Protein AF-A0A916VWB9-F1 (afdb_monomer_lite)

Structure (mmCIF, N/CA/C/O backbone):
data_AF-A0A916VWB9-F1
#
_entry.id   AF-A0A916VWB9-F1
#
loop_
_atom_site.group_PDB
_atom_site.id
_atom_site.type_symbol
_atom_site.label_atom_id
_atom_site.label_alt_id
_atom_site.label_comp_id
_atom_site.label_asym_id
_atom_site.label_entity_id
_atom_site.label_seq_id
_atom_site.pdbx_PDB_ins_code
_atom_site.Cartn_x
_atom_site.Cartn_y
_atom_site.Cartn_z
_atom_site.occupancy
_atom_site.B_iso_or_equiv
_atom_site.auth_seq_id
_atom_site.auth_comp_id
_atom_site.auth_asym_id
_atom_site.auth_atom_id
_atom_site.pdbx_PDB_model_num
ATOM 1 N N . MET A 1 1 ? 52.321 14.940 -77.206 1.00 81.75 1 MET A N 1
ATOM 2 C CA . MET A 1 1 ? 51.982 14.733 -78.627 1.00 81.75 1 MET A CA 1
ATOM 3 C C . MET A 1 1 ? 52.712 15.715 -79.536 1.00 81.75 1 MET A C 1
ATOM 5 O O . MET A 1 1 ? 53.619 15.282 -80.226 1.00 81.75 1 MET A O 1
ATOM 9 N N . ASN A 1 2 ? 52.426 17.022 -79.466 1.00 83.75 2 ASN A N 1
ATOM 10 C CA . ASN A 1 2 ? 53.039 18.033 -80.351 1.00 83.75 2 ASN A CA 1
ATOM 11 C C . ASN A 1 2 ? 54.575 17.978 -80.385 1.00 83.75 2 ASN A C 1
ATOM 13 O O . ASN A 1 2 ? 55.156 17.960 -81.459 1.00 83.75 2 ASN A O 1
ATOM 17 N N . SER A 1 3 ? 55.224 17.839 -79.225 1.00 87.69 3 SER A N 1
ATOM 18 C CA . SER A 1 3 ? 56.687 17.705 -79.154 1.00 87.69 3 SER A CA 1
ATOM 19 C C . SER A 1 3 ? 57.244 16.507 -79.932 1.00 87.69 3 SER A C 1
ATOM 21 O O . SER A 1 3 ? 58.325 16.630 -80.488 1.00 87.69 3 SER A O 1
ATOM 23 N N . LEU A 1 4 ? 56.549 15.363 -79.967 1.00 87.12 4 LEU A N 1
ATOM 24 C CA . LEU A 1 4 ? 57.027 14.177 -80.688 1.00 87.12 4 LEU A CA 1
ATOM 25 C C . LEU A 1 4 ? 56.786 14.296 -82.194 1.00 87.12 4 LEU A C 1
ATOM 27 O O . LEU A 1 4 ? 57.617 13.840 -82.966 1.00 87.12 4 LEU A O 1
ATOM 31 N N . ASN A 1 5 ? 55.698 14.952 -82.612 1.00 87.69 5 ASN A N 1
ATOM 32 C CA . ASN A 1 5 ? 55.446 15.234 -84.028 1.00 87.69 5 ASN A CA 1
ATOM 33 C C . ASN A 1 5 ? 56.512 16.174 -84.613 1.00 87.69 5 ASN A C 1
ATOM 35 O O . ASN A 1 5 ? 56.977 15.951 -85.725 1.00 87.69 5 ASN A O 1
ATOM 39 N N . GLU A 1 6 ? 56.941 17.184 -83.852 1.00 89.19 6 GLU A N 1
ATOM 40 C CA . GLU A 1 6 ? 58.057 18.056 -84.246 1.00 89.19 6 GLU A CA 1
ATOM 41 C C . GLU A 1 6 ? 59.385 17.285 -84.311 1.00 89.19 6 GLU A C 1
ATOM 43 O O . GLU A 1 6 ? 60.165 17.453 -85.249 1.00 89.19 6 GLU A O 1
ATOM 48 N N . SER A 1 7 ? 59.641 16.382 -83.355 1.00 89.12 7 SER A N 1
ATOM 49 C CA . SER A 1 7 ? 60.811 15.496 -83.411 1.00 89.12 7 SER A CA 1
ATOM 50 C C . SER A 1 7 ? 60.778 14.555 -84.621 1.00 89.12 7 SER A C 1
ATOM 52 O O . SER A 1 7 ? 61.817 14.365 -85.250 1.00 89.12 7 SER A O 1
ATOM 54 N N . LEU A 1 8 ? 59.606 14.018 -84.982 1.00 91.88 8 LEU A N 1
ATOM 55 C CA . LEU A 1 8 ? 59.416 13.180 -86.170 1.00 91.88 8 LEU A CA 1
ATOM 56 C C . LEU A 1 8 ? 59.701 13.970 -87.446 1.00 91.88 8 LEU A C 1
ATOM 58 O O . LEU A 1 8 ? 60.475 13.516 -88.279 1.00 91.88 8 LEU A O 1
ATOM 62 N N . ALA A 1 9 ? 59.131 15.171 -87.575 1.00 90.50 9 ALA A N 1
ATOM 63 C CA . ALA A 1 9 ? 59.365 16.042 -88.724 1.00 90.50 9 ALA A CA 1
ATOM 64 C C . ALA A 1 9 ? 60.855 16.386 -88.879 1.00 90.50 9 ALA A C 1
ATOM 66 O O . ALA A 1 9 ? 61.386 16.383 -89.988 1.00 90.50 9 ALA A O 1
ATOM 67 N N . SER A 1 10 ? 61.554 16.624 -87.764 1.00 91.81 10 SER A N 1
ATOM 68 C CA . SER A 1 10 ? 63.001 16.844 -87.769 1.00 91.81 10 SER A CA 1
ATOM 69 C C . SER A 1 10 ? 63.784 15.606 -88.222 1.00 91.81 10 SER A C 1
ATOM 71 O O . SER A 1 10 ? 64.694 15.741 -89.040 1.00 91.81 10 SER A O 1
ATOM 73 N N . ALA A 1 11 ? 63.446 14.412 -87.725 1.00 89.56 11 ALA A N 1
ATOM 74 C CA . ALA A 1 11 ? 64.098 13.163 -88.124 1.00 89.56 11 ALA A CA 1
ATOM 75 C C . ALA A 1 11 ? 63.826 12.818 -89.599 1.00 89.56 11 ALA A C 1
ATOM 77 O O . ALA A 1 11 ? 64.762 12.496 -90.328 1.00 89.56 11 ALA A O 1
ATOM 78 N N . GLN A 1 12 ? 62.587 13.003 -90.064 1.00 90.31 12 GLN A N 1
ATOM 79 C CA . GLN A 1 12 ? 62.200 12.819 -91.463 1.00 90.31 12 GLN A CA 1
ATOM 80 C C . GLN A 1 12 ? 62.968 13.772 -92.377 1.00 90.31 12 GLN A C 1
ATOM 82 O O . GLN A 1 12 ? 63.524 13.351 -93.384 1.00 90.31 12 GLN A O 1
ATOM 87 N N . HIS A 1 13 ? 63.098 15.041 -91.987 1.00 92.25 13 HIS A N 1
ATOM 88 C CA . HIS A 1 13 ? 63.900 15.996 -92.744 1.00 92.25 13 HIS A CA 1
ATOM 89 C C . HIS A 1 13 ? 65.376 15.569 -92.831 1.00 92.25 13 HIS A C 1
ATOM 91 O O . HIS A 1 13 ? 66.012 15.774 -93.864 1.00 92.25 13 HIS A O 1
ATOM 97 N N . ARG A 1 14 ? 65.950 14.977 -91.770 1.00 90.44 14 ARG A N 1
ATOM 98 C CA . ARG A 1 14 ? 67.313 14.412 -91.833 1.00 90.44 14 ARG A CA 1
ATOM 99 C C . ARG A 1 14 ? 67.384 13.238 -92.810 1.00 90.44 14 ARG A C 1
ATOM 101 O O . ARG A 1 14 ? 68.306 13.202 -93.620 1.00 90.44 14 ARG A O 1
ATOM 108 N N . TYR A 1 15 ? 66.419 12.323 -92.755 1.00 92.19 15 TYR A N 1
ATOM 109 C CA . TYR A 1 15 ? 66.336 11.179 -93.664 1.00 92.19 15 TYR A CA 1
ATOM 110 C C . TYR A 1 15 ? 66.219 11.620 -95.130 1.00 92.19 15 TYR A C 1
ATOM 112 O O . TYR A 1 15 ? 67.005 11.184 -95.973 1.00 92.19 15 TYR A O 1
ATOM 120 N N . ASP A 1 16 ? 65.305 12.546 -95.424 1.00 91.12 16 ASP A N 1
ATOM 121 C CA . ASP A 1 16 ? 65.086 13.082 -96.769 1.00 91.12 16 ASP A CA 1
ATOM 122 C C . ASP A 1 16 ? 66.335 13.814 -97.281 1.00 91.12 16 ASP A C 1
ATOM 124 O O . ASP A 1 16 ? 66.693 13.706 -98.455 1.00 91.12 16 ASP A O 1
ATOM 128 N N . TYR A 1 17 ? 67.031 14.549 -96.407 1.00 92.69 17 TYR A N 1
ATOM 129 C CA . TYR A 1 17 ? 68.266 15.248 -96.756 1.00 92.69 17 TYR A CA 1
ATOM 130 C C . TYR A 1 17 ? 69.374 14.278 -97.192 1.00 92.69 17 TYR A C 1
ATOM 132 O O . TYR A 1 17 ? 69.939 14.451 -98.273 1.00 92.69 17 TYR A O 1
ATOM 140 N N . TYR A 1 18 ? 69.662 13.240 -96.398 1.00 91.00 18 TYR A N 1
ATOM 141 C CA . TYR A 1 18 ? 70.699 12.261 -96.745 1.00 91.00 18 TYR A CA 1
ATOM 142 C C . TYR A 1 18 ? 70.302 11.385 -97.937 1.00 91.00 18 TYR A C 1
ATOM 144 O O . TYR A 1 18 ? 71.132 11.156 -98.815 1.00 91.00 18 TYR A O 1
ATOM 152 N N . SER A 1 19 ? 69.030 10.997 -98.049 1.00 88.00 19 SER A N 1
ATOM 153 C CA . SER A 1 19 ? 68.517 10.258 -99.212 1.00 88.00 19 SER A CA 1
ATOM 154 C C . SER A 1 19 ? 68.696 11.047 -100.513 1.00 88.00 19 SER A C 1
ATOM 156 O O . SER A 1 19 ? 69.133 10.496 -101.522 1.00 88.00 19 SER A O 1
ATOM 158 N N . ASN A 1 20 ? 68.438 12.361 -100.485 1.00 90.00 20 ASN A N 1
ATOM 159 C CA . ASN A 1 20 ? 68.678 13.235 -101.634 1.00 90.00 20 ASN A CA 1
ATOM 160 C C . ASN A 1 20 ? 70.171 13.367 -101.974 1.00 90.00 20 ASN A C 1
ATOM 162 O O . ASN A 1 20 ? 70.515 13.441 -103.153 1.00 90.00 20 ASN A O 1
ATOM 166 N N . LEU A 1 21 ? 71.068 13.414 -100.983 1.00 88.75 21 LEU A N 1
ATOM 167 C CA . LEU A 1 21 ? 72.513 13.465 -101.238 1.00 88.75 21 LEU A CA 1
ATOM 168 C C . LEU A 1 21 ? 73.022 12.178 -101.901 1.00 88.75 21 LEU A C 1
ATOM 170 O O . LEU A 1 21 ? 73.771 12.258 -102.872 1.00 88.75 21 LEU A O 1
ATOM 174 N N . ILE A 1 22 ? 72.563 11.014 -101.431 1.00 87.31 22 ILE A N 1
ATOM 175 C CA . ILE A 1 22 ? 72.911 9.705 -102.004 1.00 87.31 22 ILE A CA 1
ATOM 176 C C . ILE A 1 22 ? 72.365 9.584 -103.434 1.00 87.31 22 ILE A C 1
ATOM 178 O O . ILE A 1 22 ? 73.096 9.214 -104.348 1.00 87.31 22 ILE A O 1
ATOM 182 N N . GLN A 1 23 ? 71.101 9.961 -103.665 1.00 86.19 23 GLN A N 1
ATOM 183 C CA . GLN A 1 23 ? 70.473 9.850 -104.985 1.00 86.19 23 GLN A CA 1
ATOM 184 C C . GLN A 1 23 ? 71.115 10.765 -106.040 1.00 86.19 23 GLN A C 1
ATOM 186 O O . GLN A 1 23 ? 71.227 10.381 -107.205 1.00 86.19 23 GLN A O 1
ATOM 191 N N . ASN A 1 24 ? 71.513 11.980 -105.653 1.00 85.31 24 ASN A N 1
ATOM 192 C CA . ASN A 1 24 ? 72.126 12.939 -106.575 1.00 85.31 24 ASN A CA 1
ATOM 193 C C . ASN A 1 24 ? 73.600 12.621 -106.877 1.00 85.31 24 ASN A C 1
ATOM 195 O O . ASN A 1 24 ? 74.115 13.081 -107.898 1.00 85.31 24 ASN A O 1
ATOM 199 N N . GLY A 1 25 ? 74.267 11.830 -106.029 1.00 83.88 25 GLY A N 1
ATOM 200 C CA . GLY A 1 25 ? 75.656 11.418 -106.211 1.00 83.88 25 GLY A CA 1
ATOM 201 C C . GLY A 1 25 ? 76.632 12.599 -106.283 1.00 83.88 25 GLY A C 1
ATOM 202 O O . GLY A 1 25 ? 76.452 13.635 -105.639 1.00 83.88 25 GLY A O 1
ATOM 203 N N . LEU A 1 26 ? 77.699 12.446 -107.071 1.00 82.44 26 LEU A N 1
ATOM 204 C CA . LEU A 1 26 ? 78.692 13.505 -107.277 1.00 82.44 26 LEU A CA 1
ATOM 205 C C . LEU A 1 26 ? 78.068 14.723 -107.961 1.00 82.44 26 LEU A C 1
ATOM 207 O O . LEU A 1 26 ? 77.442 14.604 -109.017 1.00 82.44 26 LEU A O 1
ATOM 211 N N . SER A 1 27 ? 78.323 15.911 -107.416 1.00 85.56 27 SER A N 1
ATOM 212 C CA . SER A 1 27 ? 77.877 17.157 -108.038 1.00 85.56 27 SER A CA 1
ATOM 213 C C . SER A 1 27 ? 78.535 17.372 -109.406 1.00 85.56 27 SER A C 1
ATOM 215 O O . SER A 1 27 ? 79.645 16.906 -109.671 1.00 85.56 27 SER A O 1
ATOM 217 N N . ILE A 1 28 ? 77.885 18.157 -110.271 1.00 80.88 28 ILE A N 1
ATOM 218 C CA . ILE A 1 28 ? 78.399 18.480 -111.616 1.00 80.88 28 ILE A CA 1
ATOM 219 C C . ILE A 1 28 ? 79.825 19.055 -111.549 1.00 80.88 28 ILE A C 1
ATOM 221 O O . ILE A 1 28 ? 80.666 18.737 -112.387 1.00 80.88 28 ILE A O 1
ATOM 225 N N . TYR A 1 29 ? 80.128 19.868 -110.533 1.00 82.19 29 TYR A N 1
ATOM 226 C CA . TYR A 1 29 ? 81.464 20.436 -110.339 1.00 82.19 29 TYR A CA 1
ATOM 227 C C . TYR A 1 29 ? 82.501 19.404 -109.882 1.00 82.19 29 TYR A C 1
ATOM 229 O O . TYR A 1 29 ? 83.672 19.515 -110.244 1.00 82.19 29 TYR A O 1
ATOM 237 N N . GLU A 1 30 ? 82.102 18.398 -109.102 1.00 83.62 30 GLU A N 1
ATOM 238 C CA . GLU A 1 30 ? 82.992 17.309 -108.687 1.00 83.62 30 GLU A CA 1
ATOM 239 C C . GLU A 1 30 ? 83.311 16.381 -109.864 1.00 83.62 30 GLU A C 1
ATOM 241 O O . GLU A 1 30 ? 84.482 16.056 -110.062 1.00 83.62 30 GLU A O 1
ATOM 246 N N . GLN A 1 31 ? 82.313 16.065 -110.700 1.00 77.75 31 GLN A N 1
ATOM 247 C CA . GLN A 1 31 ? 82.490 15.320 -111.953 1.00 77.75 31 GLN A CA 1
ATOM 248 C C . GLN A 1 31 ? 83.409 16.073 -112.928 1.00 77.75 31 GLN A C 1
ATOM 250 O O . GLN A 1 31 ? 84.413 15.533 -113.384 1.00 77.75 31 GLN A O 1
ATOM 255 N N . GLN A 1 32 ? 83.155 17.365 -113.168 1.00 76.56 32 GLN A N 1
ATOM 256 C CA . GLN A 1 32 ? 84.037 18.196 -114.000 1.00 76.56 32 GLN A CA 1
ATOM 257 C C . GLN A 1 32 ? 85.451 18.312 -113.418 1.00 76.56 32 GLN A C 1
ATOM 259 O O . GLN A 1 32 ? 86.437 18.315 -114.154 1.00 76.56 32 GLN A O 1
ATOM 264 N N . GLY A 1 33 ? 85.571 18.405 -112.091 1.00 79.75 33 GLY A N 1
ATOM 265 C CA . GLY A 1 33 ? 86.860 18.423 -111.409 1.00 79.75 33 GLY A CA 1
ATOM 266 C C . GLY A 1 33 ? 87.644 17.122 -111.598 1.00 79.75 33 GLY A C 1
ATOM 267 O O . GLY A 1 33 ? 88.866 17.169 -111.738 1.00 79.75 33 GLY A O 1
ATOM 268 N N . GLN A 1 34 ? 86.957 15.980 -111.627 1.00 80.94 34 GLN A N 1
ATOM 269 C CA . GLN A 1 34 ? 87.536 14.677 -111.950 1.00 80.94 34 GLN A CA 1
ATOM 270 C C . GLN A 1 34 ? 87.987 14.621 -113.418 1.00 80.94 34 GLN A C 1
ATOM 272 O O . GLN A 1 34 ? 89.136 14.269 -113.690 1.00 80.94 34 GLN A O 1
ATOM 277 N N . ASP A 1 35 ? 87.135 15.044 -114.354 1.00 76.62 35 ASP A N 1
ATOM 278 C CA . ASP A 1 35 ? 87.431 15.045 -115.794 1.00 76.62 35 ASP A CA 1
ATOM 279 C C . ASP A 1 35 ? 88.621 15.945 -116.150 1.00 76.62 35 ASP A C 1
ATOM 281 O O . ASP A 1 35 ? 89.472 15.580 -116.969 1.00 76.62 35 ASP A O 1
ATOM 285 N N . LEU A 1 36 ? 88.724 17.114 -115.510 1.00 77.38 36 LEU A N 1
ATOM 286 C CA . LEU A 1 36 ? 89.863 18.018 -115.662 1.00 77.38 36 LEU A CA 1
ATOM 287 C C . LEU A 1 36 ? 91.153 17.408 -115.100 1.00 77.38 36 LEU A C 1
ATOM 289 O O . LEU A 1 36 ? 92.198 17.536 -115.737 1.00 77.38 36 LEU A O 1
ATOM 293 N N . MET A 1 37 ? 91.094 16.717 -113.953 1.00 78.00 37 MET A N 1
ATOM 294 C CA . MET A 1 37 ? 92.248 16.000 -113.392 1.00 78.00 37 MET A CA 1
ATOM 295 C C . MET A 1 37 ? 92.719 14.866 -114.318 1.00 78.00 37 MET A C 1
ATOM 297 O O . MET A 1 37 ? 93.920 14.739 -114.556 1.00 78.00 37 MET A O 1
ATOM 301 N N . ILE A 1 38 ? 91.798 14.095 -114.905 1.00 75.00 38 ILE A N 1
ATOM 302 C CA . ILE A 1 38 ? 92.114 13.040 -115.887 1.00 75.00 38 ILE A CA 1
ATOM 303 C C . ILE A 1 38 ? 92.702 13.645 -117.170 1.00 75.00 38 ILE A C 1
ATOM 305 O O . ILE A 1 38 ? 93.706 13.162 -117.698 1.00 75.00 38 ILE A O 1
ATOM 309 N N . SER A 1 39 ? 92.108 14.731 -117.667 1.00 71.75 39 SER A N 1
ATOM 310 C CA . SER A 1 39 ? 92.588 15.429 -118.863 1.00 71.75 39 SER A CA 1
ATOM 311 C C . SER A 1 39 ? 93.993 15.998 -118.658 1.00 71.75 39 SER A C 1
ATOM 313 O O . SER A 1 39 ? 94.849 15.839 -119.529 1.00 71.75 39 SER A O 1
ATOM 315 N N . ALA A 1 40 ? 94.264 16.605 -117.497 1.00 72.38 40 ALA A N 1
ATOM 316 C CA . ALA A 1 40 ? 95.592 17.093 -117.131 1.00 72.38 40 ALA A CA 1
ATOM 317 C C . ALA A 1 40 ? 96.633 15.960 -117.125 1.00 72.38 40 ALA A C 1
ATOM 319 O O . ALA A 1 40 ? 97.716 16.127 -117.692 1.00 72.38 40 ALA A O 1
ATOM 320 N N . LEU A 1 41 ? 96.275 14.788 -116.587 1.00 73.94 41 LEU A N 1
ATOM 321 C CA . LEU A 1 41 ? 97.132 13.600 -116.583 1.00 73.94 41 LEU A CA 1
ATOM 322 C C . LEU A 1 41 ? 97.524 13.173 -118.011 1.00 73.94 41 LEU A C 1
ATOM 324 O O . LEU A 1 41 ? 98.699 12.925 -118.292 1.00 73.94 41 LEU A O 1
ATOM 328 N N . ASN A 1 42 ? 96.554 13.155 -118.933 1.00 66.50 42 ASN A N 1
ATOM 329 C CA . ASN A 1 42 ? 96.772 12.801 -120.340 1.00 66.50 42 ASN A CA 1
ATOM 330 C C . ASN A 1 42 ? 97.694 13.797 -121.061 1.00 66.50 42 ASN A C 1
ATOM 332 O O . ASN A 1 42 ? 98.612 13.386 -121.777 1.00 66.50 42 ASN A O 1
ATOM 336 N N . PHE A 1 43 ? 97.493 15.104 -120.856 1.00 69.06 43 PHE A N 1
ATOM 337 C CA . PHE A 1 43 ? 98.367 16.130 -121.434 1.00 69.06 43 PHE A CA 1
ATOM 338 C C . PHE A 1 43 ? 99.797 16.048 -120.885 1.00 69.06 43 PHE A C 1
ATOM 340 O O . PHE A 1 43 ? 100.756 16.231 -121.639 1.00 69.06 43 PHE A O 1
ATOM 347 N N . GLN A 1 44 ? 99.965 15.727 -119.600 1.00 69.06 44 GLN A N 1
ATOM 348 C CA . GLN A 1 44 ? 101.285 15.635 -118.975 1.00 69.06 44 GLN A CA 1
ATOM 349 C C . GLN A 1 44 ? 102.058 14.373 -119.407 1.00 69.06 44 GLN A C 1
ATOM 351 O O . GLN A 1 44 ? 103.272 14.431 -119.636 1.00 69.06 44 GLN A O 1
ATOM 356 N N . LEU A 1 45 ? 101.358 13.255 -119.633 1.00 61.81 45 LEU A N 1
ATOM 357 C CA . LEU A 1 45 ? 101.913 12.061 -120.283 1.00 61.81 45 LEU A CA 1
ATOM 358 C C . LEU A 1 45 ? 102.373 12.351 -121.719 1.00 61.81 45 LEU A C 1
ATOM 360 O O . LEU A 1 45 ? 103.495 11.999 -122.092 1.00 61.81 45 LEU A O 1
ATOM 364 N N . ALA A 1 46 ? 101.550 13.046 -122.511 1.00 59.03 46 ALA A N 1
ATOM 365 C CA . ALA A 1 46 ? 101.898 13.425 -123.880 1.00 59.03 46 ALA A CA 1
ATOM 366 C C . ALA A 1 46 ? 103.137 14.342 -123.934 1.00 59.03 46 ALA A C 1
ATOM 368 O O . ALA A 1 46 ? 104.039 14.121 -124.747 1.00 59.03 46 ALA A O 1
ATOM 369 N N . ALA A 1 47 ? 103.229 15.322 -123.028 1.00 61.25 47 ALA A N 1
ATOM 370 C CA . ALA A 1 47 ? 104.396 16.199 -122.904 1.00 61.25 47 ALA A CA 1
ATOM 371 C C . ALA A 1 47 ? 105.684 15.421 -122.570 1.00 61.25 47 ALA A C 1
ATOM 373 O O . ALA A 1 47 ? 106.747 15.710 -123.121 1.00 61.25 47 ALA A O 1
ATOM 374 N N . THR A 1 48 ? 105.588 14.388 -121.728 1.00 60.84 48 THR A N 1
ATOM 375 C CA . THR A 1 48 ? 106.722 13.513 -121.387 1.00 60.84 48 THR A CA 1
ATOM 376 C C . THR A 1 48 ? 107.236 12.751 -122.615 1.00 60.84 48 THR A C 1
ATOM 378 O O . THR A 1 48 ? 108.446 12.684 -122.837 1.00 60.84 48 THR A O 1
ATOM 381 N N . GLY A 1 49 ? 106.336 12.229 -123.458 1.00 57.41 49 GLY A N 1
ATOM 382 C CA . GLY A 1 49 ? 106.707 11.545 -124.704 1.00 57.41 49 GLY A CA 1
ATOM 383 C C . GLY A 1 49 ? 107.435 12.454 -125.703 1.00 57.41 49 GLY A C 1
ATOM 384 O O . GLY A 1 49 ? 108.415 12.037 -126.326 1.00 57.41 49 GLY A O 1
ATOM 385 N N . LEU A 1 50 ? 107.011 13.717 -125.812 1.00 58.38 50 LEU A N 1
ATOM 386 C CA . LEU A 1 50 ? 107.660 14.712 -126.673 1.00 58.38 50 LEU A CA 1
ATOM 387 C C . LEU A 1 50 ? 109.085 15.055 -126.209 1.00 58.38 50 LEU A C 1
ATOM 389 O O . LEU A 1 50 ? 109.976 15.213 -127.047 1.00 58.38 50 LEU A O 1
ATOM 393 N N . LEU A 1 51 ? 109.330 15.117 -124.894 1.00 60.16 51 LEU A N 1
ATOM 394 C CA . LEU A 1 51 ? 110.669 15.375 -124.350 1.00 60.16 51 LEU A CA 1
ATOM 395 C C . LEU A 1 51 ? 111.663 14.269 -124.733 1.00 60.16 51 LEU A C 1
ATOM 397 O O . LEU A 1 51 ? 112.758 14.581 -125.209 1.00 60.16 51 LEU A O 1
ATOM 401 N N . PHE A 1 52 ? 111.268 12.994 -124.635 1.00 55.38 52 PHE A N 1
ATOM 402 C CA . PHE A 1 52 ? 112.104 11.868 -125.073 1.00 55.38 52 PHE A CA 1
ATOM 403 C C . PHE A 1 52 ? 112.414 11.913 -126.575 1.00 55.38 52 PHE A C 1
ATOM 405 O O . PHE A 1 52 ? 113.555 11.681 -126.978 1.00 55.38 52 PHE A O 1
ATOM 412 N N . ALA A 1 53 ? 111.424 12.257 -127.404 1.00 53.34 53 ALA A N 1
ATOM 413 C CA . ALA A 1 53 ? 111.590 12.324 -128.855 1.00 53.34 53 ALA A CA 1
ATOM 414 C C . ALA A 1 53 ? 112.537 13.453 -129.313 1.00 53.34 53 ALA A C 1
ATOM 416 O O . ALA A 1 53 ? 113.171 13.334 -130.359 1.00 53.34 53 ALA A O 1
ATOM 417 N N . SER A 1 54 ? 112.671 14.535 -128.536 1.00 51.91 54 SER A N 1
ATOM 418 C CA . SER A 1 54 ? 113.520 15.688 -128.887 1.00 51.91 54 SER A CA 1
ATOM 419 C C . SER A 1 54 ? 115.030 15.449 -128.705 1.00 51.91 54 SER A C 1
ATOM 421 O O . SER A 1 54 ? 115.852 16.155 -129.292 1.00 51.91 54 SER A O 1
ATOM 423 N N . SER A 1 55 ? 115.409 14.430 -127.930 1.00 55.84 55 SER A N 1
ATOM 424 C CA . SER A 1 55 ? 116.788 14.195 -127.485 1.00 55.84 55 SER A CA 1
ATOM 425 C C . SER A 1 55 ? 117.785 13.800 -128.602 1.00 55.84 55 SER A C 1
ATOM 427 O O . SER A 1 55 ? 118.889 14.347 -128.626 1.00 55.84 55 SER A O 1
ATOM 429 N N . PRO A 1 56 ? 117.441 12.946 -129.598 1.00 52.03 56 PRO A N 1
ATOM 430 C CA . PRO A 1 56 ? 118.359 12.601 -130.693 1.00 52.03 56 PRO A CA 1
ATOM 431 C C . PRO A 1 56 ? 118.592 13.755 -131.678 1.00 52.03 56 PRO A C 1
ATOM 433 O O . PRO A 1 56 ? 119.665 13.854 -132.273 1.00 52.03 56 PRO A O 1
ATOM 436 N N . ALA A 1 57 ? 117.608 14.649 -131.836 1.00 54.19 57 ALA A N 1
ATOM 437 C CA . ALA A 1 57 ? 117.653 15.735 -132.817 1.00 54.19 57 ALA A CA 1
ATOM 438 C C . ALA A 1 57 ? 118.741 16.780 -132.508 1.00 54.19 57 ALA A C 1
ATOM 440 O O . ALA A 1 57 ? 119.247 17.423 -133.423 1.00 54.19 57 ALA A O 1
ATOM 441 N N . GLN A 1 58 ? 119.147 16.924 -131.241 1.00 54.81 58 GLN A N 1
ATOM 442 C CA . GLN A 1 58 ? 120.215 17.850 -130.832 1.00 54.81 58 GLN A CA 1
ATOM 443 C C . GLN A 1 58 ? 121.623 17.222 -130.836 1.00 54.81 58 GLN A C 1
ATOM 445 O O . GLN A 1 58 ? 122.621 17.919 -130.630 1.00 54.81 58 GLN A O 1
ATOM 450 N N . GLY A 1 59 ? 121.714 15.910 -131.085 1.00 57.78 59 GLY A N 1
ATOM 451 C CA . GLY A 1 59 ? 122.972 15.165 -131.197 1.00 57.78 59 GLY A CA 1
ATOM 452 C C . GLY A 1 59 ? 123.587 15.157 -132.602 1.00 57.78 59 GLY A C 1
ATOM 453 O O . GLY A 1 59 ? 124.691 14.649 -132.770 1.00 57.78 59 GLY A O 1
ATOM 454 N N . ILE A 1 60 ? 122.902 15.713 -133.607 1.00 56.44 60 ILE A N 1
ATOM 455 C CA . ILE A 1 60 ? 123.325 15.729 -135.018 1.00 56.44 60 ILE A CA 1
ATOM 456 C C . ILE A 1 60 ? 123.974 17.093 -135.344 1.00 56.44 60 ILE A C 1
ATOM 458 O O . ILE A 1 60 ? 123.433 18.124 -134.939 1.00 56.44 60 ILE A O 1
ATOM 462 N N . PRO A 1 61 ? 125.126 17.152 -136.047 1.00 49.94 61 PRO A N 1
ATOM 463 C CA . PRO A 1 61 ? 125.781 18.419 -136.384 1.00 49.94 61 PRO A CA 1
ATOM 464 C C . PRO A 1 61 ? 124.932 19.271 -137.341 1.00 49.94 61 PRO A C 1
ATOM 466 O O . PRO A 1 61 ? 124.343 18.757 -138.289 1.00 49.94 61 PRO A O 1
ATOM 469 N N . THR A 1 62 ? 124.888 20.584 -137.098 1.00 61.59 62 THR A N 1
ATOM 470 C CA . THR A 1 62 ? 124.022 21.538 -137.819 1.00 61.59 62 THR A CA 1
ATOM 471 C C . THR A 1 62 ? 124.768 22.449 -138.805 1.00 61.59 62 THR A C 1
ATOM 473 O O . THR A 1 62 ? 124.125 23.207 -139.526 1.00 61.59 62 THR A O 1
ATOM 476 N N . ILE A 1 63 ? 126.103 22.377 -138.886 1.00 57.62 63 ILE A N 1
ATOM 477 C CA . ILE A 1 63 ? 126.946 23.179 -139.795 1.00 57.62 63 ILE A CA 1
ATOM 478 C C . ILE A 1 63 ? 127.760 22.239 -140.694 1.00 57.62 63 ILE A C 1
ATOM 480 O O . ILE A 1 63 ? 128.471 21.405 -140.141 1.00 57.62 63 ILE A O 1
ATOM 484 N N . PHE A 1 64 ? 127.707 22.415 -142.030 1.00 57.56 64 PHE A N 1
ATOM 485 C CA . PHE A 1 64 ? 128.452 21.623 -143.033 1.00 57.56 64 PHE A CA 1
ATOM 486 C C . PHE A 1 64 ? 129.280 22.499 -144.002 1.00 57.56 64 PHE A C 1
ATOM 488 O O . PHE A 1 64 ? 128.802 23.535 -144.464 1.00 57.56 64 PHE A O 1
ATOM 495 N N . GLY A 1 65 ? 130.499 22.062 -144.364 1.00 57.81 65 GLY A N 1
ATOM 496 C CA . GLY A 1 65 ? 131.407 22.732 -145.315 1.00 57.81 65 GLY A CA 1
ATOM 497 C C . GLY A 1 65 ? 132.868 22.706 -144.849 1.00 57.81 65 GLY A C 1
ATOM 498 O O . GLY A 1 65 ? 133.252 21.821 -144.090 1.00 57.81 65 GLY A O 1
ATOM 499 N N . PHE A 1 66 ? 133.686 23.697 -145.235 1.00 54.66 66 PHE A N 1
ATOM 500 C CA . PHE A 1 66 ? 135.093 23.821 -144.785 1.00 54.66 66 PHE A CA 1
ATOM 501 C C . PHE A 1 66 ? 135.266 24.011 -143.255 1.00 54.66 66 PHE A C 1
ATOM 503 O O . PHE A 1 66 ? 136.386 24.091 -142.758 1.00 54.66 66 PHE A O 1
ATOM 510 N N . SER A 1 67 ? 134.161 24.025 -142.506 1.00 53.00 67 SER A N 1
ATOM 511 C CA . SER A 1 67 ? 134.057 23.772 -141.069 1.00 53.00 67 SER A CA 1
ATOM 512 C C . SER A 1 67 ? 132.811 22.897 -140.827 1.00 53.00 67 SER A C 1
ATOM 514 O O . SER A 1 67 ? 131.751 23.200 -141.376 1.00 53.00 67 SER A O 1
ATOM 516 N N . ASN A 1 68 ? 132.930 21.823 -140.033 1.00 53.06 68 ASN A N 1
ATOM 517 C CA . ASN A 1 68 ? 131.841 20.895 -139.679 1.00 53.06 68 ASN A CA 1
ATOM 518 C C . ASN A 1 68 ? 131.738 20.791 -138.135 1.00 53.06 68 ASN A C 1
ATOM 520 O O . ASN A 1 68 ? 132.733 20.439 -137.499 1.00 53.06 68 ASN A O 1
ATOM 524 N N . GLY A 1 69 ? 130.582 21.105 -137.516 1.00 60.53 69 GLY A N 1
ATOM 525 C CA . GLY A 1 69 ? 130.405 21.133 -136.043 1.00 60.53 69 GLY A CA 1
ATOM 526 C C . GLY A 1 69 ? 129.002 21.546 -135.539 1.00 60.53 69 GLY A C 1
ATOM 527 O O . GLY A 1 69 ? 128.106 21.788 -136.343 1.00 60.53 69 GLY A O 1
ATOM 528 N N . GLY A 1 70 ? 128.802 21.617 -134.207 1.00 60.41 70 GLY A N 1
ATOM 529 C CA . GLY A 1 70 ? 127.576 22.169 -133.575 1.00 60.41 70 GLY A CA 1
ATOM 530 C C . GLY A 1 70 ? 126.802 21.292 -132.564 1.00 60.41 70 GLY A C 1
ATOM 531 O O . GLY A 1 70 ? 125.724 21.693 -132.137 1.00 60.41 70 GLY A O 1
ATOM 532 N N . MET A 1 71 ? 127.307 20.119 -132.164 1.00 61.59 71 MET A N 1
ATOM 533 C CA . MET A 1 71 ? 126.581 19.165 -131.293 1.00 61.59 71 MET A CA 1
ATOM 534 C C . MET A 1 71 ? 126.557 19.578 -129.798 1.00 61.59 71 MET A C 1
ATOM 536 O O . MET A 1 71 ? 127.567 20.057 -129.281 1.00 61.59 71 MET A O 1
ATOM 540 N N . ARG A 1 72 ? 125.433 19.352 -129.082 1.00 61.72 72 ARG A N 1
ATOM 541 C CA . ARG A 1 72 ? 125.220 19.720 -127.654 1.00 61.72 72 ARG A CA 1
ATOM 542 C C . ARG A 1 72 ? 124.876 18.512 -126.741 1.00 61.72 72 ARG A C 1
ATOM 544 O O . ARG A 1 72 ? 123.714 18.314 -126.401 1.00 61.72 72 ARG A O 1
ATOM 551 N N . PRO A 1 73 ? 125.853 17.715 -126.266 1.00 56.88 73 PRO A N 1
ATOM 552 C CA . PRO A 1 73 ? 125.580 16.479 -125.511 1.00 56.88 73 PRO A CA 1
ATOM 553 C C . PRO A 1 73 ? 124.978 16.667 -124.100 1.00 56.88 73 PRO A C 1
ATOM 555 O O . PRO A 1 73 ? 124.276 15.779 -123.623 1.00 56.88 73 PRO A O 1
ATOM 558 N N . GLY A 1 74 ? 125.196 17.808 -123.428 1.00 57.94 74 GLY A N 1
ATOM 559 C CA . GLY A 1 74 ? 124.652 18.064 -122.078 1.00 57.94 74 GLY A CA 1
ATOM 560 C C . GLY A 1 74 ? 123.120 18.181 -122.016 1.00 57.94 74 GLY A C 1
ATOM 561 O O . GLY A 1 74 ? 122.521 17.951 -120.968 1.00 57.94 74 GLY A O 1
ATOM 562 N N . GLU A 1 75 ? 122.478 18.476 -123.146 1.00 60.69 75 GLU A N 1
ATOM 563 C CA . GLU A 1 75 ? 121.021 18.626 -123.249 1.00 60.69 75 GLU A CA 1
ATOM 564 C C . GLU A 1 75 ? 120.279 17.278 -123.187 1.00 60.69 75 GLU A C 1
ATOM 566 O O . GLU A 1 75 ? 119.139 17.213 -122.731 1.00 60.69 75 GLU A O 1
ATOM 571 N N . ILE A 1 76 ? 120.942 16.175 -123.554 1.00 56.28 76 ILE A N 1
ATOM 572 C CA . ILE A 1 76 ? 120.358 14.823 -123.529 1.00 56.28 76 ILE A CA 1
ATOM 573 C C . ILE A 1 76 ? 120.107 14.355 -122.085 1.00 56.28 76 ILE A C 1
ATOM 575 O O . ILE A 1 76 ? 119.042 13.820 -121.777 1.00 56.28 76 ILE A O 1
ATOM 579 N N . VAL A 1 77 ? 121.056 14.600 -121.174 1.00 59.38 77 VAL A N 1
ATOM 580 C CA . VAL A 1 77 ? 120.942 14.219 -119.751 1.00 59.38 77 VAL A CA 1
ATOM 581 C C . VAL A 1 77 ? 119.892 15.070 -119.031 1.00 59.38 77 VAL A C 1
ATOM 583 O O . VAL A 1 77 ? 119.132 14.555 -118.210 1.00 59.38 77 VAL A O 1
ATOM 586 N N . ARG A 1 78 ? 119.791 16.359 -119.382 1.00 62.53 78 ARG A N 1
ATOM 587 C CA . ARG A 1 78 ? 118.750 17.258 -118.867 1.00 62.53 78 ARG A CA 1
ATOM 588 C C . ARG A 1 78 ? 117.350 16.794 -119.276 1.00 62.53 78 ARG A C 1
ATOM 590 O O . ARG A 1 78 ? 116.481 16.696 -118.414 1.00 62.53 78 ARG A O 1
ATOM 597 N N . ALA A 1 79 ? 117.165 16.409 -120.541 1.00 58.88 79 ALA A N 1
ATOM 598 C CA . ALA A 1 79 ? 115.896 15.874 -121.036 1.00 58.88 79 ALA A CA 1
ATOM 599 C C . ALA A 1 79 ? 115.450 14.601 -120.285 1.00 58.88 79 ALA A C 1
ATOM 601 O O . ALA A 1 79 ? 114.264 14.441 -120.002 1.00 58.88 79 ALA A O 1
ATOM 602 N N . MET A 1 80 ? 116.381 13.717 -119.897 1.00 57.00 80 MET A N 1
ATOM 603 C CA . MET A 1 80 ? 116.063 12.523 -119.092 1.00 57.00 80 MET A CA 1
ATOM 604 C C . MET A 1 80 ? 115.671 12.852 -117.640 1.00 57.00 80 MET A C 1
ATOM 606 O O . MET A 1 80 ? 114.766 12.219 -117.086 1.00 57.00 80 MET A O 1
ATOM 610 N N . GLY A 1 81 ? 116.322 13.841 -117.018 1.00 60.47 81 GLY A N 1
ATOM 611 C CA . GLY A 1 81 ? 115.966 14.325 -115.678 1.00 60.47 81 GLY A CA 1
ATOM 612 C C . GLY A 1 81 ? 114.594 15.008 -115.648 1.00 60.47 81 GLY A C 1
ATOM 613 O O . GLY A 1 81 ? 113.769 14.702 -114.788 1.00 60.47 81 GLY A O 1
ATOM 614 N N . GLU A 1 82 ? 114.314 15.859 -116.639 1.00 65.56 82 GLU A N 1
ATOM 615 C CA . GLU A 1 82 ? 113.008 16.508 -116.826 1.00 65.56 82 GLU A CA 1
ATOM 616 C C . GLU A 1 82 ? 111.897 15.474 -117.098 1.00 65.56 82 GLU A C 1
ATOM 618 O O . GLU A 1 82 ? 110.804 15.577 -116.540 1.00 65.56 82 GLU A O 1
ATOM 623 N N . ALA A 1 83 ? 112.178 14.424 -117.878 1.00 60.91 83 ALA A N 1
ATOM 624 C CA . ALA A 1 83 ? 111.228 13.339 -118.116 1.00 60.91 83 ALA A CA 1
ATOM 625 C C . ALA A 1 83 ? 110.920 12.522 -116.847 1.00 60.91 83 ALA A C 1
ATOM 627 O O . ALA A 1 83 ? 109.757 12.225 -116.574 1.00 60.91 83 ALA A O 1
ATOM 628 N N . SER A 1 84 ? 111.933 12.203 -116.034 1.00 60.72 84 SER A N 1
ATOM 629 C CA . SER A 1 84 ? 111.747 11.466 -114.773 1.00 60.72 84 SER A CA 1
ATOM 630 C C . SER A 1 84 ? 110.964 12.283 -113.738 1.00 60.72 84 SER A C 1
ATOM 632 O O . SER A 1 84 ? 110.074 11.751 -113.074 1.00 60.72 84 SER A O 1
ATOM 634 N N . GLN A 1 85 ? 111.229 13.592 -113.646 1.00 73.56 85 GLN A N 1
ATOM 635 C CA . GLN A 1 85 ? 110.457 14.502 -112.798 1.00 73.56 85 GLN A CA 1
ATOM 636 C C . GLN A 1 85 ? 108.996 14.605 -113.261 1.00 73.56 85 GLN A C 1
ATOM 638 O O . GLN A 1 85 ? 108.087 14.623 -112.431 1.00 73.56 85 GLN A O 1
ATOM 643 N N . ASN A 1 86 ? 108.748 14.628 -114.575 1.00 67.44 86 ASN A N 1
ATOM 644 C CA . ASN A 1 86 ? 107.389 14.632 -115.116 1.00 67.44 86 ASN A CA 1
ATOM 645 C C . ASN A 1 86 ? 106.631 13.333 -114.814 1.00 67.44 86 ASN A C 1
ATOM 647 O O . ASN A 1 86 ? 105.463 13.404 -114.439 1.00 67.44 86 ASN A O 1
ATOM 651 N N . ILE A 1 87 ? 107.282 12.166 -114.879 1.00 66.75 87 ILE A N 1
ATOM 652 C CA . ILE A 1 87 ? 106.673 10.885 -114.474 1.00 66.75 87 ILE A CA 1
ATOM 653 C C . ILE A 1 87 ? 106.321 10.891 -112.980 1.00 66.75 87 ILE A C 1
ATOM 655 O O . ILE A 1 87 ? 105.219 10.489 -112.609 1.00 66.75 87 ILE A O 1
ATOM 659 N N . ALA A 1 88 ? 107.213 11.390 -112.119 1.00 72.75 88 ALA A N 1
ATOM 660 C CA . ALA A 1 88 ? 106.928 11.525 -110.690 1.00 72.75 88 ALA A CA 1
ATOM 661 C C . ALA A 1 88 ? 105.739 12.470 -110.425 1.00 72.75 88 ALA A C 1
ATOM 663 O O . ALA A 1 88 ? 104.894 12.183 -109.579 1.00 72.75 88 ALA A O 1
ATOM 664 N N . ASN A 1 89 ? 105.625 13.563 -111.188 1.00 76.81 89 ASN A N 1
ATOM 665 C CA . ASN A 1 89 ? 104.482 14.473 -111.111 1.00 76.81 89 ASN A CA 1
ATOM 666 C C . ASN A 1 89 ? 103.173 13.795 -111.554 1.00 76.81 89 ASN A C 1
ATOM 668 O O . ASN A 1 89 ? 102.155 13.984 -110.895 1.00 76.81 89 ASN A O 1
ATOM 672 N N . VAL A 1 90 ? 103.200 12.969 -112.609 1.00 73.19 90 VAL A N 1
ATOM 673 C CA . VAL A 1 90 ? 102.043 12.167 -113.052 1.00 73.19 90 VAL A CA 1
ATOM 674 C C . VAL A 1 90 ? 101.612 11.176 -111.968 1.00 73.19 90 VAL A C 1
ATOM 676 O O . VAL A 1 90 ? 100.426 11.101 -111.654 1.00 73.19 90 VAL A O 1
ATOM 679 N N . LEU A 1 91 ? 102.553 10.456 -111.346 1.00 72.44 91 LEU A N 1
ATOM 680 C CA . LEU A 1 91 ? 102.242 9.517 -110.261 1.00 72.44 91 LEU A CA 1
ATOM 681 C C . LEU A 1 91 ? 101.638 10.232 -109.041 1.00 72.44 91 LEU A C 1
ATOM 683 O O . LEU A 1 91 ? 100.611 9.791 -108.531 1.00 72.44 91 LEU A O 1
ATOM 687 N N . ASN A 1 92 ? 102.191 11.377 -108.629 1.00 78.00 92 ASN A N 1
ATOM 688 C CA . ASN A 1 92 ? 101.628 12.180 -107.536 1.00 78.00 92 ASN A CA 1
ATOM 689 C C . ASN A 1 92 ? 100.233 12.738 -107.867 1.00 78.00 92 ASN A C 1
ATOM 691 O O . ASN A 1 92 ? 99.355 12.742 -107.007 1.00 78.00 92 ASN A O 1
ATOM 695 N N . GLN A 1 93 ? 99.991 13.165 -109.110 1.00 76.12 93 GLN A N 1
ATOM 696 C CA . GLN A 1 93 ? 98.656 13.584 -109.556 1.00 76.12 93 GLN A CA 1
ATOM 697 C C . GLN A 1 93 ? 97.665 12.413 -109.582 1.00 76.12 93 GLN A C 1
ATOM 699 O O . GLN A 1 93 ? 96.517 12.586 -109.179 1.00 76.12 93 GLN A O 1
ATOM 704 N N . SER A 1 94 ? 98.102 11.219 -109.998 1.00 71.56 94 SER A N 1
ATOM 705 C CA . SER A 1 94 ? 97.266 10.012 -109.972 1.00 71.56 94 SER A CA 1
ATOM 706 C C . SER A 1 94 ? 96.917 9.572 -108.546 1.00 71.56 94 SER A C 1
ATOM 708 O O . SER A 1 94 ? 95.771 9.211 -108.294 1.00 71.56 94 SER A O 1
ATOM 710 N N . SER A 1 95 ? 97.858 9.695 -107.599 1.00 78.38 95 SER A N 1
ATOM 711 C CA . SER A 1 95 ? 97.598 9.497 -106.168 1.00 78.38 95 SER A CA 1
ATOM 712 C C . SER A 1 95 ? 96.568 10.503 -105.662 1.00 78.38 95 SER A C 1
ATOM 714 O O . SER A 1 95 ? 95.594 10.107 -105.039 1.00 78.38 95 SER A O 1
ATOM 716 N N . GLY A 1 96 ? 96.716 11.788 -106.008 1.00 80.81 96 GLY A N 1
ATOM 717 C CA . GLY A 1 96 ? 95.753 12.822 -105.625 1.00 80.81 96 GLY A CA 1
ATOM 718 C C . GLY A 1 96 ? 94.348 12.600 -106.200 1.00 80.81 96 GLY A C 1
ATOM 719 O O . GLY A 1 96 ? 93.362 12.924 -105.541 1.00 80.81 96 GLY A O 1
ATOM 720 N N . LEU A 1 97 ? 94.235 12.018 -107.400 1.00 77.94 97 LEU A N 1
ATOM 721 C CA . LEU A 1 97 ? 92.953 11.587 -107.962 1.00 77.94 97 LEU A CA 1
ATOM 722 C C . LEU A 1 97 ? 92.374 10.397 -107.182 1.00 77.94 97 LEU A C 1
ATOM 724 O O . LEU A 1 97 ? 91.195 10.422 -106.841 1.00 77.94 97 LEU A O 1
ATOM 728 N N . ALA A 1 98 ? 93.186 9.382 -106.873 1.00 75.25 98 ALA A N 1
ATOM 729 C CA . ALA A 1 98 ? 92.757 8.209 -106.111 1.00 75.25 98 ALA A CA 1
ATOM 730 C C . ALA A 1 98 ? 92.305 8.571 -104.685 1.00 75.25 98 ALA A C 1
ATOM 732 O O . ALA A 1 98 ? 91.234 8.140 -104.267 1.00 75.25 98 ALA A O 1
ATOM 733 N N . ASP A 1 99 ? 93.052 9.425 -103.978 1.00 83.38 99 ASP A N 1
ATOM 734 C CA . ASP A 1 99 ? 92.685 9.933 -102.648 1.00 83.38 99 ASP A CA 1
ATOM 735 C C . ASP A 1 99 ? 91.361 10.706 -102.692 1.00 83.38 99 ASP A C 1
ATOM 737 O O . ASP A 1 99 ? 90.509 10.564 -101.814 1.00 83.38 99 ASP A O 1
ATOM 741 N N . LYS A 1 100 ? 91.151 11.498 -103.751 1.00 83.06 100 LYS A N 1
ATOM 742 C CA . LYS A 1 100 ? 89.911 12.250 -103.954 1.00 83.06 100 LYS A CA 1
ATOM 743 C C . LYS A 1 100 ? 88.721 11.321 -104.206 1.00 83.06 100 LYS A C 1
ATOM 745 O O . LYS A 1 100 ? 87.683 11.507 -103.578 1.00 83.06 100 LYS A O 1
ATOM 750 N N . MET A 1 101 ? 88.880 10.296 -105.044 1.00 80.25 101 MET A N 1
ATOM 751 C CA . MET A 1 101 ? 87.829 9.299 -105.288 1.00 80.25 101 MET A CA 1
ATOM 752 C C . MET A 1 101 ? 87.527 8.470 -104.032 1.00 80.25 101 MET A C 1
ATOM 754 O O . MET A 1 101 ? 86.362 8.319 -103.680 1.00 80.25 101 MET A O 1
ATOM 758 N N . GLY A 1 102 ? 88.553 8.040 -103.290 1.00 81.12 102 GLY A N 1
ATOM 759 C CA . GLY A 1 102 ? 88.372 7.351 -102.008 1.00 81.12 102 GLY A CA 1
ATOM 760 C C . GLY A 1 102 ? 87.687 8.225 -100.951 1.00 81.12 102 GLY A C 1
ATOM 761 O O . GLY A 1 102 ? 86.883 7.734 -100.164 1.00 81.12 102 GLY A O 1
ATOM 762 N N . SER A 1 103 ? 87.934 9.541 -100.953 1.00 86.19 103 SER A N 1
ATOM 763 C CA . SER A 1 103 ? 87.225 10.473 -100.065 1.00 86.19 103 SER A CA 1
ATOM 764 C C . SER A 1 103 ? 85.739 10.622 -100.412 1.00 86.19 103 SER A C 1
ATOM 766 O O . SER A 1 103 ? 84.922 10.815 -99.513 1.00 86.19 103 SER A O 1
ATOM 768 N N . TYR A 1 104 ? 85.379 10.509 -101.695 1.00 86.00 104 TYR A N 1
ATOM 769 C CA . TYR A 1 104 ? 83.985 10.533 -102.134 1.00 86.00 104 TYR A CA 1
ATOM 770 C C . TYR A 1 104 ? 83.246 9.259 -101.745 1.00 86.00 104 TYR A C 1
ATOM 772 O O . TYR A 1 104 ? 82.150 9.364 -101.207 1.00 86.00 104 TYR A O 1
ATOM 780 N N . GLU A 1 105 ? 83.877 8.099 -101.919 1.00 84.00 105 GLU A N 1
ATOM 781 C CA . GLU A 1 105 ? 83.331 6.808 -101.489 1.00 84.00 105 GLU A CA 1
ATOM 782 C C . GLU A 1 105 ? 83.084 6.784 -99.971 1.00 84.00 105 GLU A C 1
ATOM 784 O O . GLU A 1 105 ? 81.976 6.504 -99.528 1.00 84.00 105 GLU A O 1
ATOM 789 N N . ARG A 1 106 ? 84.056 7.212 -99.149 1.00 88.44 106 ARG A N 1
ATOM 790 C CA . ARG A 1 106 ? 83.864 7.314 -97.686 1.00 88.44 106 ARG A CA 1
ATOM 791 C C . ARG A 1 106 ? 82.767 8.296 -97.279 1.00 88.44 106 ARG A C 1
ATOM 793 O O . ARG A 1 106 ? 82.107 8.097 -96.264 1.00 88.44 106 ARG A O 1
ATOM 800 N N . ARG A 1 107 ? 82.589 9.379 -98.037 1.00 90.19 107 ARG A N 1
ATOM 801 C CA . ARG A 1 107 ? 81.521 10.355 -97.792 1.00 90.19 107 ARG A CA 1
ATOM 802 C C . ARG A 1 107 ? 80.151 9.776 -98.140 1.00 90.19 107 ARG A C 1
ATOM 804 O O . ARG A 1 107 ? 79.197 10.058 -97.425 1.00 90.19 107 ARG A O 1
ATOM 811 N N . GLU A 1 108 ? 80.067 8.991 -99.208 1.00 87.00 108 GLU A N 1
ATOM 812 C CA . GLU A 1 108 ? 78.856 8.267 -99.592 1.00 87.00 108 GLU A CA 1
ATOM 813 C C . GLU A 1 108 ? 78.481 7.214 -98.540 1.00 87.00 108 GLU A C 1
ATOM 815 O O . GLU A 1 108 ? 77.341 7.219 -98.084 1.00 87.00 108 GLU A O 1
ATOM 820 N N . GLU A 1 109 ? 79.443 6.416 -98.056 1.00 88.44 109 GLU A N 1
ATOM 821 C CA . GLU A 1 109 ? 79.239 5.469 -96.944 1.00 88.44 109 GLU A CA 1
ATOM 822 C C . GLU A 1 109 ? 78.727 6.171 -95.670 1.00 88.44 109 GLU A C 1
ATOM 824 O O . GLU A 1 109 ? 77.811 5.685 -95.006 1.00 88.44 109 GLU A O 1
ATOM 829 N N . GLU A 1 110 ? 79.288 7.336 -95.324 1.00 91.94 110 GLU A N 1
ATOM 830 C CA . GLU A 1 110 ? 78.829 8.120 -94.171 1.00 91.94 110 GLU A CA 1
ATOM 831 C C . GLU A 1 110 ? 77.408 8.660 -94.388 1.00 91.94 110 GLU A C 1
ATOM 833 O O . GLU A 1 110 ? 76.588 8.614 -93.474 1.00 91.94 110 GLU A O 1
ATOM 838 N N . TRP A 1 111 ? 77.077 9.152 -95.587 1.00 90.50 111 TRP A N 1
ATOM 839 C CA . TRP A 1 111 ? 75.710 9.579 -95.901 1.00 90.50 111 TRP A CA 1
ATOM 840 C C . TRP A 1 111 ? 74.718 8.423 -95.823 1.00 90.50 111 TRP A C 1
ATOM 842 O O . TRP A 1 111 ? 73.631 8.611 -95.279 1.00 90.50 111 TRP A O 1
ATOM 852 N N . GLU A 1 112 ? 75.088 7.240 -96.315 1.00 88.88 112 GLU A N 1
ATOM 853 C CA . GLU A 1 112 ? 74.270 6.031 -96.216 1.00 88.88 112 GLU A CA 1
ATOM 854 C C . GLU A 1 112 ? 74.021 5.657 -94.752 1.00 88.88 112 GLU A C 1
ATOM 856 O O . GLU A 1 112 ? 72.871 5.472 -94.348 1.00 88.88 112 GLU A O 1
ATOM 861 N N . PHE A 1 113 ? 75.068 5.639 -93.925 1.00 88.94 113 PHE A N 1
ATOM 862 C CA . PHE A 1 113 ? 74.941 5.352 -92.498 1.00 88.94 113 PHE A CA 1
ATOM 863 C C . PHE A 1 113 ? 74.064 6.382 -91.766 1.00 88.94 113 PHE A C 1
ATOM 865 O O . PHE A 1 113 ? 73.175 6.007 -90.999 1.00 88.94 113 PHE A O 1
ATOM 872 N N . GLN A 1 114 ? 74.254 7.680 -92.027 1.00 90.62 114 GLN A N 1
ATOM 873 C CA . GLN A 1 114 ? 73.428 8.740 -91.437 1.00 90.62 114 GLN A CA 1
ATOM 874 C C . GLN A 1 114 ? 71.972 8.682 -91.923 1.00 90.62 114 GLN A C 1
ATOM 876 O O . GLN A 1 114 ? 71.054 8.953 -91.145 1.00 90.62 114 GLN A O 1
ATOM 881 N N . GLY A 1 115 ? 71.746 8.291 -93.181 1.00 88.75 115 GLY A N 1
ATOM 882 C CA . GLY A 1 115 ? 70.419 8.013 -93.727 1.00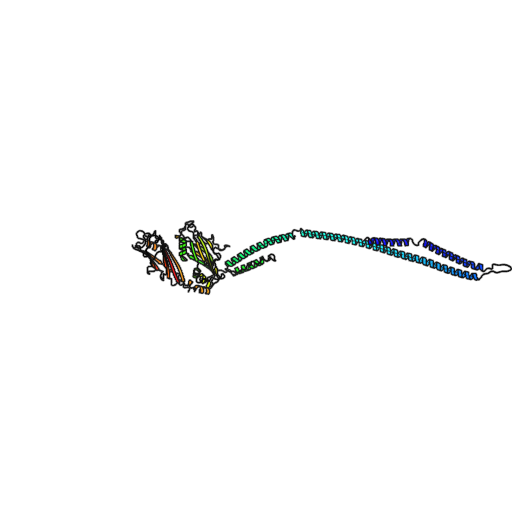 88.75 115 GLY A CA 1
ATOM 883 C C . GLY A 1 115 ? 69.728 6.866 -92.987 1.00 88.75 115 GLY A C 1
ATOM 884 O O . GLY A 1 115 ? 68.608 7.038 -92.513 1.00 88.75 115 GLY A O 1
ATOM 885 N N . GLN A 1 116 ? 70.418 5.738 -92.795 1.00 89.69 116 GLN A N 1
ATOM 886 C CA . GLN A 1 116 ? 69.897 4.581 -92.054 1.00 89.69 116 GLN A CA 1
ATOM 887 C C . GLN A 1 116 ? 69.599 4.912 -90.582 1.00 89.69 116 GLN A C 1
ATOM 889 O O . GLN A 1 116 ? 68.557 4.520 -90.058 1.00 89.69 116 GLN A O 1
ATOM 894 N N . LEU A 1 117 ? 70.470 5.668 -89.903 1.00 88.31 117 LEU A N 1
ATOM 895 C CA . LEU A 1 117 ? 70.208 6.124 -88.532 1.00 88.31 117 LEU A CA 1
ATOM 896 C C . LEU A 1 117 ? 68.977 7.034 -88.457 1.00 88.31 117 LEU A C 1
ATOM 898 O O . LEU A 1 117 ? 68.153 6.871 -87.559 1.00 88.31 117 LEU A O 1
ATOM 902 N N . ALA A 1 118 ? 68.826 7.962 -89.406 1.00 89.44 118 ALA A N 1
ATOM 903 C CA . ALA A 1 118 ? 67.655 8.828 -89.465 1.00 89.44 118 ALA A CA 1
ATOM 904 C C . ALA A 1 118 ? 66.362 8.036 -89.738 1.00 89.44 118 ALA A C 1
ATOM 906 O O . ALA A 1 118 ? 65.326 8.368 -89.168 1.00 89.44 118 ALA A O 1
ATOM 907 N N . GLU A 1 119 ? 66.415 6.972 -90.544 1.00 88.94 119 GLU A N 1
ATOM 908 C CA . GLU A 1 119 ? 65.281 6.063 -90.764 1.00 88.94 119 GLU A CA 1
ATOM 909 C C . GLU A 1 119 ? 64.868 5.341 -89.472 1.00 88.94 119 GLU A C 1
ATOM 911 O O . GLU A 1 119 ? 63.684 5.287 -89.130 1.00 88.94 119 GLU A O 1
ATOM 916 N N . ILE A 1 120 ? 65.843 4.828 -88.716 1.00 89.25 120 ILE A N 1
ATOM 917 C CA . ILE A 1 120 ? 65.598 4.180 -87.420 1.00 89.25 120 ILE A CA 1
ATOM 918 C C . ILE A 1 120 ? 65.018 5.186 -86.415 1.00 89.25 120 ILE A C 1
ATOM 920 O O . ILE A 1 120 ? 64.065 4.855 -85.706 1.00 89.25 120 ILE A O 1
ATOM 924 N N . ASP A 1 121 ? 65.540 6.416 -86.376 1.00 89.75 121 ASP A N 1
ATOM 925 C CA . ASP A 1 121 ? 65.003 7.499 -85.545 1.00 89.75 121 ASP A CA 1
ATOM 926 C C . ASP A 1 121 ? 63.535 7.796 -85.891 1.00 89.75 121 ASP A C 1
ATOM 928 O O . ASP A 1 121 ? 62.709 7.929 -84.985 1.00 89.75 121 ASP A O 1
ATOM 932 N N . VAL A 1 122 ? 63.193 7.878 -87.186 1.00 90.94 122 VAL A N 1
ATOM 933 C CA . VAL A 1 122 ? 61.811 8.069 -87.663 1.00 90.94 122 VAL A CA 1
ATOM 934 C C . VAL A 1 122 ? 60.915 6.951 -87.129 1.00 90.94 122 VAL A C 1
ATOM 936 O O . VAL A 1 122 ? 59.946 7.241 -86.425 1.00 90.94 122 VAL A O 1
ATOM 939 N N . GLN A 1 123 ? 61.277 5.684 -87.353 1.00 88.81 123 GLN A N 1
ATOM 940 C CA . GLN A 1 123 ? 60.497 4.531 -86.881 1.00 88.81 123 GLN A CA 1
ATOM 941 C C . GLN A 1 123 ? 60.351 4.516 -85.351 1.00 88.81 123 GLN A C 1
ATOM 943 O O . GLN A 1 123 ? 59.269 4.270 -84.813 1.00 88.81 123 GLN A O 1
ATOM 948 N N . GLN A 1 124 ? 61.425 4.807 -84.612 1.00 87.56 124 GLN A N 1
ATOM 949 C CA . GLN A 1 124 ? 61.387 4.879 -83.153 1.00 87.56 124 GLN A CA 1
ATOM 950 C C . GLN A 1 124 ? 60.425 5.970 -82.668 1.00 87.56 124 GLN A C 1
ATOM 952 O O . GLN A 1 124 ? 59.651 5.736 -81.734 1.00 87.56 124 GLN A O 1
ATOM 957 N N . ILE A 1 125 ? 60.471 7.161 -83.272 1.00 90.38 125 ILE A N 1
ATOM 958 C CA . ILE A 1 125 ? 59.596 8.273 -82.897 1.00 90.38 125 ILE A CA 1
ATOM 959 C C . ILE A 1 125 ? 58.140 7.949 -83.256 1.00 90.38 125 ILE A C 1
ATOM 961 O O . ILE A 1 125 ? 57.255 8.240 -82.452 1.00 90.38 125 ILE A O 1
ATOM 965 N N . GLU A 1 126 ? 57.872 7.280 -84.380 1.00 89.81 126 GLU A N 1
ATOM 966 C CA . GLU A 1 126 ? 56.533 6.776 -84.717 1.00 89.81 126 GLU A CA 1
ATOM 967 C C . GLU A 1 126 ? 55.991 5.827 -83.637 1.00 89.81 126 GLU A C 1
ATOM 969 O O . GLU A 1 126 ? 54.876 6.025 -83.143 1.00 89.81 126 GLU A O 1
ATOM 974 N N . TYR A 1 127 ? 56.792 4.864 -83.166 1.00 87.69 127 TYR A N 1
ATOM 975 C CA . TYR A 1 127 ? 56.391 3.997 -82.051 1.00 87.69 127 TYR A CA 1
ATOM 976 C C . TYR A 1 127 ? 56.161 4.772 -80.746 1.00 87.69 127 TYR A C 1
ATOM 978 O O . TYR A 1 127 ? 55.239 4.456 -79.990 1.00 87.69 127 TYR A O 1
ATOM 986 N N . GLN A 1 128 ? 56.961 5.805 -80.464 1.00 87.19 128 GLN A N 1
ATOM 987 C CA . GLN A 1 128 ? 56.745 6.674 -79.302 1.00 87.19 128 GLN A CA 1
ATOM 988 C C . GLN A 1 128 ? 55.449 7.485 -79.423 1.00 87.19 128 GLN A C 1
ATOM 990 O O . GLN A 1 128 ? 54.748 7.663 -78.423 1.00 87.19 128 GLN A O 1
ATOM 995 N N . ILE A 1 129 ? 55.109 7.955 -80.625 1.00 90.31 129 ILE A N 1
ATOM 996 C CA . ILE A 1 129 ? 53.850 8.645 -80.923 1.00 90.31 129 ILE A CA 1
ATOM 997 C C . ILE A 1 129 ? 52.670 7.701 -80.676 1.00 90.31 129 ILE A C 1
ATOM 999 O O . ILE A 1 129 ? 51.747 8.074 -79.949 1.00 90.31 129 ILE A O 1
ATOM 1003 N N . GLU A 1 130 ? 52.710 6.472 -81.192 1.00 88.56 130 GLU A N 1
ATOM 1004 C CA . GLU A 1 130 ? 51.665 5.468 -80.947 1.00 88.56 130 GLU A CA 1
ATOM 1005 C C . GLU A 1 130 ? 51.537 5.115 -79.456 1.00 88.56 130 GLU A C 1
ATOM 1007 O O . GLU A 1 130 ? 50.436 5.120 -78.901 1.00 88.56 130 GLU A O 1
ATOM 1012 N N . ALA A 1 131 ? 52.655 4.922 -78.750 1.00 86.00 131 ALA A N 1
ATOM 1013 C CA . ALA A 1 131 ? 52.641 4.695 -77.306 1.00 86.00 131 ALA A CA 1
ATOM 1014 C C . ALA A 1 131 ? 52.011 5.870 -76.533 1.00 86.00 131 ALA A C 1
ATOM 1016 O O . ALA A 1 131 ? 51.286 5.656 -75.557 1.00 86.00 131 ALA A O 1
ATOM 1017 N N . GLN A 1 132 ? 52.246 7.117 -76.959 1.00 91.12 132 GLN A N 1
ATOM 1018 C CA . GLN A 1 132 ? 51.614 8.288 -76.347 1.00 91.12 132 GLN A CA 1
ATOM 1019 C C . GLN A 1 132 ? 50.123 8.402 -76.672 1.00 91.12 132 GLN A C 1
ATOM 1021 O O . GLN A 1 132 ? 49.363 8.802 -75.791 1.00 91.12 132 GLN A O 1
ATOM 1026 N N . LYS A 1 133 ? 49.675 8.003 -77.871 1.00 92.12 133 LYS A N 1
ATOM 1027 C CA . LYS A 1 133 ? 48.237 7.890 -78.178 1.00 92.12 133 LYS A CA 1
ATOM 1028 C C . LYS A 1 133 ? 47.555 6.895 -77.241 1.00 92.12 133 LYS A C 1
ATOM 1030 O O . LYS A 1 133 ? 46.494 7.196 -76.702 1.00 92.12 133 LYS A O 1
ATOM 1035 N N . ILE A 1 134 ? 48.189 5.749 -76.978 1.00 90.56 134 ILE A N 1
ATOM 1036 C CA . ILE A 1 134 ? 47.680 4.761 -76.014 1.00 90.56 134 ILE A CA 1
ATOM 1037 C C . ILE A 1 134 ? 47.623 5.360 -74.603 1.00 90.56 134 ILE A C 1
ATOM 1039 O O . ILE A 1 134 ? 46.606 5.226 -73.931 1.00 90.56 134 ILE A O 1
ATOM 1043 N N . ARG A 1 135 ? 48.668 6.068 -74.151 1.00 89.69 135 ARG A N 1
ATOM 1044 C CA . ARG A 1 135 ? 48.656 6.745 -72.839 1.00 89.69 135 ARG A CA 1
ATOM 1045 C C . ARG A 1 135 ? 47.558 7.798 -72.731 1.00 89.69 135 ARG A C 1
ATOM 1047 O O . ARG A 1 135 ? 46.921 7.888 -71.687 1.00 89.69 135 ARG A O 1
ATOM 1054 N N . GLN A 1 136 ? 47.318 8.564 -73.794 1.00 93.62 136 GLN A N 1
ATOM 1055 C CA . GLN A 1 136 ? 46.203 9.505 -73.843 1.00 93.62 136 GLN A CA 1
ATOM 1056 C C . GLN A 1 136 ? 44.864 8.767 -73.711 1.00 93.62 136 GLN A C 1
ATOM 1058 O O . GLN A 1 136 ? 44.052 9.150 -72.875 1.00 93.62 136 GLN A O 1
ATOM 1063 N N . ALA A 1 137 ? 44.658 7.681 -74.461 1.00 94.00 137 ALA A N 1
ATOM 1064 C CA . ALA A 1 137 ? 43.444 6.872 -74.364 1.00 94.00 137 ALA A CA 1
ATOM 1065 C C . ALA A 1 137 ? 43.254 6.256 -72.961 1.00 94.00 137 ALA A C 1
ATOM 1067 O O . ALA A 1 137 ? 42.131 6.216 -72.459 1.00 94.00 137 ALA A O 1
ATOM 1068 N N . ILE A 1 138 ? 44.339 5.825 -72.302 1.00 93.69 138 ILE A N 1
ATOM 1069 C CA . ILE A 1 138 ? 44.321 5.365 -70.903 1.00 93.69 138 ILE A CA 1
ATOM 1070 C C . ILE A 1 138 ? 43.879 6.501 -69.979 1.00 93.69 138 ILE A C 1
ATOM 1072 O O . ILE A 1 138 ? 42.936 6.310 -69.222 1.00 93.69 138 ILE A O 1
ATOM 1076 N N . ALA A 1 139 ? 44.487 7.687 -70.073 1.00 93.44 139 ALA A N 1
ATOM 1077 C CA . ALA A 1 139 ? 44.131 8.833 -69.234 1.00 93.44 139 ALA A CA 1
ATOM 1078 C C . ALA A 1 139 ? 42.675 9.293 -69.454 1.00 93.44 139 ALA A C 1
ATOM 1080 O O . ALA A 1 139 ? 41.967 9.624 -68.503 1.00 93.44 139 ALA A O 1
ATOM 1081 N N . GLU A 1 140 ? 42.188 9.274 -70.698 1.00 95.69 140 GLU A N 1
ATOM 1082 C CA . GLU A 1 140 ? 40.782 9.545 -71.021 1.00 95.69 140 GLU A CA 1
ATOM 1083 C C . GLU A 1 140 ? 39.842 8.497 -70.405 1.00 95.69 140 GLU A C 1
ATOM 1085 O O . GLU A 1 140 ? 38.763 8.838 -69.911 1.00 95.69 140 GLU A O 1
ATOM 1090 N N . GLN A 1 141 ? 40.240 7.222 -70.403 1.00 94.94 141 GLN A N 1
ATOM 1091 C CA . GLN A 1 141 ? 39.475 6.151 -69.769 1.00 94.94 141 GLN A CA 1
ATOM 1092 C C . GLN A 1 141 ? 39.516 6.240 -68.236 1.00 94.94 141 GLN A C 1
ATOM 1094 O O . GLN A 1 141 ? 38.481 6.056 -67.598 1.00 94.94 141 GLN A O 1
ATOM 1099 N N . GLU A 1 142 ? 40.662 6.574 -67.641 1.00 94.62 142 GLU A N 1
ATOM 1100 C CA . GLU A 1 142 ? 40.805 6.845 -66.206 1.00 94.62 142 GLU A CA 1
ATOM 1101 C C . GLU A 1 142 ? 39.902 8.004 -65.777 1.00 94.62 142 GLU A C 1
ATOM 1103 O O . GLU A 1 142 ? 39.192 7.891 -64.779 1.00 94.62 142 GLU A O 1
ATOM 1108 N N . LEU A 1 143 ? 39.829 9.077 -66.570 1.00 96.88 143 LEU A N 1
ATOM 1109 C CA . LEU A 1 143 ? 38.911 10.189 -66.325 1.00 96.88 143 LEU A CA 1
ATOM 1110 C C . LEU A 1 143 ? 37.442 9.739 -66.366 1.00 96.88 143 LEU A C 1
ATOM 1112 O O . LEU A 1 143 ? 36.655 10.134 -65.505 1.00 96.88 143 LEU A O 1
ATOM 1116 N N . LYS A 1 144 ? 37.056 8.877 -67.318 1.00 96.94 144 LYS A N 1
ATOM 1117 C CA . LYS A 1 144 ? 35.700 8.296 -67.363 1.00 96.94 144 LYS A CA 1
ATOM 1118 C C . LYS A 1 144 ? 35.405 7.428 -66.140 1.00 96.94 144 LYS A C 1
ATOM 1120 O O . LYS A 1 144 ? 34.321 7.545 -65.572 1.00 96.94 144 LYS A O 1
ATOM 1125 N N . ILE A 1 145 ? 36.353 6.585 -65.724 1.00 96.75 145 ILE A N 1
ATOM 1126 C CA . ILE A 1 145 ? 36.224 5.740 -64.528 1.00 96.75 145 ILE A CA 1
ATOM 1127 C C . ILE A 1 145 ? 36.082 6.615 -63.279 1.00 96.75 145 ILE A C 1
ATOM 1129 O O . ILE A 1 145 ? 35.177 6.384 -62.479 1.00 96.75 145 ILE A O 1
ATOM 1133 N N . HIS A 1 146 ? 36.906 7.654 -63.133 1.00 96.12 146 HIS A N 1
ATOM 1134 C CA . HIS A 1 146 ? 36.810 8.596 -62.020 1.00 96.12 146 HIS A CA 1
ATOM 1135 C C . HIS A 1 146 ? 35.468 9.328 -61.995 1.00 96.12 146 HIS A C 1
ATOM 1137 O O . HIS A 1 146 ? 34.828 9.374 -60.946 1.00 96.12 146 HIS A O 1
ATOM 1143 N N . ASN A 1 147 ? 34.990 9.824 -63.137 1.00 97.50 147 ASN A N 1
ATOM 1144 C CA . ASN A 1 147 ? 33.673 10.455 -63.220 1.00 97.50 147 ASN A CA 1
ATOM 1145 C C . ASN A 1 147 ? 32.548 9.482 -62.845 1.00 97.50 147 ASN A C 1
ATOM 1147 O O . ASN A 1 147 ? 31.651 9.855 -62.091 1.00 97.50 147 ASN A O 1
ATOM 1151 N N . LYS A 1 148 ? 32.618 8.221 -63.297 1.00 95.94 148 LYS A N 1
ATOM 1152 C CA . LYS A 1 148 ? 31.637 7.200 -62.908 1.00 95.94 148 LYS A CA 1
ATOM 1153 C C . LYS A 1 148 ? 31.709 6.878 -61.415 1.00 95.94 148 LYS A C 1
ATOM 1155 O O . LYS A 1 148 ? 30.671 6.706 -60.789 1.00 95.94 148 LYS A O 1
ATOM 1160 N N . SER A 1 149 ? 32.905 6.851 -60.829 1.00 96.31 149 SER A N 1
ATOM 1161 C CA . SER A 1 149 ? 33.080 6.667 -59.385 1.00 96.31 149 SER A CA 1
ATOM 1162 C C . SER A 1 149 ? 32.474 7.820 -58.582 1.00 96.31 149 SER A C 1
ATOM 1164 O O . SER A 1 149 ? 31.899 7.570 -57.527 1.00 96.31 149 SER A O 1
ATOM 1166 N N . ILE A 1 150 ? 32.584 9.063 -59.064 1.00 97.62 150 ILE A N 1
ATOM 1167 C CA . ILE A 1 150 ? 31.942 10.232 -58.440 1.00 97.62 150 ILE A CA 1
ATOM 1168 C C . ILE A 1 150 ? 30.418 10.103 -58.522 1.00 97.62 150 ILE A C 1
ATOM 1170 O O . ILE A 1 150 ? 29.731 10.324 -57.528 1.00 97.62 150 ILE A O 1
ATOM 1174 N N . GLU A 1 151 ? 29.890 9.714 -59.683 1.00 97.31 151 GLU A N 1
ATOM 1175 C CA . GLU A 1 151 ? 28.455 9.490 -59.884 1.00 97.31 151 GLU A CA 1
ATOM 1176 C C . GLU A 1 151 ? 27.920 8.393 -58.951 1.00 97.31 151 GLU A C 1
ATOM 1178 O O . GLU A 1 151 ? 26.956 8.623 -58.230 1.00 97.31 151 GLU A O 1
ATOM 1183 N N . GLN A 1 152 ? 28.598 7.243 -58.875 1.00 96.75 152 GLN A N 1
ATOM 1184 C CA . GLN A 1 152 ? 28.233 6.145 -57.973 1.00 96.75 152 GLN A CA 1
ATOM 1185 C C . GLN A 1 152 ? 28.315 6.548 -56.496 1.00 96.75 152 GLN A C 1
ATOM 1187 O O . GLN A 1 152 ? 27.441 6.193 -55.709 1.00 96.75 152 GLN A O 1
ATOM 1192 N N . ALA A 1 153 ? 29.346 7.301 -56.097 1.00 97.44 153 ALA A N 1
ATOM 1193 C CA . ALA A 1 153 ? 29.457 7.805 -54.729 1.00 97.44 153 ALA A CA 1
ATOM 1194 C C . ALA A 1 153 ? 28.289 8.737 -54.377 1.00 97.44 153 ALA A C 1
ATOM 1196 O O . ALA A 1 153 ? 27.754 8.657 -53.271 1.00 97.44 153 ALA A O 1
ATOM 1197 N N . LYS A 1 154 ? 27.858 9.570 -55.331 1.00 97.56 154 LYS A N 1
ATOM 1198 C CA . LYS A 1 154 ? 26.690 10.436 -55.177 1.00 97.56 154 LYS A CA 1
ATOM 1199 C C . LYS A 1 154 ? 25.387 9.638 -55.089 1.00 97.56 154 LYS A C 1
ATOM 1201 O O . LYS A 1 154 ? 24.593 9.907 -54.199 1.00 97.56 154 LYS A O 1
ATOM 1206 N N . GLU A 1 155 ? 25.196 8.618 -55.927 1.00 96.75 155 GLU A N 1
ATOM 1207 C CA . GLU A 1 155 ? 24.031 7.720 -55.837 1.00 96.75 155 GLU A CA 1
ATOM 1208 C C . GLU A 1 155 ? 23.938 7.034 -54.461 1.00 96.75 155 GLU A C 1
ATOM 1210 O O . GLU A 1 155 ? 22.852 6.916 -53.894 1.00 96.75 155 GLU A O 1
ATOM 1215 N N . ILE A 1 156 ? 25.074 6.613 -53.890 1.00 96.25 156 ILE A N 1
ATOM 1216 C CA . ILE A 1 156 ? 25.127 6.036 -52.537 1.00 96.25 156 ILE A CA 1
ATOM 1217 C C . ILE A 1 156 ? 24.762 7.085 -51.480 1.00 96.25 156 ILE A C 1
ATOM 1219 O O . ILE A 1 156 ? 24.019 6.778 -50.546 1.00 96.25 156 ILE A O 1
ATOM 1223 N N . GLU A 1 157 ? 25.280 8.308 -51.599 1.00 96.06 157 GLU A N 1
ATOM 1224 C CA . GLU A 1 157 ? 24.953 9.406 -50.686 1.00 96.06 157 GLU A CA 1
ATOM 1225 C C . GLU A 1 157 ? 23.456 9.741 -50.719 1.00 96.06 157 GLU A C 1
ATOM 1227 O O . GLU A 1 157 ? 22.827 9.809 -49.659 1.00 96.06 157 GLU A O 1
ATOM 1232 N N . ASP A 1 158 ? 22.890 9.890 -51.918 1.00 95.88 158 ASP A N 1
ATOM 1233 C CA . ASP A 1 158 ? 21.472 10.169 -52.142 1.00 95.88 158 ASP A CA 1
ATOM 1234 C C . ASP A 1 158 ? 20.618 9.036 -51.553 1.00 95.88 158 ASP A C 1
ATOM 1236 O O . ASP A 1 158 ? 19.723 9.286 -50.748 1.00 95.88 158 ASP A O 1
ATOM 1240 N N . PHE A 1 159 ? 20.974 7.769 -51.800 1.00 95.81 159 PHE A N 1
ATOM 1241 C CA . PHE A 1 159 ? 20.301 6.627 -51.173 1.00 95.81 159 PHE A CA 1
ATOM 1242 C C . PHE A 1 159 ? 20.366 6.662 -49.636 1.00 95.81 159 PHE A C 1
ATOM 1244 O O . PHE A 1 159 ? 19.369 6.393 -48.966 1.00 95.81 159 PHE A O 1
ATOM 1251 N N . LEU A 1 160 ? 21.521 6.983 -49.040 1.00 95.12 160 LEU A N 1
ATOM 1252 C CA . LEU A 1 160 ? 21.668 7.044 -47.581 1.00 95.12 160 LEU A CA 1
ATOM 1253 C C . LEU A 1 160 ? 20.871 8.189 -46.941 1.00 95.12 160 LEU A C 1
ATOM 1255 O O . LEU A 1 160 ? 20.483 8.057 -45.773 1.00 95.12 160 LEU A O 1
ATOM 1259 N N . LYS A 1 161 ? 20.633 9.277 -47.680 1.00 93.12 161 LYS A N 1
ATOM 1260 C CA . LYS A 1 161 ? 19.804 10.415 -47.263 1.00 93.12 161 LYS A CA 1
ATOM 1261 C C . LYS A 1 161 ? 18.310 10.133 -47.431 1.00 93.12 161 LYS A C 1
ATOM 1263 O O . LYS A 1 161 ? 17.549 10.342 -46.484 1.00 93.12 161 LYS A O 1
ATOM 1268 N N . ASP A 1 162 ? 17.925 9.606 -48.589 1.00 94.44 162 ASP A N 1
ATOM 1269 C CA . ASP A 1 162 ? 16.527 9.463 -49.008 1.00 94.44 162 ASP A CA 1
ATOM 1270 C C . ASP A 1 162 ? 15.871 8.175 -48.510 1.00 94.44 162 ASP A C 1
ATOM 1272 O O . ASP A 1 162 ? 14.641 8.078 -48.458 1.00 94.44 162 ASP A O 1
ATOM 1276 N N . LYS A 1 163 ? 16.660 7.162 -48.124 1.00 96.12 163 LYS A N 1
ATOM 1277 C CA . LYS A 1 163 ? 16.098 5.941 -47.537 1.00 96.12 163 LYS A CA 1
ATOM 1278 C C . LYS A 1 163 ? 15.244 6.278 -46.315 1.00 96.12 163 LYS A C 1
ATOM 1280 O O . LYS A 1 163 ? 15.576 7.137 -45.505 1.00 96.12 163 LYS A O 1
ATOM 1285 N N . PHE A 1 164 ? 14.186 5.501 -46.111 1.00 94.75 164 PHE A N 1
ATOM 1286 C CA . PHE A 1 164 ? 13.281 5.693 -44.978 1.00 94.75 164 PHE A CA 1
ATOM 1287 C C . PHE A 1 164 ? 13.985 5.585 -43.612 1.00 94.75 164 PHE A C 1
ATOM 1289 O O . PHE A 1 164 ? 13.743 6.387 -42.716 1.00 94.75 164 PHE A O 1
ATOM 1296 N N . THR A 1 165 ? 14.899 4.623 -43.445 1.00 96.00 165 THR A N 1
ATOM 1297 C CA . THR A 1 165 ? 15.689 4.428 -42.213 1.00 96.00 165 THR A CA 1
ATOM 1298 C C . THR A 1 165 ? 16.911 5.347 -42.157 1.00 96.00 165 THR A C 1
ATOM 1300 O O . THR A 1 165 ? 18.047 4.914 -41.929 1.00 96.00 165 THR A O 1
ATOM 1303 N N . ASN A 1 166 ? 16.689 6.631 -42.420 1.00 94.69 166 ASN A N 1
ATOM 1304 C CA . ASN A 1 166 ? 17.705 7.668 -42.333 1.00 94.69 166 ASN A CA 1
ATOM 1305 C C . ASN A 1 166 ? 17.870 8.183 -40.892 1.00 94.69 166 ASN A C 1
ATOM 1307 O O . ASN A 1 166 ? 17.203 7.758 -39.945 1.00 94.69 166 ASN A O 1
ATOM 1311 N N . LYS A 1 167 ? 18.799 9.124 -40.720 1.00 95.88 167 LYS A N 1
ATOM 1312 C CA . LYS A 1 167 ? 19.097 9.756 -39.431 1.00 95.88 167 LYS A CA 1
ATOM 1313 C C . LYS A 1 167 ? 17.884 10.474 -38.826 1.00 95.88 167 LYS A C 1
ATOM 1315 O O . LYS A 1 167 ? 17.730 10.446 -37.607 1.00 95.88 167 LYS A O 1
ATOM 1320 N N . GLU A 1 168 ? 17.049 11.101 -39.649 1.00 94.94 168 GLU A N 1
ATOM 1321 C CA . GLU A 1 168 ? 15.890 11.878 -39.197 1.00 94.94 168 GLU A CA 1
ATOM 1322 C C . GLU A 1 168 ? 14.844 10.977 -38.537 1.00 94.94 168 GLU A C 1
ATOM 1324 O O . GLU A 1 168 ? 14.366 11.301 -37.448 1.00 94.94 168 GLU A O 1
ATOM 1329 N N . LEU A 1 169 ? 14.571 9.801 -39.121 1.00 95.88 169 LEU A N 1
ATOM 1330 C CA . LEU A 1 169 ? 13.695 8.803 -38.508 1.00 95.88 169 LEU A CA 1
ATOM 1331 C C . LEU A 1 169 ? 14.208 8.394 -37.122 1.00 95.88 169 LEU A C 1
ATOM 1333 O O . LEU A 1 169 ? 13.452 8.430 -36.152 1.00 95.88 169 LEU A O 1
ATOM 1337 N N . TYR A 1 170 ? 15.492 8.042 -36.997 1.00 96.50 170 TYR A N 1
ATOM 1338 C CA . TYR A 1 170 ? 16.060 7.644 -35.704 1.00 96.50 170 TYR A CA 1
ATOM 1339 C C . TYR A 1 170 ? 16.068 8.793 -34.687 1.00 96.50 170 TYR A C 1
ATOM 1341 O O . TYR A 1 170 ? 15.806 8.559 -33.509 1.00 96.50 170 TYR A O 1
ATOM 1349 N N . GLN A 1 171 ? 16.314 10.036 -35.110 1.00 96.00 171 GLN A N 1
ATOM 1350 C CA . GLN A 1 171 ? 16.210 11.205 -34.230 1.00 96.00 171 GLN A CA 1
ATOM 1351 C C . GLN A 1 171 ? 14.776 11.418 -33.738 1.00 96.00 171 GLN A C 1
ATOM 1353 O O . GLN A 1 171 ? 14.567 11.638 -32.544 1.00 96.00 171 GLN A O 1
ATOM 1358 N N . TRP A 1 172 ? 13.788 11.295 -34.626 1.00 96.19 172 TRP A N 1
ATOM 1359 C CA . TRP A 1 172 ? 12.377 11.350 -34.255 1.00 96.19 172 TRP A CA 1
ATOM 1360 C C . TRP A 1 172 ? 12.010 10.227 -33.277 1.00 96.19 172 TRP A C 1
ATOM 1362 O O . TRP A 1 172 ? 11.386 10.496 -32.249 1.00 96.19 172 TRP A O 1
ATOM 1372 N N . MET A 1 173 ? 12.460 8.992 -33.535 1.00 96.12 173 MET A N 1
ATOM 1373 C CA . MET A 1 173 ? 12.247 7.852 -32.639 1.00 96.12 173 MET A CA 1
ATOM 1374 C C . MET A 1 173 ? 12.865 8.100 -31.263 1.00 96.12 173 MET A C 1
ATOM 1376 O O . MET A 1 173 ? 12.193 7.888 -30.260 1.00 96.12 173 MET A O 1
ATOM 1380 N N . VAL A 1 174 ? 14.108 8.590 -31.189 1.00 94.50 174 VAL A N 1
ATOM 1381 C CA . VAL A 1 174 ? 14.774 8.909 -29.916 1.00 94.50 174 VAL A CA 1
ATOM 1382 C C . VAL A 1 174 ? 13.994 9.970 -29.144 1.00 94.50 174 VAL A C 1
ATOM 1384 O O . VAL A 1 174 ? 13.750 9.780 -27.953 1.00 94.50 174 VAL A O 1
ATOM 1387 N N . THR A 1 175 ? 13.564 11.054 -29.793 1.00 94.31 175 THR A N 1
ATOM 1388 C CA . THR A 1 175 ? 12.739 12.091 -29.155 1.00 94.31 175 THR A CA 1
ATOM 1389 C C . THR A 1 175 ? 11.418 11.515 -28.646 1.00 94.31 175 THR A C 1
ATOM 1391 O O . THR A 1 175 ? 11.059 11.723 -27.486 1.00 94.31 175 THR A O 1
ATOM 1394 N N . ARG A 1 176 ? 10.709 10.741 -29.478 1.00 94.88 176 ARG A N 1
ATOM 1395 C CA . ARG A 1 176 ? 9.416 10.153 -29.114 1.00 94.88 176 ARG A CA 1
ATOM 1396 C C . ARG A 1 176 ? 9.552 9.148 -27.972 1.00 94.88 176 ARG A C 1
ATOM 1398 O O . ARG A 1 176 ? 8.821 9.259 -26.991 1.00 94.88 176 ARG A O 1
ATOM 1405 N N . LEU A 1 177 ? 10.499 8.218 -28.062 1.00 94.81 177 LEU A N 1
ATOM 1406 C CA . LEU A 1 177 ? 10.750 7.214 -27.028 1.00 94.81 177 LEU A CA 1
ATOM 1407 C C . LEU A 1 177 ? 11.190 7.864 -25.718 1.00 94.81 177 LEU A C 1
ATOM 1409 O O . LEU A 1 177 ? 10.631 7.542 -24.677 1.00 94.81 177 LEU A O 1
ATOM 1413 N N . SER A 1 178 ? 12.102 8.840 -25.761 1.00 90.19 178 SER A N 1
ATOM 1414 C CA . SER A 1 178 ? 12.561 9.531 -24.547 1.00 90.19 178 SER A CA 1
ATOM 1415 C C . SER A 1 178 ? 11.418 10.287 -23.859 1.00 90.19 178 SER A C 1
ATOM 1417 O O . SER A 1 178 ? 11.341 10.299 -22.633 1.00 90.19 178 SER A O 1
ATOM 1419 N N . SER A 1 179 ? 10.492 10.869 -24.637 1.00 92.88 179 SER A N 1
ATOM 1420 C CA . SER A 1 179 ? 9.314 11.565 -24.097 1.00 92.88 179 SER A CA 1
ATOM 1421 C C . SER A 1 179 ? 8.311 10.641 -23.395 1.00 92.88 179 SER A C 1
ATOM 1423 O O . SER A 1 179 ? 7.602 11.094 -22.502 1.00 92.88 179 SER A O 1
ATOM 1425 N N . ILE A 1 180 ? 8.255 9.358 -23.772 1.00 95.50 180 ILE A N 1
ATOM 1426 C CA . ILE A 1 180 ? 7.341 8.361 -23.185 1.00 95.50 180 ILE A CA 1
ATOM 1427 C C . ILE A 1 180 ? 8.024 7.585 -22.052 1.00 95.50 180 ILE A C 1
ATOM 1429 O O . ILE A 1 180 ? 7.381 7.245 -21.058 1.00 95.50 180 ILE A O 1
ATOM 1433 N N . TYR A 1 181 ? 9.325 7.328 -22.179 1.00 95.19 181 TYR A N 1
ATOM 1434 C CA . TYR A 1 181 ? 10.080 6.481 -21.264 1.00 95.19 181 TYR A CA 1
ATOM 1435 C C . TYR A 1 181 ? 10.085 7.025 -19.829 1.00 95.19 181 TYR A C 1
ATOM 1437 O O . TYR A 1 181 ? 9.717 6.307 -18.903 1.00 95.19 181 TYR A O 1
ATOM 1445 N N . PHE A 1 182 ? 10.399 8.310 -19.637 1.00 92.06 182 PHE A N 1
ATOM 1446 C CA . PHE A 1 182 ? 10.461 8.898 -18.294 1.00 92.06 182 PHE A CA 1
ATOM 1447 C C . PHE A 1 182 ? 9.099 8.959 -17.569 1.00 92.06 182 PHE A C 1
ATOM 1449 O O . PHE A 1 182 ? 9.035 8.547 -16.410 1.00 92.06 182 PHE A O 1
ATOM 1456 N N . PRO A 1 183 ? 7.988 9.404 -18.199 1.00 94.56 183 PRO A N 1
ATOM 1457 C CA . PRO A 1 183 ? 6.664 9.301 -17.579 1.00 94.56 183 PRO A CA 1
ATOM 1458 C C . PRO A 1 183 ? 6.257 7.864 -17.238 1.00 94.56 183 PRO A C 1
ATOM 1460 O O . PRO A 1 183 ? 5.691 7.633 -16.174 1.00 94.56 183 PRO A O 1
ATOM 1463 N N . THR A 1 184 ? 6.579 6.895 -18.100 1.00 95.81 184 THR A N 1
ATOM 1464 C CA . THR A 1 184 ? 6.273 5.476 -17.847 1.00 95.81 184 THR A CA 1
ATOM 1465 C C . THR A 1 184 ? 7.052 4.950 -16.642 1.00 95.81 184 THR A C 1
ATOM 1467 O O . THR A 1 184 ? 6.475 4.295 -15.778 1.00 95.81 184 THR A O 1
ATOM 1470 N N . TYR A 1 185 ? 8.339 5.300 -16.536 1.00 94.31 185 TYR A N 1
ATOM 1471 C CA . TYR A 1 185 ? 9.157 4.997 -15.361 1.00 94.31 185 TYR A CA 1
ATOM 1472 C C . TYR A 1 185 ? 8.550 5.577 -14.077 1.00 94.31 185 TYR A C 1
ATOM 1474 O O . TYR A 1 185 ? 8.469 4.871 -13.079 1.00 94.31 185 TYR A O 1
ATOM 1482 N N . LYS A 1 186 ? 8.071 6.829 -14.099 1.00 93.25 186 LYS A N 1
ATOM 1483 C CA . LYS A 1 186 ? 7.419 7.437 -12.928 1.00 93.25 186 LYS A CA 1
ATOM 1484 C C . LYS A 1 186 ? 6.185 6.665 -12.477 1.00 93.25 186 LYS A C 1
ATOM 1486 O O . LYS A 1 186 ? 6.067 6.384 -11.295 1.00 93.25 186 LYS A O 1
ATOM 1491 N N . ILE A 1 187 ? 5.315 6.276 -13.410 1.00 96.19 187 ILE A N 1
ATOM 1492 C CA . ILE A 1 187 ? 4.121 5.476 -13.091 1.00 96.19 187 ILE A CA 1
ATOM 1493 C C . ILE A 1 187 ? 4.524 4.134 -12.464 1.00 96.19 187 ILE A C 1
ATOM 1495 O O . ILE A 1 187 ? 3.932 3.714 -11.472 1.00 96.19 187 ILE A O 1
ATOM 1499 N N . ALA A 1 188 ? 5.547 3.473 -13.016 1.00 96.19 188 ALA A N 1
ATOM 1500 C CA . ALA A 1 188 ? 6.057 2.220 -12.468 1.00 96.19 188 ALA A CA 1
ATOM 1501 C C . ALA A 1 188 ? 6.642 2.402 -11.057 1.00 96.19 188 ALA A C 1
ATOM 1503 O O . ALA A 1 188 ? 6.361 1.601 -10.168 1.00 96.19 188 ALA A O 1
ATOM 1504 N N . LEU A 1 189 ? 7.409 3.473 -10.834 1.00 95.56 189 LEU A N 1
ATOM 1505 C CA . LEU A 1 189 ? 7.975 3.803 -9.529 1.00 95.56 189 LEU A CA 1
ATOM 1506 C C . LEU A 1 189 ? 6.882 4.125 -8.500 1.00 95.56 189 LEU A C 1
ATOM 1508 O O . LEU A 1 189 ? 6.933 3.612 -7.387 1.00 95.56 189 LEU A O 1
ATOM 1512 N N . ASP A 1 190 ? 5.876 4.920 -8.869 1.00 95.56 190 ASP A N 1
ATOM 1513 C CA . ASP A 1 190 ? 4.753 5.263 -7.991 1.00 95.56 190 ASP A CA 1
ATOM 1514 C C . ASP A 1 190 ? 3.986 4.002 -7.559 1.00 95.56 190 ASP A C 1
ATOM 1516 O O . ASP A 1 190 ? 3.640 3.853 -6.384 1.00 95.56 190 ASP A O 1
ATOM 1520 N N . MET A 1 191 ? 3.782 3.057 -8.484 1.00 96.19 191 MET A N 1
ATOM 1521 C CA . MET A 1 191 ? 3.164 1.763 -8.185 1.00 96.19 191 MET A CA 1
ATOM 1522 C C . MET A 1 191 ? 4.042 0.901 -7.266 1.00 96.19 191 MET A C 1
ATOM 1524 O O . MET A 1 191 ? 3.540 0.301 -6.319 1.00 96.19 191 MET A O 1
ATOM 1528 N N . ALA A 1 192 ? 5.357 0.872 -7.489 1.00 96.56 192 ALA A N 1
ATOM 1529 C CA . ALA A 1 192 ? 6.290 0.152 -6.623 1.00 96.56 192 ALA A CA 1
ATOM 1530 C C . ALA A 1 192 ? 6.339 0.745 -5.202 1.00 96.56 192 ALA A C 1
ATOM 1532 O O . ALA A 1 192 ? 6.366 0.008 -4.219 1.00 96.56 192 ALA A O 1
ATOM 1533 N N . ILE A 1 193 ? 6.273 2.074 -5.071 1.00 95.31 193 ILE A N 1
ATOM 1534 C CA . ILE A 1 193 ? 6.162 2.750 -3.770 1.00 95.31 193 ILE A CA 1
ATOM 1535 C C . ILE A 1 193 ? 4.830 2.400 -3.092 1.00 95.31 193 ILE A C 1
ATOM 1537 O O . ILE A 1 193 ? 4.799 2.199 -1.876 1.00 95.31 193 ILE A O 1
ATOM 1541 N N . ALA A 1 194 ? 3.728 2.307 -3.844 1.00 95.12 194 ALA A N 1
ATOM 1542 C CA . ALA A 1 194 ? 2.447 1.855 -3.304 1.00 95.12 194 ALA A CA 1
ATOM 1543 C C . ALA A 1 194 ? 2.527 0.407 -2.787 1.00 95.12 194 ALA A C 1
ATOM 1545 O O . ALA A 1 194 ? 2.072 0.146 -1.673 1.00 95.12 194 ALA A O 1
ATOM 1546 N N . ALA A 1 195 ? 3.180 -0.495 -3.528 1.00 96.00 195 ALA A N 1
ATOM 1547 C CA . ALA A 1 195 ? 3.437 -1.869 -3.094 1.00 96.00 195 ALA A CA 1
ATOM 1548 C C . ALA A 1 195 ? 4.305 -1.925 -1.823 1.00 96.00 195 ALA A C 1
ATOM 1550 O O . ALA A 1 195 ? 3.981 -2.656 -0.891 1.00 96.00 195 ALA A O 1
ATOM 1551 N N . GLN A 1 196 ? 5.349 -1.094 -1.720 1.00 95.44 196 GLN A N 1
ATOM 1552 C CA . GLN A 1 196 ? 6.147 -0.981 -0.493 1.00 95.44 196 GLN A CA 1
ATOM 1553 C C . GLN A 1 196 ? 5.317 -0.505 0.699 1.00 95.44 196 GLN A C 1
ATOM 1555 O O . GLN A 1 196 ? 5.445 -1.048 1.792 1.00 95.44 196 GLN A O 1
ATOM 1560 N N . ARG A 1 197 ? 4.446 0.489 0.513 1.00 93.44 197 ARG A N 1
ATOM 1561 C CA . ARG A 1 197 ? 3.565 0.956 1.593 1.00 93.44 197 ARG A CA 1
ATOM 1562 C C . ARG A 1 197 ? 2.571 -0.120 2.024 1.00 93.44 197 ARG A C 1
ATOM 1564 O O . ARG A 1 197 ? 2.291 -0.212 3.214 1.00 93.44 197 ARG A O 1
ATOM 1571 N N . ALA A 1 198 ? 2.059 -0.922 1.089 1.00 94.00 198 ALA A N 1
ATOM 1572 C CA . ALA A 1 198 ? 1.213 -2.073 1.400 1.00 94.00 198 ALA A CA 1
ATOM 1573 C C . ALA A 1 198 ? 1.985 -3.130 2.211 1.00 94.00 198 ALA A C 1
ATOM 1575 O O . ALA A 1 198 ? 1.528 -3.524 3.278 1.00 94.00 198 ALA A O 1
ATOM 1576 N N . TYR A 1 199 ? 3.208 -3.475 1.794 1.00 95.19 199 TYR A N 1
ATOM 1577 C CA . TYR A 1 199 ? 4.113 -4.358 2.541 1.00 95.19 199 TYR A CA 1
ATOM 1578 C C . TYR A 1 199 ? 4.357 -3.868 3.983 1.00 95.19 199 TYR A C 1
ATOM 1580 O O . TYR A 1 199 ? 4.185 -4.619 4.942 1.00 95.19 199 TYR A O 1
ATOM 1588 N N . GLN A 1 200 ? 4.707 -2.588 4.149 1.00 92.50 200 GLN A N 1
ATOM 1589 C CA . GLN A 1 200 ? 4.964 -1.967 5.459 1.00 92.50 200 GLN A CA 1
ATOM 1590 C C . GLN A 1 200 ? 3.712 -1.929 6.350 1.00 92.50 200 GLN A C 1
ATOM 1592 O O . GLN A 1 200 ? 3.784 -1.991 7.585 1.00 92.50 200 GLN A O 1
ATOM 1597 N N . TYR A 1 201 ? 2.546 -1.802 5.716 1.00 92.44 201 TYR A N 1
ATOM 1598 C CA . TYR A 1 201 ? 1.261 -1.831 6.389 1.00 92.44 201 TYR A CA 1
ATOM 1599 C C . TYR A 1 201 ? 0.937 -3.231 6.912 1.00 92.44 201 TYR A C 1
ATOM 1601 O O . TYR A 1 201 ? 0.699 -3.369 8.109 1.00 92.44 201 TYR A O 1
ATOM 1609 N N . GLU A 1 202 ? 0.995 -4.242 6.043 1.00 91.62 202 GLU A N 1
ATOM 1610 C CA . GLU A 1 202 ? 0.606 -5.627 6.336 1.00 91.62 202 GLU A CA 1
ATOM 1611 C C . GLU A 1 202 ? 1.551 -6.326 7.311 1.00 91.62 202 GLU A C 1
ATOM 1613 O O . GLU A 1 202 ? 1.088 -6.962 8.251 1.00 91.62 202 GLU A O 1
ATOM 1618 N N . LEU A 1 203 ? 2.868 -6.187 7.132 1.00 90.81 203 LEU A N 1
ATOM 1619 C CA . LEU A 1 203 ? 3.856 -6.857 7.991 1.00 90.81 203 LEU A CA 1
ATOM 1620 C C . LEU A 1 203 ? 4.303 -6.019 9.189 1.00 90.81 203 LEU A C 1
ATOM 1622 O O . LEU A 1 203 ? 5.224 -6.396 9.910 1.00 90.81 203 LEU A O 1
ATOM 1626 N N . ASN A 1 204 ? 3.677 -4.862 9.393 1.00 87.69 204 ASN A N 1
ATOM 1627 C CA . ASN A 1 204 ? 3.993 -3.936 10.475 1.00 87.69 204 ASN A CA 1
ATOM 1628 C C . ASN A 1 204 ? 5.469 -3.530 10.593 1.00 87.69 204 ASN A C 1
ATOM 1630 O O . ASN A 1 204 ? 5.967 -3.240 11.682 1.00 87.69 204 ASN A O 1
ATOM 1634 N N . ASN A 1 205 ? 6.163 -3.480 9.462 1.00 85.50 205 ASN A N 1
ATOM 1635 C CA . ASN A 1 205 ? 7.582 -3.174 9.377 1.00 85.50 205 ASN A CA 1
ATOM 1636 C C . ASN A 1 205 ? 7.793 -1.830 8.656 1.00 85.50 205 ASN A C 1
ATOM 1638 O O . ASN A 1 205 ? 6.941 -1.387 7.891 1.00 85.50 205 ASN A O 1
ATOM 1642 N N . ASN A 1 206 ? 8.927 -1.179 8.899 1.00 86.50 206 ASN A N 1
ATOM 1643 C CA . ASN A 1 206 ? 9.340 0.063 8.251 1.00 86.50 206 ASN A CA 1
ATOM 1644 C C . ASN A 1 206 ? 10.471 -0.145 7.225 1.00 86.50 206 ASN A C 1
ATOM 1646 O O . ASN A 1 206 ? 10.991 0.839 6.700 1.00 86.50 206 ASN A O 1
ATOM 1650 N N . ASP A 1 207 ? 10.847 -1.393 6.927 1.00 90.88 207 ASP A N 1
ATOM 1651 C CA . ASP A 1 207 ? 11.863 -1.715 5.920 1.00 90.88 207 ASP A CA 1
ATOM 1652 C C . ASP A 1 207 ? 11.522 -1.126 4.543 1.00 90.88 207 ASP A C 1
ATOM 1654 O O . ASP A 1 207 ? 10.364 -1.099 4.110 1.00 90.88 207 ASP A O 1
ATOM 1658 N N . THR A 1 208 ? 12.551 -0.648 3.845 1.00 92.94 208 THR A N 1
ATOM 1659 C CA . THR A 1 208 ? 12.450 -0.022 2.523 1.00 92.94 208 THR A CA 1
ATOM 1660 C C . THR A 1 208 ? 13.332 -0.759 1.523 1.00 92.94 208 THR A C 1
ATOM 1662 O O . THR A 1 208 ? 14.532 -0.889 1.749 1.00 92.94 208 THR A O 1
ATOM 1665 N N . PHE A 1 209 ? 12.747 -1.182 0.404 1.00 93.62 209 PHE A N 1
ATOM 1666 C CA . PHE A 1 209 ? 13.427 -1.888 -0.692 1.00 93.62 209 PHE A CA 1
ATOM 1667 C C . PHE A 1 209 ? 13.411 -1.091 -2.003 1.00 93.62 209 PHE A C 1
ATOM 1669 O O . PHE A 1 209 ? 14.291 -1.246 -2.846 1.00 93.62 209 PHE A O 1
ATOM 1676 N N . ILE A 1 210 ? 12.402 -0.234 -2.174 1.00 94.25 210 ILE A N 1
ATOM 1677 C CA . ILE A 1 210 ? 12.201 0.624 -3.335 1.00 94.25 210 ILE A CA 1
ATOM 1678 C C . ILE A 1 210 ? 12.784 2.004 -3.037 1.00 94.25 210 ILE A C 1
ATOM 1680 O O . ILE A 1 210 ? 12.296 2.739 -2.174 1.00 94.25 210 ILE A O 1
ATOM 1684 N N . GLU A 1 211 ? 13.817 2.365 -3.787 1.00 85.81 211 GLU A N 1
ATOM 1685 C CA . GLU A 1 211 ? 14.457 3.673 -3.751 1.00 85.81 211 GLU A CA 1
ATOM 1686 C C . GLU A 1 211 ? 13.927 4.586 -4.866 1.00 85.81 211 GLU A C 1
ATOM 1688 O O . GLU A 1 211 ? 13.451 4.142 -5.906 1.00 85.81 211 GLU A O 1
ATOM 1693 N N . VAL A 1 212 ? 14.032 5.903 -4.691 1.00 78.94 212 VAL A N 1
ATOM 1694 C CA . VAL A 1 212 ? 13.621 6.872 -5.730 1.00 78.94 212 VAL A CA 1
ATOM 1695 C C . VAL A 1 212 ? 14.737 7.085 -6.777 1.00 78.94 212 VAL A C 1
ATOM 1697 O O . VAL A 1 212 ? 14.508 7.654 -7.846 1.00 78.94 212 VAL A O 1
ATOM 1700 N N . SER A 1 213 ? 15.950 6.602 -6.493 1.00 84.88 213 SER A N 1
ATOM 1701 C CA . SER A 1 213 ? 17.209 6.899 -7.192 1.00 84.88 213 SER A CA 1
ATOM 1702 C C . SER A 1 213 ? 17.523 6.049 -8.431 1.00 84.88 213 SER A C 1
ATOM 1704 O O . SER A 1 213 ? 18.608 6.204 -8.985 1.00 84.88 213 SER A O 1
ATOM 1706 N N . TYR A 1 214 ? 16.621 5.197 -8.928 1.00 90.00 214 TYR A N 1
ATOM 1707 C CA . TYR A 1 214 ? 16.946 4.302 -10.058 1.00 90.00 214 TYR A CA 1
ATOM 1708 C C . TYR A 1 214 ? 17.174 5.013 -11.403 1.00 90.00 214 TYR A C 1
ATOM 1710 O O . TYR A 1 214 ? 17.700 4.413 -12.341 1.00 90.00 214 TYR A O 1
ATOM 1718 N N . TRP A 1 215 ? 16.773 6.280 -11.532 1.00 92.12 215 TRP A N 1
ATOM 1719 C CA . TRP A 1 215 ? 16.896 7.027 -12.781 1.00 92.12 215 TRP A CA 1
ATOM 1720 C C . TRP A 1 215 ? 18.247 7.739 -12.917 1.00 92.12 215 TRP A C 1
ATOM 1722 O O . TRP A 1 215 ? 18.485 8.779 -12.298 1.00 92.12 215 TRP A O 1
ATOM 1732 N N . ASP A 1 216 ? 19.087 7.252 -13.829 1.00 91.56 216 ASP A N 1
ATOM 1733 C CA . ASP A 1 216 ? 20.330 7.926 -14.205 1.00 91.56 216 ASP A CA 1
ATOM 1734 C C . ASP A 1 216 ? 20.125 8.907 -15.372 1.00 91.56 216 ASP A C 1
ATOM 1736 O O . ASP A 1 216 ? 20.008 8.525 -16.537 1.00 91.56 216 ASP A O 1
ATOM 1740 N N . SER A 1 217 ? 20.147 10.208 -15.080 1.00 90.31 217 SER A N 1
ATOM 1741 C CA . SER A 1 217 ? 19.980 11.244 -16.107 1.00 90.31 217 SER A CA 1
ATOM 1742 C C . SER A 1 217 ? 21.141 11.319 -17.108 1.00 90.31 217 SER A C 1
ATOM 1744 O O . SER A 1 217 ? 20.912 11.715 -18.253 1.00 90.31 217 SER A O 1
ATOM 1746 N N . LEU A 1 218 ? 22.362 10.921 -16.725 1.00 92.81 218 LEU A N 1
ATOM 1747 C CA . LEU A 1 218 ? 23.538 10.951 -17.603 1.00 92.81 218 LEU A CA 1
ATOM 1748 C C . LEU A 1 218 ? 23.404 9.931 -18.740 1.00 92.81 218 LEU A C 1
ATOM 1750 O O . LEU A 1 218 ? 23.752 10.217 -19.886 1.00 92.81 218 LEU A O 1
ATOM 1754 N N . HIS A 1 219 ? 22.818 8.774 -18.435 1.00 91.56 219 HIS A N 1
ATOM 1755 C CA . HIS A 1 219 ? 22.597 7.680 -19.380 1.00 91.56 219 HIS A CA 1
ATOM 1756 C C . HIS A 1 219 ? 21.136 7.579 -19.846 1.00 91.56 219 HIS A C 1
ATOM 1758 O O . HIS A 1 219 ? 20.699 6.517 -20.281 1.00 91.56 219 HIS A O 1
ATOM 1764 N N . LYS A 1 220 ? 20.365 8.678 -19.788 1.00 89.94 220 LYS A N 1
ATOM 1765 C CA . LYS A 1 220 ? 18.951 8.750 -20.228 1.00 89.94 220 LYS A CA 1
ATOM 1766 C C . LYS A 1 220 ? 18.020 7.726 -19.552 1.00 89.94 220 LYS A C 1
ATOM 1768 O O . LYS A 1 220 ? 17.034 7.299 -20.149 1.00 89.94 220 LYS A O 1
ATOM 1773 N N . GLY A 1 221 ? 18.336 7.334 -18.323 1.00 91.31 221 GLY A N 1
ATOM 1774 C CA . GLY A 1 221 ? 17.571 6.392 -17.514 1.00 91.31 221 GLY A CA 1
ATOM 1775 C C . GLY A 1 221 ? 17.677 4.943 -17.979 1.00 91.31 221 GLY A C 1
ATOM 1776 O O . GLY A 1 221 ? 16.838 4.134 -17.593 1.00 91.31 221 GLY A O 1
ATOM 1777 N N . LEU A 1 222 ? 18.643 4.599 -18.836 1.00 93.00 222 LEU A N 1
ATOM 1778 C CA . LEU A 1 222 ? 18.872 3.206 -19.225 1.00 93.00 222 LEU A CA 1
ATOM 1779 C C . LEU A 1 222 ? 19.135 2.350 -17.975 1.00 93.00 222 LEU A C 1
ATOM 1781 O O . LEU A 1 222 ? 19.792 2.806 -17.044 1.00 93.00 222 LEU A O 1
ATOM 1785 N N . LEU A 1 223 ? 18.617 1.120 -17.963 1.00 93.81 223 LEU A N 1
ATOM 1786 C CA . LEU A 1 223 ? 18.697 0.164 -16.846 1.00 93.81 223 LEU A CA 1
ATOM 1787 C C . LEU A 1 223 ? 17.903 0.517 -15.569 1.00 93.81 223 LEU A C 1
ATOM 1789 O O . LEU A 1 223 ? 17.978 -0.201 -14.565 1.00 93.81 223 LEU A O 1
ATOM 1793 N N . ALA A 1 224 ? 17.107 1.591 -15.590 1.00 93.88 224 ALA A N 1
ATOM 1794 C CA . ALA A 1 224 ? 16.254 1.951 -14.455 1.00 93.88 224 ALA A CA 1
ATOM 1795 C C . ALA A 1 224 ? 15.178 0.883 -14.172 1.00 93.88 224 ALA A C 1
ATOM 1797 O O . ALA A 1 224 ? 14.845 0.635 -13.015 1.00 93.88 224 ALA A O 1
ATOM 1798 N N . GLY A 1 225 ? 14.656 0.227 -15.216 1.00 93.38 225 GLY A N 1
ATOM 1799 C CA . GLY A 1 225 ? 13.648 -0.829 -15.082 1.00 93.38 225 GLY A CA 1
ATOM 1800 C C . GLY A 1 225 ? 14.194 -2.091 -14.412 1.00 93.38 225 GLY A C 1
ATOM 1801 O O . GLY A 1 225 ? 13.554 -2.645 -13.526 1.00 93.38 225 GLY A O 1
ATOM 1802 N N . GLU A 1 226 ? 15.399 -2.513 -14.784 1.00 94.12 226 GLU A N 1
ATOM 1803 C CA . GLU A 1 226 ? 16.102 -3.662 -14.214 1.00 94.12 226 GLU A CA 1
ATOM 1804 C C . GLU A 1 226 ? 16.433 -3.435 -12.735 1.00 94.12 226 GLU A C 1
ATOM 1806 O O . GLU A 1 226 ? 16.260 -4.334 -11.911 1.00 94.12 226 GLU A O 1
ATOM 1811 N N . SER A 1 227 ? 16.849 -2.217 -12.385 1.00 93.06 227 SER A N 1
ATOM 1812 C CA . SER A 1 227 ? 17.125 -1.839 -10.995 1.00 93.06 227 SER A CA 1
ATOM 1813 C C . SER A 1 227 ? 15.847 -1.831 -10.148 1.00 93.06 227 SER A C 1
ATOM 1815 O O . SER A 1 227 ? 15.832 -2.381 -9.047 1.00 93.06 227 SER A O 1
ATOM 1817 N N . LEU A 1 228 ? 14.750 -1.284 -10.686 1.00 95.56 228 LEU A N 1
ATOM 1818 C CA . LEU A 1 228 ? 13.440 -1.315 -10.033 1.00 95.56 228 LEU A CA 1
ATOM 1819 C C . LEU A 1 228 ? 12.928 -2.754 -9.856 1.00 95.56 228 LEU A C 1
ATOM 1821 O O . LEU A 1 228 ? 12.415 -3.101 -8.795 1.00 95.56 228 LEU A O 1
ATOM 1825 N N . MET A 1 229 ? 13.104 -3.605 -10.870 1.00 95.88 229 MET A N 1
ATOM 1826 C CA . MET A 1 229 ? 12.732 -5.020 -10.814 1.00 95.88 229 MET A CA 1
ATOM 1827 C C . MET A 1 229 ? 13.494 -5.764 -9.711 1.00 95.88 229 MET A C 1
ATOM 1829 O O . MET A 1 229 ? 12.909 -6.568 -8.992 1.00 95.88 229 MET A O 1
ATOM 1833 N N . LEU A 1 230 ? 14.788 -5.479 -9.532 1.00 95.50 230 LEU A N 1
ATOM 1834 C CA . LEU A 1 230 ? 15.556 -6.047 -8.426 1.00 95.50 230 LEU A CA 1
ATOM 1835 C C . LEU A 1 230 ? 14.982 -5.629 -7.063 1.00 95.50 230 LEU A C 1
ATOM 1837 O O . LEU A 1 230 ? 14.827 -6.487 -6.196 1.00 95.50 230 LEU A O 1
ATOM 1841 N N . GLY A 1 231 ? 14.631 -4.350 -6.893 1.00 95.12 231 GLY A N 1
ATOM 1842 C CA . GLY A 1 231 ? 13.987 -3.858 -5.670 1.00 95.12 231 GLY A CA 1
ATOM 1843 C C . GLY A 1 231 ? 12.646 -4.548 -5.391 1.00 95.12 231 GLY A C 1
ATOM 1844 O O . GLY A 1 231 ? 12.378 -4.946 -4.259 1.00 95.12 231 GLY A O 1
ATOM 1845 N N . LEU A 1 232 ? 11.833 -4.774 -6.429 1.00 96.81 232 LEU A N 1
ATOM 1846 C CA . LEU A 1 232 ? 10.570 -5.515 -6.315 1.00 96.81 232 LEU A CA 1
ATOM 1847 C C . LEU A 1 232 ? 10.786 -6.979 -5.913 1.00 96.81 232 LEU A C 1
ATOM 1849 O O . LEU A 1 232 ? 10.098 -7.464 -5.022 1.00 96.81 232 LEU A O 1
ATOM 1853 N N . ASN A 1 233 ? 11.773 -7.664 -6.494 1.00 97.38 233 ASN A N 1
ATOM 1854 C CA . ASN A 1 233 ? 12.094 -9.047 -6.126 1.00 97.38 233 ASN A CA 1
ATOM 1855 C C . ASN A 1 233 ? 12.585 -9.162 -4.672 1.00 97.38 233 ASN A C 1
ATOM 1857 O O . ASN A 1 233 ? 12.302 -10.146 -3.990 1.00 97.38 233 ASN A O 1
ATOM 1861 N N . GLN A 1 234 ? 13.333 -8.167 -4.184 1.00 96.12 234 GLN A N 1
ATOM 1862 C CA . GLN A 1 234 ? 13.758 -8.112 -2.782 1.00 96.12 234 GLN A CA 1
ATOM 1863 C C . GLN A 1 234 ? 12.566 -7.906 -1.842 1.00 96.12 234 GLN A C 1
ATOM 1865 O O . GLN A 1 234 ? 12.472 -8.597 -0.829 1.00 96.12 234 GLN A O 1
ATOM 1870 N N . LEU A 1 235 ? 11.641 -7.014 -2.211 1.00 96.62 235 LEU A N 1
ATOM 1871 C CA . LEU A 1 235 ? 10.393 -6.787 -1.485 1.00 96.62 235 LEU A CA 1
ATOM 1872 C C . LEU A 1 235 ? 9.528 -8.053 -1.446 1.00 96.62 235 LEU A C 1
ATOM 1874 O O . LEU A 1 235 ? 9.062 -8.437 -0.377 1.00 96.62 235 LEU A O 1
ATOM 1878 N N . GLU A 1 236 ? 9.344 -8.730 -2.581 1.00 96.88 236 GLU A N 1
ATOM 1879 C CA . GLU A 1 236 ? 8.572 -9.976 -2.667 1.00 96.88 236 GLU A CA 1
ATOM 1880 C C . GLU A 1 236 ? 9.187 -11.074 -1.796 1.00 96.88 236 GLU A C 1
ATOM 1882 O O . GLU A 1 236 ? 8.484 -11.720 -1.019 1.00 96.88 236 GLU A O 1
ATOM 1887 N N . LYS A 1 237 ? 10.512 -11.248 -1.865 1.00 97.12 237 LYS A N 1
ATOM 1888 C CA . LYS A 1 237 ? 11.223 -12.198 -1.009 1.00 97.12 237 LYS A CA 1
ATOM 1889 C C . LYS A 1 237 ? 10.973 -11.904 0.473 1.00 97.12 237 LYS A C 1
ATOM 1891 O O . LYS A 1 237 ? 10.614 -12.815 1.215 1.00 97.12 237 LYS A O 1
ATOM 1896 N N . ALA A 1 238 ? 11.145 -10.649 0.892 1.00 96.12 238 ALA A N 1
ATOM 1897 C CA . ALA A 1 238 ? 10.924 -10.245 2.277 1.00 96.12 238 ALA A CA 1
ATOM 1898 C C . ALA A 1 238 ? 9.468 -10.473 2.713 1.00 96.12 238 ALA A C 1
ATOM 1900 O O . ALA A 1 238 ? 9.223 -10.888 3.844 1.00 96.12 238 ALA A O 1
ATOM 1901 N N . TYR A 1 239 ? 8.504 -10.267 1.809 1.00 96.06 239 TYR A N 1
ATOM 1902 C CA . TYR A 1 239 ? 7.098 -10.544 2.085 1.00 96.06 239 TYR A CA 1
ATOM 1903 C C . TYR A 1 239 ? 6.845 -12.029 2.327 1.00 96.06 239 TYR A C 1
ATOM 1905 O O . TYR A 1 239 ? 6.228 -12.386 3.323 1.00 96.06 239 TYR A O 1
ATOM 1913 N N . ILE A 1 240 ? 7.353 -12.900 1.455 1.00 95.38 240 ILE A N 1
ATOM 1914 C CA . ILE A 1 240 ? 7.185 -14.353 1.588 1.00 95.38 240 ILE A CA 1
ATOM 1915 C C . ILE A 1 240 ? 7.842 -14.870 2.876 1.00 95.38 240 ILE A C 1
ATOM 1917 O O . ILE A 1 240 ? 7.286 -15.745 3.534 1.00 95.38 240 ILE A O 1
ATOM 1921 N N . GLU A 1 241 ? 9.008 -14.336 3.247 1.00 93.88 241 GLU A N 1
ATOM 1922 C CA . GLU A 1 241 ? 9.724 -14.731 4.468 1.00 93.88 241 GLU A CA 1
ATOM 1923 C C . GLU A 1 241 ? 9.056 -14.197 5.749 1.00 93.88 241 GLU A C 1
ATOM 1925 O O . GLU A 1 241 ? 9.063 -14.884 6.771 1.00 93.88 241 GLU A O 1
ATOM 1930 N N . GLY A 1 242 ? 8.481 -12.991 5.709 1.00 90.50 242 GLY A N 1
ATOM 1931 C CA . GLY A 1 242 ? 7.854 -12.342 6.866 1.00 90.50 242 GLY A CA 1
ATOM 1932 C C . GLY A 1 242 ? 6.369 -12.666 7.066 1.00 90.50 242 GLY A C 1
ATOM 1933 O O . GLY A 1 242 ? 5.865 -12.566 8.188 1.00 90.50 242 GLY A O 1
ATOM 1934 N N . ASN A 1 243 ? 5.659 -13.065 6.007 1.00 91.00 243 ASN A N 1
ATOM 1935 C CA . ASN A 1 243 ? 4.236 -13.387 6.057 1.00 91.00 243 ASN A CA 1
ATOM 1936 C C . ASN A 1 243 ? 4.014 -14.773 6.674 1.00 91.00 243 ASN A C 1
ATOM 1938 O O . ASN A 1 243 ? 4.003 -15.809 6.006 1.00 91.00 243 ASN A O 1
ATOM 1942 N N . SER A 1 244 ? 3.840 -14.769 7.989 1.00 90.75 244 SER A N 1
ATOM 1943 C CA . SER A 1 244 ? 3.491 -15.936 8.790 1.00 90.75 244 SER A CA 1
ATOM 1944 C C . SER A 1 244 ? 2.071 -15.801 9.329 1.00 90.75 244 SER A C 1
ATOM 1946 O O . SER A 1 244 ? 1.518 -14.708 9.426 1.00 90.75 244 SER A O 1
ATOM 1948 N N . ARG A 1 245 ? 1.457 -16.933 9.682 1.00 91.38 245 ARG A N 1
ATOM 1949 C CA . ARG A 1 245 ? 0.110 -16.924 10.255 1.00 91.38 245 ARG A CA 1
ATOM 1950 C C . ARG A 1 245 ? 0.142 -16.368 11.670 1.00 91.38 245 ARG A C 1
ATOM 1952 O O . ARG A 1 245 ? 0.834 -16.913 12.527 1.00 91.38 245 ARG A O 1
ATOM 1959 N N . TYR A 1 246 ? -0.639 -15.323 11.897 1.00 93.88 246 TYR A N 1
ATOM 1960 C CA . TYR A 1 246 ? -0.882 -14.783 13.228 1.00 93.88 246 TYR A CA 1
ATOM 1961 C C . TYR A 1 246 ? -2.016 -15.561 13.905 1.00 93.88 246 TYR A C 1
ATOM 1963 O O . TYR A 1 246 ? -2.753 -16.305 13.255 1.00 93.88 246 TYR A O 1
ATOM 1971 N N . LEU A 1 247 ? -2.139 -15.415 15.221 1.00 95.94 247 LEU A N 1
ATOM 1972 C CA . LEU A 1 247 ? -3.209 -16.031 15.997 1.00 95.94 247 LEU A CA 1
ATOM 1973 C C . LEU A 1 247 ? -4.510 -15.284 15.716 1.00 95.94 247 LEU A C 1
ATOM 1975 O O . LEU A 1 247 ? -4.622 -14.110 16.055 1.00 95.94 247 LEU A O 1
ATOM 1979 N N . GLU A 1 248 ? -5.468 -15.951 15.083 1.00 95.31 248 GLU A N 1
ATOM 1980 C CA . GLU A 1 248 ? -6.787 -15.398 14.764 1.00 95.31 248 GLU A CA 1
ATOM 1981 C C . GLU A 1 248 ? -7.728 -15.581 15.961 1.00 95.31 248 GLU A C 1
ATOM 1983 O O . GLU A 1 248 ? -7.897 -16.695 16.460 1.00 95.31 248 GLU A O 1
ATOM 1988 N N . ILE A 1 249 ? -8.317 -14.484 16.439 1.00 96.50 249 ILE A N 1
ATOM 1989 C CA . ILE A 1 249 ? -9.150 -14.443 17.645 1.00 96.50 249 ILE A CA 1
ATOM 1990 C C . ILE A 1 249 ? -10.435 -13.672 17.341 1.00 96.50 249 ILE A C 1
ATOM 1992 O O . ILE A 1 249 ? -10.414 -12.631 16.681 1.00 96.50 249 ILE A O 1
ATOM 1996 N N . GLU A 1 250 ? -11.557 -14.170 17.852 1.00 96.56 250 GLU A N 1
ATOM 1997 C CA . GLU A 1 250 ? -12.848 -13.487 17.827 1.00 96.56 250 GLU A CA 1
ATOM 1998 C C . GLU A 1 250 ? -13.266 -13.153 19.261 1.00 96.56 250 GLU A C 1
ATOM 2000 O O . GLU A 1 250 ? -13.324 -14.037 20.115 1.00 96.56 250 GLU A O 1
ATOM 2005 N N . LYS A 1 251 ? -13.550 -11.875 19.529 1.00 95.38 251 LYS A N 1
ATOM 2006 C CA . LYS A 1 251 ? -14.039 -11.395 20.823 1.00 95.38 251 LYS A CA 1
ATOM 2007 C C . LYS A 1 251 ? -15.379 -10.700 20.639 1.00 95.38 251 LYS A C 1
ATOM 2009 O O . LYS A 1 251 ? -15.503 -9.777 19.837 1.00 95.38 251 LYS A O 1
ATOM 2014 N N . THR A 1 252 ? -16.371 -11.135 21.407 1.00 95.94 252 THR A N 1
ATOM 2015 C CA . THR A 1 252 ? -17.678 -10.476 21.484 1.00 95.94 252 THR A CA 1
ATOM 2016 C C . THR A 1 252 ? -17.699 -9.558 22.697 1.00 95.94 252 THR A C 1
ATOM 2018 O O . THR A 1 252 ? -17.305 -9.964 23.787 1.00 95.94 252 THR A O 1
ATOM 2021 N N . ILE A 1 253 ? -18.110 -8.311 22.494 1.00 94.69 253 ILE A N 1
ATOM 2022 C CA . ILE A 1 253 ? -18.019 -7.234 23.477 1.00 94.69 253 ILE A CA 1
ATOM 2023 C C . ILE A 1 253 ? -19.394 -6.580 23.575 1.00 94.69 253 ILE A C 1
ATOM 2025 O O . ILE A 1 253 ? -19.910 -6.057 22.587 1.00 94.69 253 ILE A O 1
ATOM 2029 N N . SER A 1 254 ? -19.984 -6.619 24.765 1.00 93.00 254 SER A N 1
ATOM 2030 C CA . SER A 1 254 ? -21.212 -5.893 25.089 1.00 93.00 254 SER A CA 1
ATOM 2031 C C . SER A 1 254 ? -20.858 -4.458 25.473 1.00 93.00 254 SER A C 1
ATOM 2033 O O . SER A 1 254 ? -20.076 -4.242 26.400 1.00 93.00 254 SER A O 1
ATOM 2035 N N . LEU A 1 255 ? -21.423 -3.465 24.780 1.00 92.19 255 LEU A N 1
ATOM 2036 C CA . LEU A 1 255 ? -21.231 -2.058 25.146 1.00 92.19 255 LEU A CA 1
ATOM 2037 C C . LEU A 1 255 ? -21.835 -1.762 26.522 1.00 92.19 255 LEU A C 1
ATOM 2039 O O . LEU A 1 255 ? -21.279 -0.965 27.275 1.00 92.19 255 LEU A O 1
ATOM 2043 N N . LEU A 1 256 ? -22.950 -2.417 26.848 1.00 87.75 256 LEU A N 1
ATOM 2044 C CA . LEU A 1 256 ? -23.619 -2.286 28.132 1.00 87.75 256 LEU A CA 1
ATOM 2045 C C . LEU A 1 256 ? -22.735 -2.732 29.303 1.00 87.75 256 LEU A C 1
ATOM 2047 O O . LEU A 1 256 ? -22.725 -2.047 30.320 1.00 87.75 256 LEU A O 1
ATOM 2051 N N . GLN A 1 257 ? -21.991 -3.833 29.161 1.00 86.00 257 GLN A N 1
ATOM 2052 C CA . GLN A 1 257 ? -21.042 -4.303 30.183 1.00 86.00 257 GLN A CA 1
ATOM 2053 C C . GLN A 1 257 ? -19.746 -3.486 30.182 1.00 86.00 257 GLN A C 1
ATOM 2055 O O . GLN A 1 257 ? -19.228 -3.130 31.238 1.00 86.00 257 GLN A O 1
ATOM 2060 N N . LEU A 1 258 ? -19.233 -3.151 28.994 1.00 89.06 258 LEU A N 1
ATOM 2061 C CA . LEU A 1 258 ? -17.975 -2.422 28.843 1.00 89.06 258 LEU A CA 1
ATOM 2062 C C . LEU A 1 258 ? -18.058 -1.001 29.412 1.00 89.06 258 LEU A C 1
ATOM 2064 O O . LEU A 1 258 ? -17.155 -0.552 30.114 1.00 89.06 258 LEU A O 1
ATOM 2068 N N . ASN A 1 259 ? -19.109 -0.263 29.051 1.00 88.81 259 ASN A N 1
ATOM 2069 C CA . ASN A 1 259 ? -19.316 1.108 29.495 1.00 88.81 259 ASN A CA 1
ATOM 2070 C C . ASN A 1 259 ? -20.823 1.438 29.558 1.00 88.81 259 ASN A C 1
ATOM 2072 O O . ASN A 1 259 ? -21.386 2.007 28.611 1.00 88.81 259 ASN A O 1
ATOM 2076 N N . PRO A 1 260 ? -21.480 1.137 30.695 1.00 84.50 260 PRO A N 1
ATOM 2077 C CA . PRO A 1 260 ? -22.903 1.412 30.890 1.00 84.50 260 PRO A CA 1
ATOM 2078 C C . PRO A 1 260 ? -23.269 2.893 30.713 1.00 84.50 260 PRO A C 1
ATOM 2080 O O . PRO A 1 260 ? -24.352 3.215 30.219 1.00 84.50 260 PRO A O 1
ATOM 2083 N N . GLN A 1 261 ? -22.368 3.809 31.092 1.00 83.31 261 GLN A N 1
ATOM 2084 C CA . GLN A 1 261 ? -22.589 5.252 30.955 1.00 83.31 261 GLN A CA 1
ATOM 2085 C C . GLN A 1 261 ? -22.633 5.670 29.482 1.00 83.31 261 GLN A C 1
ATOM 2087 O O . GLN A 1 261 ? -23.540 6.400 29.080 1.00 83.31 261 GLN A O 1
ATOM 2092 N N . ALA A 1 262 ? -21.711 5.160 28.660 1.00 88.38 262 ALA A N 1
ATOM 2093 C CA . ALA A 1 262 ? -21.712 5.388 27.217 1.00 88.38 262 ALA A CA 1
ATOM 2094 C C . ALA A 1 262 ? -22.982 4.822 26.561 1.00 88.38 262 ALA A C 1
ATOM 2096 O O . ALA A 1 262 ? -23.582 5.474 25.706 1.00 88.38 262 ALA A O 1
ATOM 2097 N N . PHE A 1 263 ? -23.445 3.647 26.993 1.00 89.81 263 PHE A N 1
ATOM 2098 C CA . PHE A 1 263 ? -24.698 3.076 26.501 1.00 89.81 263 PHE A CA 1
ATOM 2099 C C . PHE A 1 263 ? -25.928 3.922 26.874 1.00 89.81 263 PHE A C 1
ATOM 2101 O O . PHE A 1 263 ? -26.788 4.168 26.024 1.00 89.81 263 PHE A O 1
ATOM 2108 N N . GLN A 1 264 ? -26.009 4.434 28.106 1.00 83.62 264 GLN A N 1
ATOM 2109 C CA . GLN A 1 264 ? -27.067 5.382 28.481 1.00 83.62 264 GLN A CA 1
ATOM 2110 C C . GLN A 1 264 ? -26.987 6.674 27.652 1.00 83.62 264 GLN A C 1
ATOM 2112 O O . GLN A 1 264 ? -27.989 7.123 27.095 1.00 83.62 264 GLN A O 1
ATOM 2117 N N . GLN A 1 265 ? -25.785 7.219 27.446 1.00 87.81 265 GLN A N 1
ATOM 2118 C CA . GLN A 1 265 ? -25.582 8.389 26.589 1.00 87.81 265 GLN A CA 1
ATOM 2119 C C . GLN A 1 265 ? -26.052 8.140 25.144 1.00 87.81 265 GLN A C 1
ATOM 2121 O O . GLN A 1 265 ? -26.639 9.036 24.524 1.00 87.81 265 GLN A O 1
ATOM 2126 N N . LEU A 1 266 ? -25.859 6.925 24.615 1.00 90.69 266 LEU A N 1
ATOM 2127 C CA . LEU A 1 266 ? -26.380 6.516 23.310 1.00 90.69 266 LEU A CA 1
ATOM 2128 C C . LEU A 1 266 ? -27.913 6.559 23.283 1.00 90.69 266 LEU A C 1
ATOM 2130 O O . LEU A 1 266 ? -28.485 7.097 22.333 1.00 90.69 266 LEU A O 1
ATOM 2134 N N . LYS A 1 267 ? -28.585 6.050 24.322 1.00 87.81 267 LYS A N 1
ATOM 2135 C CA . LYS A 1 267 ? -30.052 6.101 24.438 1.00 87.81 267 LYS A CA 1
ATOM 2136 C C . LYS A 1 267 ? -30.574 7.531 24.541 1.00 87.81 267 LYS A C 1
ATOM 2138 O O . LYS A 1 267 ? -31.553 7.870 23.873 1.00 87.81 267 LYS A O 1
ATOM 2143 N N . ASP A 1 268 ? -29.904 8.396 25.296 1.00 85.81 268 ASP A N 1
ATOM 2144 C CA . ASP A 1 268 ? -30.360 9.764 25.563 1.00 85.81 268 ASP A CA 1
ATOM 2145 C C . ASP A 1 268 ? -30.051 10.742 24.422 1.00 85.81 268 ASP A C 1
ATOM 2147 O O . ASP A 1 268 ? -30.903 11.550 24.039 1.00 85.81 268 ASP A O 1
ATOM 2151 N N . THR A 1 269 ? -28.873 10.647 23.807 1.00 88.44 269 THR A N 1
ATOM 2152 C CA . THR A 1 269 ? -28.408 11.611 22.791 1.00 88.44 269 THR A CA 1
ATOM 2153 C C . THR A 1 269 ? -28.369 11.043 21.371 1.00 88.44 269 THR A C 1
ATOM 2155 O O . THR A 1 269 ? -28.395 11.804 20.401 1.00 88.44 269 THR A O 1
ATOM 2158 N N . GLY A 1 270 ? -28.344 9.716 21.217 1.00 89.75 270 GLY A N 1
ATOM 2159 C CA . GLY A 1 270 ? -28.096 9.047 19.937 1.00 89.75 270 GLY A CA 1
ATOM 2160 C C . GLY A 1 270 ? -26.616 9.004 19.542 1.00 89.75 270 GLY A C 1
ATOM 2161 O O . GLY A 1 270 ? -26.305 8.749 18.379 1.00 89.75 270 GLY A O 1
ATOM 2162 N N . LYS A 1 271 ? -25.687 9.297 20.459 1.00 94.25 271 LYS A N 1
ATOM 2163 C CA . LYS A 1 271 ? -24.239 9.186 20.238 1.00 94.25 271 LYS A CA 1
ATOM 2164 C C . LYS A 1 271 ? -23.532 8.715 21.502 1.00 94.25 271 LYS A C 1
ATOM 2166 O O . LYS A 1 271 ? -23.923 9.109 22.595 1.00 94.25 271 LYS A O 1
ATOM 2171 N N . CYS A 1 272 ? -22.470 7.938 21.345 1.00 94.94 272 CYS A N 1
ATOM 2172 C CA . CYS A 1 272 ? -21.590 7.581 22.449 1.00 94.94 272 CYS A CA 1
ATOM 2173 C C . CYS A 1 272 ? -20.152 7.366 21.979 1.00 94.94 272 CYS A C 1
ATOM 2175 O O . CYS A 1 272 ? -19.906 7.006 20.824 1.00 94.94 272 CYS A O 1
ATOM 2177 N N . GLU A 1 273 ? -19.220 7.543 22.907 1.00 96.31 273 GLU A N 1
ATOM 2178 C CA . GLU A 1 273 ? -17.818 7.184 22.734 1.00 96.31 273 GLU A CA 1
ATOM 2179 C C . GLU A 1 273 ? -17.466 6.058 23.704 1.00 96.31 273 GLU A C 1
ATOM 2181 O O . GLU A 1 273 ? -17.925 6.047 24.846 1.00 96.31 273 GLU A O 1
ATOM 2186 N N . PHE A 1 274 ? -16.675 5.096 23.243 1.00 95.06 274 PHE A N 1
ATOM 2187 C CA . PHE A 1 274 ? -16.189 3.997 24.071 1.00 95.06 274 PHE A CA 1
ATOM 2188 C C . PHE A 1 274 ? -14.769 3.604 23.669 1.00 95.06 274 PHE A C 1
ATOM 2190 O O . PHE A 1 274 ? -14.323 3.848 22.544 1.00 95.06 274 PHE A O 1
ATOM 2197 N N . GLU A 1 275 ? -14.050 2.990 24.601 1.00 95.12 275 GLU A N 1
ATOM 2198 C CA . GLU A 1 275 ? -12.665 2.571 24.420 1.00 95.12 275 GLU A CA 1
ATOM 2199 C C . GLU A 1 275 ? -12.535 1.061 24.604 1.00 95.12 275 GLU A C 1
ATOM 2201 O O . GLU A 1 275 ? -13.053 0.485 25.558 1.00 95.12 275 GLU A O 1
ATOM 2206 N N . LEU A 1 276 ? -11.819 0.429 23.678 1.00 94.88 276 LEU A N 1
ATOM 2207 C CA . LEU A 1 276 ? -11.332 -0.936 23.803 1.00 94.88 276 LEU A CA 1
ATOM 2208 C C . LEU A 1 276 ? -9.903 -0.843 24.340 1.00 94.88 276 LEU A C 1
ATOM 2210 O O . LEU A 1 276 ? -8.962 -0.624 23.573 1.00 94.88 276 LEU A O 1
ATOM 2214 N N . SER A 1 277 ? -9.764 -0.914 25.663 1.00 93.00 277 SER A N 1
ATOM 2215 C CA . SER A 1 277 ? -8.488 -0.731 26.360 1.00 93.00 277 SER A CA 1
ATOM 2216 C C . SER A 1 277 ? -7.566 -1.943 26.205 1.00 93.00 277 SER A C 1
ATOM 2218 O O . SER A 1 277 ? -8.015 -3.049 25.912 1.00 93.00 277 SER A O 1
ATOM 2220 N N . GLU A 1 278 ? -6.266 -1.761 26.447 1.00 92.00 278 GLU A N 1
ATOM 2221 C CA . GLU A 1 278 ? -5.304 -2.877 26.457 1.00 92.00 278 GLU A CA 1
ATOM 2222 C C . GLU A 1 278 ? -5.678 -3.928 27.517 1.00 92.00 278 GLU A C 1
ATOM 2224 O O . GLU A 1 278 ? -5.684 -5.129 27.244 1.00 92.00 278 GLU A O 1
ATOM 2229 N N . LYS A 1 279 ? -6.151 -3.462 28.680 1.00 90.81 279 LYS A N 1
ATOM 2230 C CA . LYS A 1 279 ? -6.655 -4.296 29.778 1.00 90.81 279 LYS A CA 1
ATOM 2231 C C . LYS A 1 279 ? -7.738 -5.288 29.329 1.00 90.81 279 LYS A C 1
ATOM 2233 O O . LYS A 1 279 ? -7.729 -6.435 29.763 1.00 90.81 279 LYS A O 1
ATOM 2238 N N . LEU A 1 280 ? -8.640 -4.870 28.435 1.00 91.50 280 LEU A N 1
ATOM 2239 C CA . LEU A 1 280 ? -9.719 -5.717 27.912 1.00 91.50 280 LEU A CA 1
ATOM 2240 C C . LEU A 1 280 ? -9.191 -6.947 27.151 1.00 91.50 280 LEU A C 1
ATOM 2242 O O . LEU A 1 280 ? -9.825 -8.000 27.183 1.00 91.50 280 LEU A O 1
ATOM 2246 N N . PHE A 1 281 ? -8.060 -6.814 26.455 1.00 93.50 281 PHE A N 1
ATOM 2247 C CA . PHE A 1 281 ? -7.459 -7.899 25.674 1.00 93.50 281 PHE A CA 1
ATOM 2248 C C . PHE A 1 281 ? -6.442 -8.713 26.476 1.00 93.50 281 PHE A C 1
ATOM 2250 O O . PHE A 1 281 ? -6.295 -9.912 26.235 1.00 93.50 281 PHE A O 1
ATOM 2257 N N . ASP A 1 282 ? -5.752 -8.080 27.424 1.00 92.00 282 ASP A N 1
ATOM 2258 C CA . ASP A 1 282 ? -4.816 -8.756 28.321 1.00 92.00 282 ASP A CA 1
ATOM 2259 C C . ASP A 1 282 ? -5.528 -9.701 29.299 1.00 92.00 282 ASP A C 1
ATOM 2261 O O . ASP A 1 282 ? -4.945 -10.714 29.675 1.00 92.00 282 ASP A O 1
ATOM 2265 N N . PHE A 1 283 ? -6.792 -9.443 29.662 1.00 89.81 283 PHE A N 1
ATOM 2266 C CA . PHE A 1 283 ? -7.584 -10.400 30.447 1.00 89.81 283 PHE A CA 1
ATOM 2267 C C . PHE A 1 283 ? -7.873 -11.714 29.716 1.00 89.81 283 PHE A C 1
ATOM 2269 O O . PHE A 1 283 ? -7.917 -12.762 30.355 1.00 89.81 283 PHE A O 1
ATOM 2276 N N . ASP A 1 284 ? -8.014 -11.682 28.390 1.00 90.50 284 ASP A N 1
ATOM 2277 C CA . ASP A 1 284 ? -8.182 -12.907 27.606 1.00 90.50 284 ASP A CA 1
ATOM 2278 C C . ASP A 1 284 ? -6.826 -13.577 27.342 1.00 90.50 284 ASP A C 1
ATOM 2280 O O . ASP A 1 284 ? -6.664 -14.787 27.504 1.00 90.50 284 ASP A O 1
ATOM 2284 N N . PHE A 1 285 ? -5.842 -12.782 26.902 1.00 92.31 285 PHE A N 1
ATOM 2285 C CA . PHE A 1 285 ? -4.531 -13.259 26.468 1.00 92.31 285 PHE A CA 1
ATOM 2286 C C . PHE A 1 285 ? -3.413 -12.269 26.853 1.00 92.31 285 PHE A C 1
ATOM 2288 O O . PHE A 1 285 ? -2.992 -11.469 26.009 1.00 92.31 285 PHE A O 1
ATOM 2295 N N . PRO A 1 286 ? -2.851 -12.354 28.075 1.00 88.88 286 PRO A N 1
ATOM 2296 C CA . PRO A 1 286 ? -1.865 -11.387 28.586 1.00 88.88 286 PRO A CA 1
ATOM 2297 C C . PRO A 1 286 ? -0.482 -11.494 27.923 1.00 88.88 286 PRO A C 1
ATOM 2299 O O . PRO A 1 286 ? 0.365 -10.625 28.078 1.00 88.88 286 PRO A O 1
ATOM 2302 N N . GLY A 1 287 ? -0.211 -12.575 27.185 1.00 88.94 287 GLY A N 1
ATOM 2303 C CA . GLY A 1 287 ? 1.051 -12.758 26.457 1.00 88.94 287 GLY A CA 1
ATOM 2304 C C . GLY A 1 287 ? 1.010 -12.286 25.005 1.00 88.94 287 GLY A C 1
ATOM 2305 O O . GLY A 1 287 ? 2.024 -12.364 24.313 1.00 88.94 287 GLY A O 1
ATOM 2306 N N . HIS A 1 288 ? -0.153 -11.858 24.512 1.00 95.06 288 HIS A N 1
ATOM 2307 C CA . HIS A 1 288 ? -0.317 -11.512 23.107 1.00 95.06 288 HIS A CA 1
ATOM 2308 C C . HIS A 1 288 ? 0.063 -10.050 22.850 1.00 95.06 288 HIS A C 1
ATOM 2310 O O . HIS A 1 288 ? -0.254 -9.165 23.630 1.00 95.06 288 HIS A O 1
ATOM 2316 N N . TYR A 1 289 ? 0.714 -9.784 21.723 1.00 94.31 289 TYR A N 1
ATOM 2317 C CA . TYR A 1 289 ? 1.034 -8.438 21.250 1.00 94.31 289 TYR A CA 1
ATOM 2318 C C . TYR A 1 289 ? 0.688 -8.309 19.761 1.00 94.31 289 TYR A C 1
ATOM 2320 O O . TYR A 1 289 ? 0.181 -9.247 19.145 1.00 94.31 289 TYR A O 1
ATOM 2328 N N . CYS A 1 290 ? 0.929 -7.138 19.165 1.00 94.31 290 CYS A N 1
ATOM 2329 C CA . CYS A 1 290 ? 0.626 -6.857 17.757 1.00 94.31 290 CYS A CA 1
ATOM 2330 C C . CYS A 1 290 ? -0.839 -7.146 17.392 1.00 94.31 290 CYS A C 1
ATOM 2332 O O . CYS A 1 290 ? -1.143 -7.771 16.379 1.00 94.31 290 CYS A O 1
ATOM 2334 N N . ARG A 1 291 ? -1.762 -6.704 18.257 1.00 95.00 291 ARG A N 1
ATOM 2335 C CA . ARG A 1 291 ? -3.200 -6.918 18.081 1.00 95.00 291 ARG A CA 1
ATOM 2336 C C . ARG A 1 291 ? -3.734 -6.029 16.960 1.00 95.00 291 ARG A C 1
ATOM 2338 O O . ARG A 1 291 ? -3.810 -4.807 17.118 1.00 95.00 291 ARG A O 1
ATOM 2345 N N . GLN A 1 292 ? -4.113 -6.637 15.843 1.00 95.25 292 GLN A N 1
ATOM 2346 C CA . GLN A 1 292 ? -4.630 -5.939 14.668 1.00 95.25 292 GLN A CA 1
ATOM 2347 C C . GLN A 1 292 ? -6.012 -6.424 14.287 1.00 95.25 292 GLN A C 1
ATOM 2349 O O . GLN A 1 292 ? -6.252 -7.620 14.172 1.00 95.25 292 GLN A O 1
ATOM 2354 N N . ILE A 1 293 ? -6.914 -5.488 14.036 1.00 96.50 293 ILE A N 1
ATOM 2355 C CA . ILE A 1 293 ? -8.273 -5.786 13.609 1.00 96.50 293 ILE A CA 1
ATOM 2356 C C . ILE A 1 293 ? -8.224 -6.416 12.218 1.00 96.50 293 ILE A C 1
ATOM 2358 O O . ILE A 1 293 ? -7.566 -5.895 11.317 1.00 96.50 293 ILE A O 1
ATOM 2362 N N . LYS A 1 294 ? -8.941 -7.522 12.035 1.00 95.44 294 LYS A N 1
ATOM 2363 C CA . LYS A 1 294 ? -9.241 -8.095 10.722 1.00 95.44 294 LYS A CA 1
ATOM 2364 C C . LYS A 1 294 ? -10.601 -7.610 10.240 1.00 95.44 294 LYS A C 1
ATOM 2366 O O . LYS A 1 294 ? -10.713 -7.126 9.119 1.00 95.44 294 LYS A O 1
ATOM 2371 N N . THR A 1 295 ? -11.609 -7.703 11.106 1.00 96.19 295 THR A N 1
ATOM 2372 C CA . THR A 1 295 ? -12.981 -7.253 10.850 1.00 96.19 295 THR A CA 1
ATOM 2373 C C . THR A 1 295 ? -13.670 -6.845 12.142 1.00 96.19 295 THR A C 1
ATOM 2375 O O . THR A 1 295 ? -13.360 -7.358 13.214 1.00 96.19 295 THR A O 1
ATOM 2378 N N . ILE A 1 296 ? -14.657 -5.964 12.024 1.00 95.75 296 ILE A N 1
ATOM 2379 C CA . ILE A 1 296 ? -15.584 -5.625 13.101 1.00 95.75 296 ILE A CA 1
ATOM 2380 C C . ILE A 1 296 ? -17.010 -5.766 12.575 1.00 95.75 296 ILE A C 1
ATOM 2382 O O . ILE A 1 296 ? -17.309 -5.325 11.464 1.00 95.75 296 ILE A O 1
ATOM 2386 N N . ALA A 1 297 ? -17.874 -6.397 13.358 1.00 95.75 297 ALA A N 1
ATOM 2387 C CA . ALA A 1 297 ? -19.303 -6.463 13.111 1.00 95.75 297 ALA A CA 1
ATOM 2388 C C . ALA A 1 297 ? -20.045 -5.888 14.317 1.00 95.75 297 ALA A C 1
ATOM 2390 O O . ALA A 1 297 ? -19.622 -6.067 15.458 1.00 95.75 297 ALA A O 1
ATOM 2391 N N . VAL A 1 298 ? -21.148 -5.192 14.064 1.00 95.56 298 VAL A N 1
ATOM 2392 C CA . VAL A 1 298 ? -21.994 -4.614 15.109 1.00 95.56 298 VAL A CA 1
ATOM 2393 C C . VAL A 1 298 ? -23.402 -5.173 14.970 1.00 95.56 298 VAL A C 1
ATOM 2395 O O . VAL A 1 298 ? -23.953 -5.220 13.870 1.00 95.56 298 VAL A O 1
ATOM 2398 N N . SER A 1 299 ? -23.981 -5.581 16.093 1.00 94.88 299 SER A N 1
ATOM 2399 C CA . SER A 1 299 ? -25.388 -5.960 16.211 1.00 94.88 299 SER A CA 1
ATOM 2400 C C . SER A 1 299 ? -26.072 -5.044 17.219 1.00 94.88 299 SER A C 1
ATOM 2402 O O . SER A 1 299 ? -25.561 -4.861 18.324 1.00 94.88 299 SER A O 1
ATOM 2404 N N . ILE A 1 300 ? -27.220 -4.471 16.859 1.00 92.06 300 ILE A N 1
ATOM 2405 C CA . ILE A 1 300 ? -27.972 -3.536 17.711 1.00 92.06 300 ILE A CA 1
ATOM 2406 C C . ILE A 1 300 ? -29.367 -4.118 17.963 1.00 92.06 300 ILE A C 1
ATOM 2408 O O . ILE A 1 300 ? -30.331 -3.646 17.365 1.00 92.06 300 ILE A O 1
ATOM 2412 N N . PRO A 1 301 ? -29.492 -5.128 18.845 1.00 88.19 301 PRO A N 1
ATOM 2413 C CA . PRO A 1 301 ? -30.777 -5.741 19.158 1.00 88.19 301 PRO A CA 1
ATOM 2414 C C . PRO A 1 301 ? -31.781 -4.696 19.663 1.00 88.19 301 PRO A C 1
ATOM 2416 O O . PRO A 1 301 ? -31.656 -4.145 20.761 1.00 88.19 301 PRO A O 1
ATOM 2419 N N . ALA A 1 302 ? -32.791 -4.426 18.838 1.00 85.94 302 ALA A N 1
ATOM 2420 C CA . ALA A 1 302 ? -33.854 -3.469 19.112 1.00 85.94 302 ALA A CA 1
ATOM 2421 C C . ALA A 1 302 ? -35.184 -3.941 18.510 1.00 85.94 302 ALA A C 1
ATOM 2423 O O . ALA A 1 302 ? -35.228 -4.796 17.624 1.00 85.94 302 ALA A O 1
ATOM 2424 N N . VAL A 1 303 ? -36.301 -3.363 18.962 1.00 83.94 303 VAL A N 1
ATOM 2425 C CA . VAL A 1 303 ? -37.610 -3.639 18.353 1.00 83.94 303 VAL A CA 1
ATOM 2426 C C . VAL A 1 303 ? -37.734 -2.819 17.071 1.00 83.94 303 VAL A C 1
ATOM 2428 O O . VAL A 1 303 ? -38.164 -1.665 17.080 1.00 83.94 303 VAL A O 1
ATOM 2431 N N . VAL A 1 304 ? -37.334 -3.423 15.953 1.00 83.00 304 VAL A N 1
ATOM 2432 C CA . VAL A 1 304 ? -37.381 -2.805 14.623 1.00 83.00 304 VAL A CA 1
ATOM 2433 C C . VAL A 1 304 ? -38.635 -3.260 13.869 1.00 83.00 304 VAL A C 1
ATOM 2435 O O . VAL A 1 304 ? -38.993 -4.438 13.865 1.00 83.00 304 VAL A O 1
ATOM 2438 N N . GLY A 1 305 ? -39.337 -2.323 13.224 1.00 80.00 305 GLY A N 1
ATOM 2439 C CA . GLY A 1 305 ? -40.502 -2.648 12.401 1.00 80.00 305 GLY A CA 1
ATOM 2440 C C . GLY A 1 305 ? -40.129 -3.389 11.105 1.00 80.00 305 GLY A C 1
ATOM 2441 O O . GLY A 1 305 ? -38.992 -3.302 10.638 1.00 80.00 305 GLY A O 1
ATOM 2442 N N . PRO A 1 306 ? -41.082 -4.081 10.452 1.00 83.62 306 PRO A N 1
ATOM 2443 C CA . PRO A 1 306 ? -40.818 -4.744 9.178 1.00 83.62 306 PRO A CA 1
ATOM 2444 C C . PRO A 1 306 ? -40.362 -3.731 8.117 1.00 83.62 306 PRO A C 1
ATOM 2446 O O . PRO A 1 306 ? -40.962 -2.664 7.970 1.00 83.62 306 PRO A O 1
ATOM 2449 N N . TYR A 1 307 ? -39.321 -4.089 7.358 1.00 83.44 307 TYR A N 1
ATOM 2450 C CA . TYR A 1 307 ? -38.705 -3.250 6.317 1.00 83.44 307 TYR A CA 1
ATOM 2451 C C . TYR A 1 307 ? -38.130 -1.913 6.823 1.00 83.44 307 TYR A C 1
ATOM 2453 O O . TYR A 1 307 ? -38.035 -0.951 6.058 1.00 83.44 307 TYR A O 1
ATOM 2461 N N . GLN A 1 308 ? -37.756 -1.834 8.103 1.00 84.81 308 GLN A N 1
ATOM 2462 C CA . GLN A 1 308 ? -37.022 -0.701 8.661 1.00 84.81 308 GLN A CA 1
ATOM 2463 C C . GLN A 1 308 ? -35.562 -1.083 8.900 1.00 84.81 308 GLN A C 1
ATOM 2465 O O . GLN A 1 308 ? -35.265 -2.185 9.350 1.00 84.81 308 GLN A O 1
ATOM 2470 N N . ASN A 1 309 ? -34.665 -0.145 8.608 1.00 85.94 309 ASN A N 1
ATOM 2471 C CA . ASN A 1 309 ? -33.234 -0.290 8.842 1.00 85.94 309 ASN A CA 1
ATOM 2472 C C . ASN A 1 309 ? -32.824 0.533 10.064 1.00 85.94 309 ASN A C 1
ATOM 2474 O O . ASN A 1 309 ? -33.424 1.577 10.346 1.00 85.94 309 ASN A O 1
ATOM 2478 N N . ILE A 1 310 ? -31.760 0.095 10.730 1.00 88.38 310 ILE A N 1
ATOM 2479 C CA . ILE A 1 310 ? -31.058 0.884 11.741 1.00 88.38 310 ILE A CA 1
ATOM 2480 C C . ILE A 1 310 ? -29.968 1.672 11.020 1.00 88.38 310 ILE A C 1
ATOM 2482 O O . ILE A 1 310 ? -29.101 1.083 10.391 1.00 88.38 310 ILE A O 1
ATOM 2486 N N . ASN A 1 311 ? -30.017 3.000 11.087 1.00 92.50 311 ASN A N 1
ATOM 2487 C CA . ASN A 1 311 ? -29.060 3.891 10.437 1.00 92.50 311 ASN A CA 1
ATOM 2488 C C . ASN A 1 311 ? -28.030 4.368 11.459 1.00 92.50 311 ASN A C 1
ATOM 2490 O O . ASN A 1 311 ? -28.300 5.324 12.197 1.00 92.50 311 ASN A O 1
ATOM 2494 N N . ALA A 1 312 ? -26.856 3.742 11.485 1.00 93.62 312 ALA A N 1
ATOM 2495 C CA . ALA A 1 312 ? -25.775 4.126 12.388 1.00 93.62 312 ALA A CA 1
ATOM 2496 C C . ALA A 1 312 ? -24.457 4.369 11.646 1.00 93.62 312 ALA A C 1
ATOM 2498 O O . ALA A 1 312 ? -24.264 3.967 10.500 1.00 93.62 312 ALA A O 1
ATOM 2499 N N . THR A 1 313 ? -23.527 5.056 12.297 1.00 96.12 313 THR A N 1
ATOM 2500 C CA . THR A 1 313 ? -22.159 5.243 11.815 1.00 96.12 313 THR A CA 1
ATOM 2501 C C . THR A 1 313 ? -21.194 4.923 12.938 1.00 96.12 313 THR A C 1
ATOM 2503 O O . THR A 1 313 ? -21.283 5.522 14.008 1.00 96.12 313 THR A O 1
ATOM 2506 N N . LEU A 1 314 ? -20.264 4.009 12.678 1.00 96.50 314 LEU A N 1
ATOM 2507 C CA . LEU A 1 314 ? -19.177 3.675 13.590 1.00 96.50 314 LEU A CA 1
ATOM 2508 C C . LEU A 1 314 ? -17.882 4.297 13.061 1.00 96.50 314 LEU A C 1
ATOM 2510 O O . LEU A 1 314 ? -17.531 4.099 11.897 1.00 96.50 314 LEU A O 1
ATOM 2514 N N . THR A 1 315 ? -17.186 5.055 13.905 1.00 97.06 315 THR A N 1
ATOM 2515 C CA . THR A 1 315 ? -15.929 5.738 13.572 1.00 97.06 315 THR A CA 1
ATOM 2516 C C . THR A 1 315 ? -14.824 5.300 14.523 1.00 97.06 315 THR A C 1
ATOM 2518 O O . THR A 1 315 ? -14.997 5.402 15.733 1.00 97.06 315 THR A O 1
ATOM 2521 N N . GLN A 1 316 ? -13.665 4.899 13.998 1.00 96.19 316 GLN A N 1
ATOM 2522 C CA . GLN A 1 316 ? -12.474 4.667 14.821 1.00 96.19 316 GLN A CA 1
ATOM 2523 C C . GLN A 1 316 ? -11.702 5.981 14.984 1.00 96.19 316 GLN A C 1
ATOM 2525 O O . GLN A 1 316 ? -11.078 6.476 14.038 1.00 96.19 316 GLN A O 1
ATOM 2530 N N . THR A 1 317 ? -11.753 6.574 16.173 1.00 95.12 317 THR A N 1
ATOM 2531 C CA . THR A 1 317 ? -11.147 7.882 16.453 1.00 95.12 317 THR A CA 1
ATOM 2532 C C . THR A 1 317 ? -9.696 7.769 16.896 1.00 95.12 317 THR A C 1
ATOM 2534 O O . THR A 1 317 ? -8.937 8.704 16.657 1.00 95.12 317 THR A O 1
ATOM 2537 N N . LYS A 1 318 ? -9.275 6.653 17.495 1.00 94.62 318 LYS A N 1
ATOM 2538 C CA . LYS A 1 318 ? -7.889 6.391 17.919 1.00 94.62 318 LYS A CA 1
ATOM 2539 C C . LYS A 1 318 ? -7.584 4.903 17.746 1.00 94.62 318 LYS A C 1
ATOM 2541 O O . LYS A 1 318 ? -8.471 4.086 17.958 1.00 94.62 318 LYS A O 1
ATOM 2546 N N . ASN A 1 319 ? -6.354 4.551 17.373 1.00 94.31 319 ASN A N 1
ATOM 2547 C CA . ASN A 1 319 ? -5.888 3.160 17.372 1.00 94.31 319 ASN A CA 1
ATOM 2548 C C . ASN A 1 319 ? -4.407 3.061 17.737 1.00 94.31 319 ASN A C 1
ATOM 2550 O O . ASN A 1 319 ? -3.629 3.964 17.416 1.00 94.31 319 ASN A O 1
ATOM 2554 N N . GLU A 1 320 ? -4.028 1.983 18.414 1.00 93.88 320 GLU A N 1
ATOM 2555 C CA . GLU A 1 320 ? -2.668 1.732 18.890 1.00 93.88 320 GLU A CA 1
ATOM 2556 C C . GLU A 1 320 ? -2.312 0.244 18.712 1.00 93.88 320 GLU A C 1
ATOM 2558 O O . GLU A 1 320 ? -3.127 -0.643 18.963 1.00 93.88 320 GLU A O 1
ATOM 2563 N N . THR A 1 321 ? -1.104 -0.044 18.220 1.00 93.44 321 THR A N 1
ATOM 2564 C CA . THR A 1 321 ? -0.611 -1.413 17.985 1.00 93.44 321 THR A CA 1
ATOM 2565 C C . THR A 1 321 ? 0.809 -1.557 18.509 1.00 93.44 321 THR A C 1
ATOM 2567 O O . THR A 1 321 ? 1.720 -0.857 18.058 1.00 93.44 321 THR A O 1
ATOM 2570 N N . LEU A 1 322 ? 1.003 -2.499 19.430 1.00 93.31 322 LEU A N 1
ATOM 2571 C CA . LEU A 1 322 ? 2.308 -2.862 19.972 1.00 93.31 322 LEU A CA 1
ATOM 2572 C C . LEU A 1 322 ? 3.065 -3.774 18.994 1.00 93.31 322 LEU A C 1
ATOM 2574 O O . LEU A 1 322 ? 2.684 -4.922 18.808 1.00 93.31 322 LEU A O 1
ATOM 2578 N N . LEU A 1 323 ? 4.133 -3.283 18.368 1.00 92.25 323 LEU A N 1
ATOM 2579 C CA . LEU A 1 323 ? 4.879 -3.995 17.320 1.00 92.25 323 LEU A CA 1
ATOM 2580 C C . LEU A 1 323 ? 5.871 -5.029 17.861 1.00 92.25 323 LEU A C 1
ATOM 2582 O O . LEU A 1 323 ? 6.210 -5.985 17.166 1.00 92.25 323 LEU A O 1
ATOM 2586 N N . LYS A 1 324 ? 6.370 -4.826 19.082 1.00 92.06 324 LYS A N 1
ATOM 2587 C CA . LYS A 1 324 ? 7.342 -5.707 19.742 1.00 92.06 324 LYS A CA 1
ATOM 2588 C C . LYS A 1 324 ? 6.891 -5.979 21.176 1.00 92.06 324 LYS A C 1
ATOM 2590 O O . LYS A 1 324 ? 6.322 -5.074 21.780 1.00 92.06 324 LYS A O 1
ATOM 2595 N N . PRO A 1 325 ? 7.173 -7.165 21.736 1.00 91.81 325 PRO A N 1
ATOM 2596 C CA . PRO A 1 325 ? 6.803 -7.489 23.109 1.00 91.81 325 PRO A CA 1
ATOM 2597 C C . PRO A 1 325 ? 7.686 -6.697 24.087 1.00 91.81 325 PRO A C 1
ATOM 2599 O O . PRO A 1 325 ? 8.785 -7.125 24.440 1.00 91.81 325 PRO A O 1
ATOM 2602 N N . ASP A 1 326 ? 7.227 -5.507 24.481 1.00 92.19 326 ASP A N 1
ATOM 2603 C CA . ASP A 1 326 ? 7.883 -4.632 25.457 1.00 92.19 326 ASP A CA 1
ATOM 2604 C C . ASP A 1 326 ? 6.897 -4.236 26.561 1.00 92.19 326 ASP A C 1
ATOM 2606 O O . ASP A 1 326 ? 5.900 -3.552 26.328 1.00 92.19 326 ASP A O 1
ATOM 2610 N N . VAL A 1 327 ? 7.206 -4.668 27.782 1.00 90.25 327 VAL A N 1
ATOM 2611 C CA . VAL A 1 327 ? 6.363 -4.497 28.970 1.00 90.25 327 VAL A CA 1
ATOM 2612 C C . VAL A 1 327 ? 6.199 -3.022 29.332 1.00 90.25 327 VAL A C 1
ATOM 2614 O O . VAL A 1 327 ? 5.130 -2.621 29.777 1.00 90.25 327 VAL A O 1
ATOM 2617 N N . LYS A 1 328 ? 7.210 -2.178 29.084 1.00 89.12 328 LYS A N 1
ATOM 2618 C CA . LYS A 1 328 ? 7.114 -0.737 29.380 1.00 89.12 328 LYS A CA 1
ATOM 2619 C C . LYS A 1 328 ? 6.027 -0.060 28.555 1.00 89.12 328 LYS A C 1
ATOM 2621 O O . LYS A 1 328 ? 5.374 0.870 29.016 1.00 89.12 328 LYS A O 1
ATOM 2626 N N . VAL A 1 329 ? 5.831 -0.535 27.327 1.00 89.00 329 VAL A N 1
ATOM 2627 C CA . VAL A 1 329 ? 4.790 -0.009 26.445 1.00 89.00 329 VAL A CA 1
ATOM 2628 C C . VAL A 1 329 ? 3.416 -0.496 26.882 1.00 89.00 329 VAL A C 1
ATOM 2630 O O . VAL A 1 329 ? 2.469 0.280 26.832 1.00 89.00 329 VAL A O 1
ATOM 2633 N N . VAL A 1 330 ? 3.308 -1.729 27.379 1.00 89.50 330 VAL A N 1
ATOM 2634 C CA . VAL A 1 330 ? 2.069 -2.218 28.002 1.00 89.50 330 VAL A CA 1
ATOM 2635 C C . VAL A 1 330 ? 1.709 -1.359 29.220 1.00 89.50 330 VAL A C 1
ATOM 2637 O O . VAL A 1 330 ? 0.573 -0.916 29.330 1.00 89.50 330 VAL A O 1
ATOM 2640 N N . GLN A 1 331 ? 2.676 -1.002 30.073 1.00 88.81 331 GLN A N 1
ATOM 2641 C CA . GLN A 1 331 ? 2.450 -0.080 31.200 1.00 88.81 331 GLN A CA 1
ATOM 2642 C C . GLN A 1 331 ? 1.920 1.290 30.752 1.00 88.81 331 GLN A C 1
ATOM 2644 O O . GLN A 1 331 ? 1.010 1.834 31.375 1.00 88.81 331 GLN A O 1
ATOM 2649 N N . PHE A 1 332 ? 2.453 1.833 29.654 1.00 89.50 332 PHE A N 1
ATOM 2650 C CA . PHE A 1 332 ? 1.933 3.059 29.040 1.00 89.50 332 PHE A CA 1
ATOM 2651 C C . PHE A 1 332 ? 0.487 2.882 28.545 1.00 89.50 332 PHE A C 1
ATOM 2653 O O . PHE A 1 332 ? -0.368 3.720 28.820 1.00 89.50 332 PHE A O 1
ATOM 2660 N N . LEU A 1 333 ? 0.184 1.778 27.852 1.00 88.12 333 LEU A N 1
ATOM 2661 C CA . LEU A 1 333 ? -1.163 1.486 27.339 1.00 88.12 333 LEU A CA 1
ATOM 2662 C C . LEU A 1 333 ? -2.190 1.225 28.453 1.00 88.12 333 LEU A C 1
ATOM 2664 O O . LEU A 1 333 ? -3.376 1.483 28.262 1.00 88.12 333 LEU A O 1
ATOM 2668 N N . LEU A 1 334 ? -1.738 0.748 29.613 1.00 87.19 334 LEU A N 1
ATOM 2669 C CA . LEU A 1 334 ? -2.546 0.582 30.822 1.00 87.19 334 LEU A CA 1
ATOM 2670 C C . LEU A 1 334 ? -2.663 1.873 31.656 1.00 87.19 334 LEU A C 1
ATOM 2672 O O . LEU A 1 334 ? -3.375 1.877 32.659 1.00 87.19 334 LEU A O 1
ATOM 2676 N N . GLY A 1 335 ? -1.997 2.962 31.255 1.00 83.56 335 GLY A N 1
ATOM 2677 C CA . GLY A 1 335 ? -2.068 4.263 31.925 1.00 83.56 335 GLY A CA 1
ATOM 2678 C C . GLY A 1 335 ? -1.215 4.393 33.193 1.00 83.56 335 GLY A C 1
ATOM 2679 O O . GLY A 1 335 ? -1.450 5.304 33.982 1.00 83.56 335 GLY A O 1
ATOM 2680 N N . GLU A 1 336 ? -0.230 3.512 33.414 1.00 79.69 336 GLU A N 1
ATOM 2681 C CA . GLU A 1 336 ? 0.703 3.627 34.550 1.00 79.69 336 GLU A CA 1
ATOM 2682 C C . GLU A 1 336 ? 1.808 4.663 34.310 1.00 79.69 336 GLU A C 1
ATOM 2684 O O . GLU A 1 336 ? 2.377 5.206 35.260 1.00 79.69 336 GLU A O 1
ATOM 2689 N N . THR A 1 337 ? 2.154 4.911 33.045 1.00 78.44 337 THR A N 1
ATOM 2690 C CA . THR A 1 337 ? 3.224 5.833 32.659 1.00 78.44 337 THR A CA 1
ATOM 2691 C C . THR A 1 337 ? 2.772 6.763 31.537 1.00 78.44 337 THR A C 1
ATOM 2693 O O . THR A 1 337 ? 2.073 6.351 30.618 1.00 78.44 337 THR A O 1
ATOM 2696 N N . ASP A 1 338 ? 3.218 8.020 31.588 1.00 79.69 338 ASP A N 1
ATOM 2697 C CA . ASP A 1 338 ? 2.966 9.025 30.542 1.00 79.69 338 ASP A CA 1
ATOM 2698 C C . ASP A 1 338 ? 4.108 9.110 29.508 1.00 79.69 338 ASP A C 1
ATOM 2700 O O . ASP A 1 338 ? 4.105 9.966 28.617 1.00 79.69 338 ASP A O 1
ATOM 2704 N N . GLU A 1 339 ? 5.131 8.256 29.627 1.00 80.19 339 GLU A N 1
ATOM 2705 C CA . GLU A 1 339 ? 6.296 8.285 28.743 1.00 80.19 339 GLU A CA 1
ATOM 2706 C C . GLU A 1 339 ? 5.920 7.747 27.359 1.00 80.19 339 GLU A C 1
ATOM 2708 O O . GLU A 1 339 ? 5.656 6.561 27.184 1.00 80.19 339 GLU A O 1
ATOM 2713 N N . ILE A 1 340 ? 5.896 8.638 26.362 1.00 81.44 340 ILE A N 1
ATOM 2714 C CA . ILE A 1 340 ? 5.491 8.294 24.997 1.00 81.44 340 ILE A CA 1
ATOM 2715 C C . ILE A 1 340 ? 6.506 7.307 24.390 1.00 81.44 340 ILE A C 1
ATOM 2717 O O . ILE A 1 340 ? 7.666 7.684 24.194 1.00 81.44 340 ILE A O 1
ATOM 2721 N N . PRO A 1 341 ? 6.081 6.086 24.017 1.00 84.06 341 PRO A N 1
ATOM 2722 C CA . PRO A 1 341 ? 6.971 5.088 23.435 1.00 84.06 341 PRO A CA 1
ATOM 2723 C C . PRO A 1 341 ? 7.466 5.467 22.036 1.00 84.06 341 PRO A C 1
ATOM 2725 O O . PRO A 1 341 ? 6.802 6.198 21.295 1.00 84.06 341 PRO A O 1
ATOM 2728 N N . ASP A 1 342 ? 8.610 4.907 21.638 1.00 85.06 342 ASP A N 1
ATOM 2729 C CA . ASP A 1 342 ? 9.134 5.066 20.281 1.00 85.06 342 ASP A CA 1
ATOM 2730 C C . ASP A 1 342 ? 8.174 4.460 19.239 1.00 85.06 342 ASP A C 1
ATOM 2732 O O . ASP A 1 342 ? 7.638 3.361 19.397 1.00 85.06 342 ASP A O 1
ATOM 2736 N N . THR A 1 343 ? 8.024 5.163 18.119 1.00 82.19 343 THR A N 1
ATOM 2737 C CA . THR A 1 343 ? 7.287 4.744 16.920 1.00 82.19 343 THR A CA 1
ATOM 2738 C C . THR A 1 343 ? 7.762 3.417 16.322 1.00 82.19 343 THR A C 1
ATOM 2740 O O . THR A 1 343 ? 7.006 2.766 15.601 1.00 82.19 343 THR A O 1
ATOM 2743 N N . SER A 1 344 ? 9.000 2.998 16.613 1.00 83.81 344 SER A N 1
ATOM 2744 C CA . SER A 1 344 ? 9.534 1.691 16.206 1.00 83.81 344 SER A CA 1
ATOM 2745 C C . SER A 1 344 ? 8.974 0.510 17.020 1.00 83.81 344 SER A C 1
ATOM 2747 O O . SER A 1 344 ? 9.137 -0.644 16.614 1.00 83.81 344 SER A O 1
ATOM 2749 N N . ILE A 1 345 ? 8.325 0.792 18.156 1.00 88.75 345 ILE A N 1
ATOM 2750 C CA . ILE A 1 345 ? 7.754 -0.192 19.086 1.00 88.75 345 ILE A CA 1
ATOM 2751 C C . ILE A 1 345 ? 6.233 -0.028 19.173 1.00 88.75 345 ILE A C 1
ATOM 2753 O O . ILE A 1 345 ? 5.522 -1.028 19.177 1.00 88.75 345 ILE A O 1
ATOM 2757 N N . LEU A 1 346 ? 5.720 1.207 19.193 1.00 90.81 346 LEU A N 1
ATOM 2758 C CA . LEU A 1 346 ? 4.288 1.501 19.244 1.00 90.81 346 LEU A CA 1
ATOM 2759 C C . LEU A 1 346 ? 3.833 2.259 17.994 1.00 90.81 346 LEU A C 1
ATOM 2761 O O . LEU A 1 346 ? 4.216 3.405 17.753 1.00 90.81 346 LEU A O 1
ATOM 2765 N N . ARG A 1 347 ? 2.933 1.648 17.226 1.00 90.56 347 ARG A N 1
ATOM 2766 C CA . ARG A 1 347 ? 2.270 2.285 16.086 1.00 90.56 347 ARG A CA 1
ATOM 2767 C C . ARG A 1 347 ? 0.977 2.947 16.556 1.00 90.56 347 ARG A C 1
ATOM 2769 O O . ARG A 1 347 ? 0.158 2.297 17.194 1.00 90.56 347 ARG A O 1
ATOM 2776 N N . ARG A 1 348 ? 0.772 4.227 16.228 1.00 91.56 348 ARG A N 1
ATOM 2777 C CA . ARG A 1 348 ? -0.392 5.007 16.687 1.00 91.56 348 ARG A CA 1
ATOM 2778 C C . ARG A 1 348 ? -1.111 5.695 15.534 1.00 91.56 348 ARG A C 1
ATOM 2780 O O . ARG A 1 348 ? -0.470 6.326 14.696 1.00 91.56 348 ARG A O 1
ATOM 2787 N N . ASN A 1 349 ? -2.440 5.653 15.552 1.00 90.75 349 ASN A N 1
ATOM 2788 C CA . ASN A 1 349 ? -3.346 6.406 14.682 1.00 90.75 349 ASN A CA 1
ATOM 2789 C C . ASN A 1 349 ? -3.114 6.192 13.181 1.00 90.75 349 ASN A C 1
ATOM 2791 O O . ASN A 1 349 ? -3.308 7.100 12.365 1.00 90.75 349 ASN A O 1
ATOM 2795 N N . TRP A 1 350 ? -2.710 4.986 12.796 1.00 88.88 350 TRP A N 1
ATOM 2796 C CA . TRP A 1 350 ? -2.608 4.633 11.387 1.00 88.88 350 TRP A CA 1
ATOM 2797 C C . TRP A 1 350 ? -4.010 4.470 10.807 1.00 88.88 350 TRP A C 1
ATOM 2799 O O . TRP A 1 350 ? -4.862 3.822 11.406 1.00 88.88 350 TRP A O 1
ATOM 2809 N N . ARG A 1 351 ? -4.268 5.101 9.654 1.00 88.81 351 ARG A N 1
ATOM 2810 C CA . ARG A 1 351 ? -5.608 5.169 9.038 1.00 88.81 351 ARG A CA 1
ATOM 2811 C C . ARG A 1 351 ? -6.711 5.625 10.018 1.00 88.81 351 ARG A C 1
ATOM 2813 O O . ARG A 1 351 ? -7.820 5.104 10.006 1.00 88.81 351 ARG A O 1
ATOM 2820 N N . ARG A 1 352 ? -6.407 6.616 10.864 1.00 87.44 352 ARG A N 1
ATOM 2821 C CA . ARG A 1 352 ? -7.354 7.222 11.818 1.00 87.44 352 ARG A CA 1
ATOM 2822 C C . ARG A 1 352 ? -8.614 7.762 11.120 1.00 87.44 352 ARG A C 1
ATOM 2824 O O . ARG A 1 352 ? -8.534 8.252 9.994 1.00 87.44 352 ARG A O 1
ATOM 2831 N N . ASN A 1 353 ? -9.741 7.776 11.834 1.00 91.88 353 ASN A N 1
ATOM 2832 C CA . ASN A 1 353 ? -11.030 8.336 11.409 1.00 91.88 353 ASN A CA 1
ATOM 2833 C C . ASN A 1 353 ? -11.680 7.590 10.237 1.00 91.88 353 ASN A C 1
ATOM 2835 O O . ASN A 1 353 ? -12.481 8.173 9.501 1.00 91.88 353 ASN A O 1
ATOM 2839 N N . GLN A 1 354 ? -11.359 6.305 10.067 1.00 93.69 354 GLN A N 1
ATOM 2840 C CA . GLN A 1 354 ? -12.161 5.428 9.222 1.00 93.69 354 GLN A CA 1
ATOM 2841 C C . GLN A 1 354 ? -13.583 5.319 9.774 1.00 93.69 354 GLN A C 1
ATOM 2843 O O . GLN A 1 354 ? -13.801 5.407 10.985 1.00 93.69 354 GLN A O 1
ATOM 2848 N N . LYS A 1 355 ? -14.547 5.159 8.866 1.00 95.75 355 LYS A N 1
ATOM 2849 C CA . LYS A 1 355 ? -15.971 5.102 9.188 1.00 95.75 355 LYS A CA 1
ATOM 2850 C C . LYS A 1 355 ? -16.642 3.993 8.404 1.00 95.75 355 LYS A C 1
ATOM 2852 O O . LYS A 1 355 ? -16.339 3.816 7.225 1.00 95.75 355 LYS A O 1
ATOM 2857 N N . ILE A 1 356 ? -17.597 3.333 9.041 1.00 96.06 356 ILE A N 1
ATOM 2858 C CA . ILE A 1 356 ? -18.549 2.445 8.376 1.00 96.06 356 ILE A CA 1
ATOM 2859 C C . ILE A 1 356 ? -19.973 2.914 8.643 1.00 96.06 356 ILE A C 1
ATOM 2861 O O . ILE A 1 356 ? -20.259 3.495 9.691 1.00 96.06 356 ILE A O 1
ATOM 2865 N N . ALA A 1 357 ? -20.857 2.665 7.681 1.00 95.38 357 ALA A N 1
ATOM 2866 C CA . ALA A 1 357 ? -22.288 2.866 7.840 1.00 95.38 357 ALA A CA 1
ATOM 2867 C C . ALA A 1 357 ? -22.941 1.521 8.157 1.00 95.38 357 ALA A C 1
ATOM 2869 O O . ALA A 1 357 ? -22.725 0.556 7.431 1.00 95.38 357 ALA A O 1
ATOM 2870 N N . LEU A 1 358 ? -23.736 1.480 9.218 1.00 93.75 358 LEU A N 1
ATOM 2871 C CA . LEU A 1 358 ? -24.524 0.319 9.609 1.00 93.75 358 LEU A CA 1
ATOM 2872 C C . LEU A 1 358 ? -25.964 0.543 9.141 1.00 93.75 358 LEU A C 1
ATOM 2874 O O . LEU A 1 358 ? -26.494 1.653 9.250 1.00 93.75 358 LEU A O 1
ATOM 2878 N N . SER A 1 359 ? -26.547 -0.503 8.569 1.00 90.62 359 SER A N 1
ATOM 2879 C CA . SER A 1 359 ? -27.874 -0.534 7.946 1.00 90.62 359 SER A CA 1
ATOM 2880 C C . SER A 1 359 ? -28.672 -1.799 8.283 1.00 90.62 359 SER A C 1
ATOM 2882 O O . SER A 1 359 ? -29.894 -1.809 8.119 1.00 90.62 359 SER A O 1
ATOM 2884 N N . LYS A 1 360 ? -28.002 -2.861 8.740 1.00 85.94 360 LYS A N 1
ATOM 2885 C CA . LYS A 1 360 ? -28.593 -4.119 9.201 1.00 85.94 360 LYS A CA 1
ATOM 2886 C C . LYS A 1 360 ? -28.632 -4.137 10.730 1.00 85.94 360 LYS A C 1
ATOM 2888 O O . LYS A 1 360 ? -27.868 -3.449 11.397 1.00 85.94 360 LYS A O 1
ATOM 2893 N N . ASP A 1 361 ? -29.544 -4.940 11.260 1.00 77.56 361 ASP A N 1
ATOM 2894 C CA . ASP A 1 361 ? -29.753 -5.105 12.702 1.00 77.56 361 ASP A CA 1
ATOM 2895 C C . ASP A 1 361 ? -28.696 -6.033 13.335 1.00 77.56 361 ASP A C 1
ATOM 2897 O O . ASP A 1 361 ? -28.119 -5.733 14.377 1.00 77.56 361 ASP A O 1
ATOM 2901 N N . VAL A 1 362 ? -28.372 -7.138 12.650 1.00 87.88 362 VAL A N 1
ATOM 2902 C CA . VAL A 1 362 ? -27.510 -8.207 13.174 1.00 87.88 362 VAL A CA 1
ATOM 2903 C C . VAL A 1 362 ? -26.262 -8.386 12.312 1.00 87.88 362 VAL A C 1
ATOM 2905 O O . VAL A 1 362 ? -26.362 -8.505 11.088 1.00 87.88 362 VAL A O 1
ATOM 2908 N N . ASN A 1 363 ? -25.105 -8.474 12.971 1.00 89.50 363 ASN A N 1
ATOM 2909 C CA . ASN A 1 363 ? -23.779 -8.744 12.414 1.00 89.50 363 ASN A CA 1
ATOM 2910 C C . ASN A 1 363 ? -23.441 -7.876 11.195 1.00 89.50 363 ASN A C 1
ATOM 2912 O O . ASN A 1 363 ? -22.979 -8.372 10.164 1.00 89.50 363 ASN A O 1
ATOM 2916 N N . ASP A 1 364 ? -23.681 -6.570 11.301 1.00 93.25 364 ASP A N 1
ATOM 2917 C CA . ASP A 1 364 ? -23.369 -5.639 10.228 1.00 93.25 364 ASP A CA 1
ATOM 2918 C C . ASP A 1 364 ? -21.900 -5.206 10.280 1.00 93.25 364 ASP A C 1
ATOM 2920 O O . ASP A 1 364 ? -21.436 -4.623 11.258 1.00 93.25 364 ASP A O 1
ATOM 2924 N N . THR A 1 365 ? -21.168 -5.479 9.204 1.00 93.31 365 THR A N 1
ATOM 2925 C CA . THR A 1 365 ? -19.765 -5.082 9.018 1.00 93.31 365 THR A CA 1
ATOM 2926 C C . THR A 1 365 ? -19.621 -3.757 8.264 1.00 93.31 365 THR A C 1
ATOM 2928 O O . THR A 1 365 ? -18.510 -3.294 8.008 1.00 93.31 365 THR A O 1
ATOM 2931 N N . GLY A 1 366 ? -20.741 -3.151 7.854 1.00 91.19 366 GLY A N 1
ATOM 2932 C CA . GLY A 1 366 ? -20.781 -1.967 6.998 1.00 91.19 366 GLY A CA 1
ATOM 2933 C C . GLY A 1 366 ? -20.420 -2.234 5.537 1.00 91.19 366 GLY A C 1
ATOM 2934 O O . GLY A 1 366 ? -20.195 -1.298 4.766 1.00 91.19 366 GLY A O 1
ATOM 2935 N N . LEU A 1 367 ? -20.372 -3.510 5.147 1.00 92.75 367 LEU A N 1
ATOM 2936 C CA . LEU A 1 367 ? -20.216 -3.969 3.773 1.00 92.75 367 LEU A CA 1
ATOM 2937 C C . LEU A 1 367 ? -21.483 -4.700 3.316 1.00 92.75 367 LEU A C 1
ATOM 2939 O O . 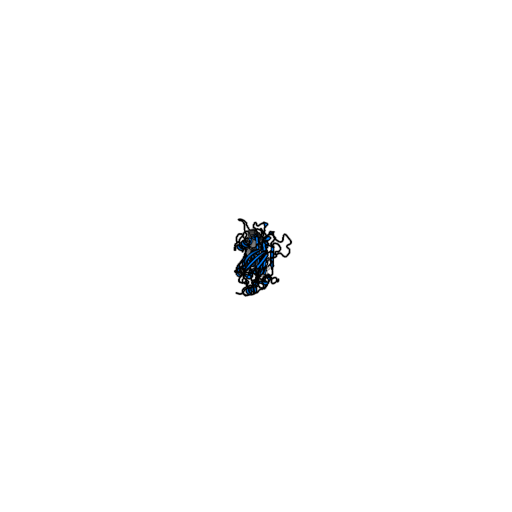LEU A 1 367 ? -22.204 -5.319 4.103 1.00 92.75 367 LEU A O 1
ATOM 2943 N N . PHE A 1 368 ? -21.746 -4.670 2.008 1.00 90.94 368 PHE A N 1
ATOM 2944 C CA . PHE A 1 368 ? -22.851 -5.443 1.437 1.00 90.94 368 PHE A CA 1
ATOM 2945 C C . PHE A 1 368 ? -22.618 -6.951 1.602 1.00 90.94 368 PHE A C 1
ATOM 2947 O O . PHE A 1 368 ? -23.513 -7.657 2.075 1.00 90.94 368 PHE A O 1
ATOM 2954 N N . GLU A 1 369 ? -21.402 -7.399 1.279 1.00 89.88 369 GLU A N 1
ATOM 2955 C CA . GLU A 1 369 ? -20.909 -8.768 1.420 1.00 89.88 369 GLU A CA 1
ATOM 2956 C C . GLU A 1 369 ? -19.502 -8.738 2.028 1.00 89.88 369 GLU A C 1
ATOM 2958 O O . GLU A 1 369 ? -18.649 -7.959 1.598 1.00 89.88 369 GLU A O 1
ATOM 2963 N N . LEU A 1 370 ? -19.264 -9.581 3.035 1.00 90.44 370 LEU A N 1
ATOM 2964 C CA . LEU A 1 370 ? -17.947 -9.739 3.637 1.00 90.44 370 LEU A CA 1
ATOM 2965 C C . LEU A 1 370 ? -17.133 -10.746 2.819 1.00 90.44 370 LEU A C 1
ATOM 2967 O O . LEU A 1 370 ? -17.408 -11.944 2.859 1.00 90.44 370 LEU A O 1
ATOM 2971 N N . ASN A 1 371 ? -16.120 -10.264 2.100 1.00 92.06 371 ASN A N 1
ATOM 2972 C CA . ASN A 1 371 ? -15.243 -11.102 1.290 1.00 92.06 371 ASN A CA 1
ATOM 2973 C C . ASN A 1 371 ? -13.774 -10.895 1.679 1.00 92.06 371 ASN A C 1
ATOM 2975 O O . ASN A 1 371 ? -13.172 -9.878 1.351 1.00 92.06 371 ASN A O 1
ATOM 2979 N N . PHE A 1 372 ? -13.173 -11.903 2.313 1.00 88.12 372 PHE A N 1
ATOM 2980 C CA . PHE A 1 372 ? -11.756 -11.891 2.699 1.00 88.12 372 PHE A CA 1
ATOM 2981 C C . PHE A 1 372 ? -10.776 -11.958 1.514 1.00 88.12 372 PHE A C 1
ATOM 2983 O O . PHE A 1 372 ? -9.569 -11.877 1.722 1.00 88.12 372 PHE A O 1
ATOM 2990 N N . ARG A 1 373 ? -11.273 -12.149 0.285 1.00 89.88 373 ARG A N 1
ATOM 2991 C CA . ARG A 1 373 ? -10.485 -12.162 -0.958 1.00 89.88 373 ARG A CA 1
ATOM 2992 C C . ARG A 1 373 ? -10.671 -10.894 -1.800 1.00 89.88 373 ARG A C 1
ATOM 2994 O O . ARG A 1 373 ? -10.332 -10.920 -2.980 1.00 89.88 373 ARG A O 1
ATOM 3001 N N . ASP A 1 374 ? -11.266 -9.832 -1.250 1.00 90.75 374 ASP A N 1
ATOM 3002 C CA . ASP A 1 374 ? -11.291 -8.526 -1.926 1.00 90.75 374 ASP A CA 1
ATOM 3003 C C . ASP A 1 374 ? -9.843 -8.020 -2.102 1.00 90.75 374 ASP A C 1
ATOM 3005 O O . ASP A 1 374 ? -8.974 -8.261 -1.267 1.00 90.75 374 ASP A O 1
ATOM 3009 N N . GLU A 1 375 ? -9.578 -7.339 -3.215 1.00 91.50 375 GLU A N 1
ATOM 3010 C CA . GLU A 1 375 ? -8.281 -6.710 -3.500 1.00 91.50 375 GLU A CA 1
ATOM 3011 C C . GLU A 1 375 ? -8.032 -5.485 -2.603 1.00 91.50 375 GLU A C 1
ATOM 3013 O O . GLU A 1 375 ? -6.913 -4.982 -2.507 1.00 91.50 375 GLU A O 1
ATOM 3018 N N . ARG A 1 376 ? -9.086 -4.969 -1.963 1.00 92.62 376 ARG A N 1
ATOM 3019 C CA . ARG A 1 376 ? -9.027 -3.850 -1.023 1.00 92.62 376 ARG A CA 1
ATOM 3020 C C . ARG A 1 376 ? -9.078 -4.359 0.409 1.00 92.62 376 ARG A C 1
ATOM 3022 O O . ARG A 1 376 ? -9.802 -5.297 0.720 1.00 92.62 376 ARG A O 1
ATOM 3029 N N . TYR A 1 377 ? -8.397 -3.636 1.292 1.00 93.81 377 TYR A N 1
ATOM 3030 C CA . TYR A 1 377 ? -8.528 -3.848 2.728 1.00 93.81 377 TYR A CA 1
ATOM 3031 C C . TYR A 1 377 ? -9.975 -3.671 3.191 1.00 93.81 377 TYR A C 1
ATOM 3033 O O . TYR A 1 377 ? -10.665 -2.727 2.782 1.00 93.81 377 TYR A O 1
ATOM 3041 N N . LEU A 1 378 ? -10.398 -4.549 4.091 1.00 95.12 378 LEU A N 1
ATOM 3042 C CA . LEU A 1 378 ? -11.660 -4.436 4.801 1.00 95.12 378 LEU A CA 1
ATOM 3043 C C . LEU A 1 378 ? -11.633 -3.195 5.714 1.00 95.12 378 LEU A C 1
ATOM 3045 O O . LEU A 1 378 ? -10.560 -2.700 6.087 1.00 95.12 378 LEU A O 1
ATOM 3049 N N . PRO A 1 379 ? -12.800 -2.644 6.083 1.00 94.69 379 PRO A N 1
ATOM 3050 C CA . PRO A 1 379 ? -12.854 -1.539 7.028 1.00 94.69 379 PRO A CA 1
ATOM 3051 C C . PRO A 1 379 ? -12.125 -1.882 8.332 1.00 94.69 379 PRO A C 1
ATOM 3053 O O . PRO A 1 379 ? -12.348 -2.944 8.909 1.00 94.69 379 PRO A O 1
ATOM 3056 N N . PHE A 1 380 ? -11.262 -0.970 8.786 1.00 95.38 380 PHE A N 1
ATOM 3057 C CA . PHE A 1 380 ? -10.422 -1.099 9.983 1.00 95.38 380 PHE A CA 1
ATOM 3058 C C . PHE A 1 380 ? -9.372 -2.217 9.947 1.00 95.38 380 PHE A C 1
ATOM 3060 O O . PHE A 1 380 ? -8.607 -2.349 10.904 1.00 95.38 380 PHE A O 1
ATOM 3067 N N . GLU A 1 381 ? -9.263 -2.975 8.854 1.00 95.44 381 GLU A N 1
ATOM 3068 C CA . GLU A 1 381 ? -8.272 -4.040 8.718 1.00 95.44 381 GLU A CA 1
ATOM 3069 C C . GLU A 1 381 ? -6.853 -3.496 8.879 1.00 95.44 381 GLU A C 1
ATOM 3071 O O . GLU A 1 381 ? -6.496 -2.529 8.212 1.00 95.44 381 GLU A O 1
ATOM 3076 N N . GLY A 1 382 ? -6.049 -4.119 9.743 1.00 93.19 382 GLY A N 1
ATOM 3077 C CA . GLY A 1 382 ? -4.664 -3.737 10.031 1.00 93.19 382 GLY A CA 1
ATOM 3078 C C . GLY A 1 382 ? -4.518 -2.576 11.022 1.00 93.19 382 GLY A C 1
ATOM 3079 O O . GLY A 1 382 ? -3.396 -2.206 11.375 1.00 93.19 382 GLY A O 1
ATOM 3080 N N . THR A 1 383 ? -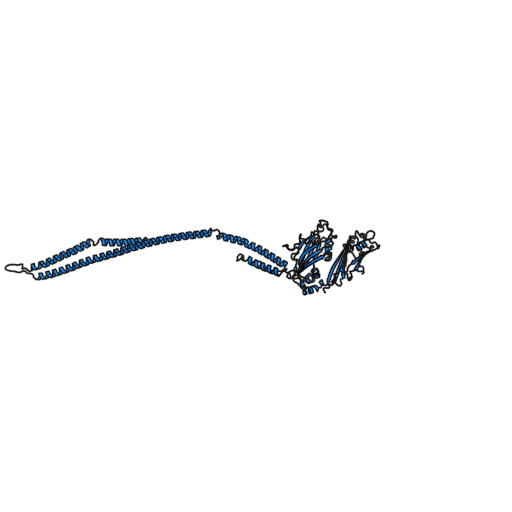5.622 -1.979 11.486 1.00 95.12 383 THR A N 1
ATOM 3081 C CA . THR A 1 383 ? -5.595 -1.004 12.591 1.00 95.12 383 THR A CA 1
ATOM 3082 C C . THR A 1 383 ? -5.477 -1.711 13.941 1.00 95.12 383 THR A C 1
ATOM 3084 O O . THR A 1 383 ? -5.784 -2.895 14.057 1.00 95.12 383 THR A O 1
ATOM 3087 N N . GLY A 1 384 ? -5.007 -1.003 14.968 1.00 94.31 384 GLY A N 1
ATOM 3088 C CA . GLY A 1 384 ? -4.861 -1.567 16.309 1.00 94.31 384 GLY A CA 1
ATOM 3089 C C . GLY A 1 384 ? -6.187 -1.938 16.963 1.00 94.31 384 GLY A C 1
ATOM 3090 O O . GLY A 1 384 ? -7.146 -1.170 16.884 1.00 94.31 384 GLY A O 1
ATOM 3091 N N . ALA A 1 385 ? -6.224 -3.100 17.623 1.00 94.50 385 ALA A N 1
ATOM 3092 C CA . ALA A 1 385 ? -7.382 -3.527 18.411 1.00 94.50 385 ALA A CA 1
ATOM 3093 C C . ALA A 1 385 ? -7.607 -2.604 19.620 1.00 94.50 385 ALA A C 1
ATOM 3095 O O . ALA A 1 385 ? -8.746 -2.235 19.904 1.00 94.50 385 ALA A O 1
ATOM 3096 N N . VAL A 1 386 ? -6.521 -2.150 20.259 1.00 94.81 386 VAL A N 1
ATOM 3097 C CA . VAL A 1 386 ? -6.570 -1.090 21.274 1.00 94.81 386 VAL A CA 1
ATOM 3098 C C . VAL A 1 386 ? -6.960 0.209 20.591 1.00 94.81 386 VAL A C 1
ATOM 3100 O O . VAL A 1 386 ? -6.212 0.750 19.768 1.00 94.81 386 VAL A O 1
ATOM 3103 N N . SER A 1 387 ? -8.176 0.671 20.850 1.00 95.44 387 SER A N 1
ATOM 3104 C CA . SER A 1 387 ? -8.780 1.718 20.034 1.00 95.44 387 SER A CA 1
ATOM 3105 C C . SER A 1 387 ? -9.934 2.431 20.725 1.00 95.44 387 SER A C 1
ATOM 3107 O O . SER A 1 387 ? -10.616 1.878 21.583 1.00 95.44 387 SER A O 1
ATOM 3109 N N . THR A 1 388 ? -10.172 3.673 20.310 1.00 96.00 388 THR A N 1
ATOM 3110 C CA . THR A 1 388 ? -11.317 4.482 20.742 1.00 96.00 388 THR A CA 1
ATOM 3111 C C . THR A 1 388 ? -12.287 4.627 19.578 1.00 96.00 388 THR A C 1
ATOM 3113 O O . THR A 1 388 ? -11.873 4.856 18.433 1.00 96.00 388 THR A O 1
ATOM 3116 N N . TRP A 1 389 ? -13.575 4.508 19.876 1.00 96.50 389 TRP A N 1
ATOM 3117 C CA . TRP A 1 389 ? -14.652 4.466 18.900 1.00 96.50 389 TRP A CA 1
ATOM 3118 C C . TRP A 1 389 ? -15.739 5.478 19.231 1.00 96.50 389 TRP A C 1
ATOM 3120 O O . TRP A 1 389 ? -16.066 5.704 20.391 1.00 96.50 389 TRP A O 1
ATOM 3130 N N . GLU A 1 390 ? -16.330 6.047 18.187 1.00 96.88 390 GLU A N 1
ATOM 3131 C CA . GLU A 1 390 ? -17.556 6.835 18.261 1.00 96.88 390 GLU A CA 1
ATOM 3132 C C . GLU A 1 390 ? -18.653 6.076 17.509 1.00 96.88 390 GLU A C 1
ATOM 3134 O O . GLU A 1 390 ? -18.515 5.799 16.311 1.00 96.88 390 GLU A O 1
ATOM 3139 N N . LEU A 1 391 ? -19.749 5.761 18.198 1.00 95.88 391 LEU A N 1
ATOM 3140 C CA . LEU A 1 391 ? -20.961 5.223 17.594 1.00 95.88 391 LEU A CA 1
ATOM 3141 C C . LEU A 1 391 ? -22.026 6.317 17.559 1.00 95.88 391 LEU A C 1
ATOM 3143 O O . LEU A 1 391 ? -22.467 6.825 18.589 1.00 95.88 391 LEU A O 1
ATOM 3147 N N . SER A 1 392 ? -22.462 6.669 16.352 1.00 95.50 392 SER A N 1
ATOM 3148 C CA . SER A 1 392 ? -23.529 7.637 16.131 1.00 95.50 392 SER A CA 1
ATOM 3149 C C . SER A 1 392 ? -24.759 6.954 15.549 1.00 95.50 392 SER A C 1
ATOM 3151 O O . SER A 1 392 ? -24.726 6.435 14.437 1.00 95.50 392 SER A O 1
ATOM 3153 N N . LEU A 1 393 ? -25.868 7.035 16.279 1.00 93.12 393 LEU A N 1
ATOM 3154 C CA . LEU A 1 393 ? -27.199 6.577 15.896 1.00 93.12 393 LEU A CA 1
ATOM 3155 C C . LEU A 1 393 ? -28.183 7.764 15.982 1.00 93.12 393 LEU A C 1
ATOM 3157 O O . LEU A 1 393 ? -28.861 7.946 16.994 1.00 93.12 393 LEU A O 1
ATOM 3161 N N . PRO A 1 394 ? -28.266 8.633 14.954 1.00 91.81 394 PRO A N 1
ATOM 3162 C CA . PRO A 1 394 ? -29.031 9.873 15.063 1.00 91.81 394 PRO A CA 1
ATOM 3163 C C . PRO A 1 394 ? -30.530 9.616 15.278 1.00 91.81 394 PRO A C 1
ATOM 3165 O O . PRO A 1 394 ? -31.174 8.932 14.477 1.00 91.81 394 PRO A O 1
ATOM 3168 N N . LYS A 1 395 ? -31.113 10.219 16.325 1.00 88.69 395 LYS A N 1
ATOM 3169 C CA . LYS A 1 395 ? -32.540 10.058 16.673 1.00 88.69 395 LYS A CA 1
ATOM 3170 C C . LYS A 1 395 ? -33.493 10.519 15.569 1.00 88.69 395 LYS A C 1
ATOM 3172 O O . LYS A 1 395 ? -34.526 9.908 15.346 1.00 88.69 395 LYS A O 1
ATOM 3177 N N . ALA A 1 396 ? -33.128 11.569 14.835 1.00 87.75 396 ALA A N 1
ATOM 3178 C CA . ALA A 1 396 ? -33.972 12.130 13.778 1.00 87.75 396 ALA A CA 1
ATOM 3179 C C . ALA A 1 396 ? -34.144 11.201 12.558 1.00 87.75 396 ALA A C 1
ATOM 3181 O O . ALA A 1 396 ? -35.121 11.330 11.822 1.00 87.75 396 ALA A O 1
ATOM 3182 N N . THR A 1 397 ? -33.199 10.286 12.321 1.00 86.88 397 THR A N 1
ATOM 3183 C CA . THR A 1 397 ? -33.187 9.402 11.140 1.00 86.88 397 THR A CA 1
ATOM 3184 C C . THR A 1 397 ? -33.558 7.958 11.457 1.00 86.88 397 THR A C 1
ATOM 3186 O O . THR A 1 397 ? -33.743 7.166 10.535 1.00 86.88 397 THR A O 1
ATOM 3189 N N . ASN A 1 398 ? -33.663 7.606 12.737 1.00 88.06 398 ASN A N 1
ATOM 3190 C CA . ASN A 1 398 ? -34.015 6.270 13.193 1.00 88.06 398 ASN A CA 1
ATOM 3191 C C . ASN A 1 398 ? -35.448 6.269 13.723 1.00 88.06 398 ASN A C 1
ATOM 3193 O O . ASN A 1 398 ? -35.785 7.023 14.627 1.00 88.06 398 ASN A O 1
ATOM 3197 N N . ARG A 1 399 ? -36.303 5.421 13.143 1.00 84.56 399 ARG A N 1
ATOM 3198 C CA . ARG A 1 399 ? -37.721 5.288 13.525 1.00 84.56 399 ARG A CA 1
ATOM 3199 C C . ARG A 1 399 ? -37.938 4.166 14.541 1.00 84.56 399 ARG A C 1
ATOM 3201 O O . ARG A 1 399 ? -38.935 3.458 14.465 1.00 84.56 399 ARG A O 1
ATOM 3208 N N . ILE A 1 400 ? -36.982 3.993 15.445 1.00 85.75 400 ILE A N 1
ATOM 3209 C CA . ILE A 1 400 ? -37.036 2.999 16.515 1.00 85.75 400 ILE A CA 1
ATOM 3210 C C . ILE A 1 400 ? -37.213 3.717 17.845 1.00 85.75 400 ILE A C 1
ATOM 3212 O O . ILE A 1 400 ? -36.791 4.866 18.003 1.00 85.75 400 ILE A O 1
ATOM 3216 N N . ASP A 1 401 ? -37.811 3.028 18.806 1.00 84.12 401 ASP A N 1
ATOM 3217 C CA . ASP A 1 401 ? -37.738 3.469 20.189 1.00 84.12 401 ASP A CA 1
ATOM 3218 C C . ASP A 1 401 ? -36.336 3.159 20.729 1.00 84.12 401 ASP A C 1
ATOM 3220 O O . ASP A 1 401 ? -35.930 2.000 20.799 1.00 84.12 401 ASP A O 1
ATOM 3224 N N . PHE A 1 402 ? -35.579 4.189 21.105 1.00 85.12 402 PHE A N 1
ATOM 3225 C CA . PHE A 1 402 ? -34.221 4.029 21.633 1.00 85.12 402 PHE A CA 1
ATOM 3226 C C . PHE A 1 402 ? -34.210 3.304 22.985 1.00 85.12 402 PHE A C 1
ATOM 3228 O O . PHE A 1 402 ? -33.228 2.639 23.310 1.00 85.12 402 PHE A O 1
ATOM 3235 N N . TYR A 1 403 ? -35.308 3.359 23.744 1.00 81.19 403 TYR A N 1
ATOM 3236 C CA . TYR A 1 403 ? -35.439 2.590 24.982 1.00 81.19 403 TYR A CA 1
ATOM 3237 C C . TYR A 1 403 ? -35.653 1.094 24.723 1.00 81.19 403 TYR A C 1
ATOM 3239 O O . TYR A 1 403 ? -35.377 0.285 25.607 1.00 81.19 403 TYR A O 1
ATOM 3247 N N . SER A 1 404 ? -36.051 0.711 23.502 1.00 84.50 404 SER A N 1
ATOM 3248 C CA . SER A 1 404 ? -36.157 -0.695 23.091 1.00 84.50 404 SER A CA 1
ATOM 3249 C C . SER A 1 404 ? -34.811 -1.354 22.771 1.00 84.50 404 SER A C 1
ATOM 3251 O O . SER A 1 404 ? -34.766 -2.574 22.634 1.00 84.50 404 SER A O 1
ATOM 3253 N N . ILE A 1 405 ? -33.726 -0.576 22.654 1.00 87.56 405 ILE A N 1
ATOM 3254 C CA . ILE A 1 405 ? -32.376 -1.109 22.437 1.00 87.56 405 ILE A CA 1
ATOM 3255 C C . ILE A 1 405 ? -31.941 -1.831 23.714 1.00 87.56 405 ILE A C 1
ATOM 3257 O O . ILE A 1 405 ? -31.812 -1.202 24.774 1.00 87.56 405 ILE A O 1
ATOM 3261 N N . SER A 1 406 ? -31.717 -3.141 23.621 1.00 84.94 406 SER A N 1
ATOM 3262 C CA . SER A 1 406 ? -31.288 -3.938 24.772 1.00 84.94 406 SER A CA 1
ATOM 3263 C C . SER A 1 406 ? -29.789 -3.808 25.023 1.00 84.94 406 SER A C 1
ATOM 3265 O O . SER A 1 406 ? -29.385 -3.644 26.167 1.00 84.94 406 SER A O 1
ATOM 3267 N N . ASP A 1 407 ? -28.980 -3.833 23.961 1.00 89.56 407 ASP A N 1
ATOM 3268 C CA . ASP A 1 407 ? -27.519 -3.728 24.016 1.00 89.56 407 ASP A CA 1
ATOM 3269 C C . ASP A 1 407 ? -26.959 -3.320 22.638 1.00 89.56 407 ASP A C 1
ATOM 3271 O O . ASP A 1 407 ? -27.687 -3.295 21.644 1.00 89.56 407 ASP A O 1
ATOM 3275 N N . VAL A 1 408 ? -25.665 -3.016 22.569 1.00 93.00 408 VAL A N 1
ATOM 3276 C CA . VAL A 1 408 ? -24.877 -2.967 21.336 1.00 93.00 408 VAL A CA 1
ATOM 3277 C C . VAL A 1 408 ? -23.771 -4.008 21.449 1.00 93.00 408 VAL A C 1
ATOM 3279 O O . VAL A 1 408 ? -22.854 -3.871 22.256 1.00 93.00 408 VAL A O 1
ATOM 3282 N N . ILE A 1 409 ? -23.854 -5.038 20.614 1.00 95.12 409 ILE A N 1
ATOM 3283 C CA . ILE A 1 409 ? -22.904 -6.146 20.599 1.00 95.12 409 ILE A CA 1
ATOM 3284 C C . ILE A 1 409 ? -21.890 -5.892 19.491 1.00 95.12 409 ILE A C 1
ATOM 3286 O O . ILE A 1 409 ? -22.250 -5.734 18.324 1.00 95.12 409 ILE A O 1
ATOM 3290 N N . ILE A 1 410 ? -20.616 -5.870 19.857 1.00 96.38 410 ILE A N 1
ATOM 3291 C CA . ILE A 1 410 ? -19.496 -5.693 18.942 1.00 96.38 410 ILE A CA 1
ATOM 3292 C C . ILE A 1 410 ? -18.763 -7.025 18.843 1.00 96.38 410 ILE A C 1
ATOM 3294 O O . ILE A 1 410 ? -18.204 -7.508 19.824 1.00 96.38 410 ILE A O 1
ATOM 3298 N N . THR A 1 411 ? -18.735 -7.605 17.651 1.00 96.88 411 THR A N 1
ATOM 3299 C CA . THR A 1 411 ? -17.935 -8.791 17.352 1.00 96.88 411 THR A CA 1
ATOM 3300 C C . THR A 1 411 ? -16.668 -8.340 16.645 1.00 96.88 411 THR A C 1
ATOM 3302 O O . THR A 1 411 ? -16.697 -7.895 15.495 1.00 96.88 411 THR A O 1
ATOM 3305 N N . LEU A 1 412 ? -15.547 -8.414 17.356 1.00 97.06 412 LEU A N 1
ATOM 3306 C CA . LEU A 1 412 ? -14.237 -8.023 16.866 1.00 97.06 412 LEU A CA 1
ATOM 3307 C C . LEU A 1 412 ? -13.430 -9.268 16.504 1.00 97.06 412 LEU A C 1
ATOM 3309 O O . LEU A 1 412 ? -13.080 -10.061 17.376 1.00 97.06 412 LEU A O 1
ATOM 3313 N N . SER A 1 413 ? -13.075 -9.404 15.231 1.00 97.06 413 SER A N 1
ATOM 3314 C CA . SER A 1 413 ? -12.098 -10.396 14.786 1.00 97.06 413 SER A CA 1
ATOM 3315 C C . SER A 1 413 ? -10.753 -9.706 14.627 1.00 97.06 413 SER A C 1
ATOM 3317 O O . SER A 1 413 ? -10.634 -8.737 13.871 1.00 97.06 413 SER A O 1
ATOM 3319 N N . TYR A 1 414 ? -9.735 -10.189 15.324 1.00 96.75 414 TYR A N 1
ATOM 3320 C CA . TYR A 1 414 ? -8.398 -9.612 15.304 1.00 96.75 414 TYR A CA 1
ATOM 3321 C C . TYR A 1 414 ? -7.326 -10.700 15.264 1.00 96.75 414 TYR A C 1
ATOM 3323 O O . TYR A 1 414 ? -7.572 -11.864 15.571 1.00 96.75 414 TYR A O 1
ATOM 3331 N N . THR A 1 415 ? -6.126 -10.313 14.856 1.00 96.56 415 THR A N 1
ATOM 3332 C CA . THR A 1 415 ? -4.940 -11.163 14.853 1.00 96.56 415 THR A CA 1
ATOM 3333 C C . THR A 1 415 ? -3.945 -10.697 15.901 1.00 96.56 415 THR A C 1
ATOM 3335 O O . THR A 1 415 ? -3.838 -9.493 16.130 1.00 96.56 415 THR A O 1
ATOM 3338 N N . ALA A 1 416 ? -3.189 -11.614 16.497 1.00 96.12 416 ALA A N 1
ATOM 3339 C CA . ALA A 1 416 ? -2.128 -11.291 17.448 1.00 96.12 416 ALA A CA 1
ATOM 3340 C C . ALA A 1 416 ? -0.910 -12.224 17.317 1.00 96.12 416 ALA A C 1
ATOM 3342 O O . ALA A 1 416 ? -0.979 -13.288 16.700 1.00 96.12 416 ALA A O 1
ATOM 3343 N N . LEU A 1 417 ? 0.207 -11.827 17.921 1.00 94.75 417 LEU A N 1
ATOM 3344 C CA . LEU A 1 417 ? 1.433 -12.616 18.056 1.00 94.75 417 LEU A CA 1
ATOM 3345 C C . LEU A 1 417 ? 1.666 -12.985 19.523 1.00 94.75 417 LEU A C 1
ATOM 3347 O O . LEU A 1 417 ? 1.310 -12.216 20.409 1.00 94.75 417 LEU A O 1
ATOM 3351 N N . ASP A 1 418 ? 2.288 -14.135 19.785 1.00 93.88 418 ASP A N 1
ATOM 3352 C CA . ASP A 1 418 ? 2.660 -14.552 21.144 1.00 93.88 418 ASP A CA 1
ATOM 3353 C C . ASP A 1 418 ? 4.056 -14.024 21.509 1.00 93.88 418 ASP A C 1
ATOM 3355 O O . ASP A 1 418 ? 5.042 -14.316 20.829 1.00 93.88 418 ASP A O 1
ATOM 3359 N N . GLY A 1 419 ? 4.140 -13.233 22.582 1.00 90.75 419 GLY A N 1
ATOM 3360 C CA . GLY A 1 419 ? 5.389 -12.696 23.133 1.00 90.75 419 GLY A CA 1
ATOM 3361 C C . GLY A 1 419 ? 6.190 -13.712 23.953 1.00 90.75 419 GLY A C 1
ATOM 3362 O O . GLY A 1 419 ? 7.310 -13.416 24.374 1.00 90.75 419 GLY A O 1
ATOM 3363 N N . GLY A 1 420 ? 5.636 -14.908 24.171 1.00 93.31 420 GLY A N 1
ATOM 3364 C CA . GLY A 1 420 ? 6.242 -15.990 24.937 1.00 93.31 420 GLY A CA 1
ATOM 3365 C C . GLY A 1 420 ? 6.002 -15.882 26.444 1.00 93.31 420 GLY A C 1
ATOM 3366 O O . GLY A 1 420 ? 5.528 -14.871 26.968 1.00 93.31 420 GLY A O 1
ATOM 3367 N N . ASP A 1 421 ? 6.365 -16.945 27.165 1.00 91.88 421 ASP A N 1
ATOM 3368 C CA . ASP A 1 421 ? 6.008 -17.116 28.581 1.00 91.88 421 ASP A CA 1
ATOM 3369 C C . ASP A 1 421 ? 6.567 -16.020 29.491 1.00 91.88 421 ASP A C 1
ATOM 3371 O O . ASP A 1 421 ? 5.894 -15.588 30.423 1.00 91.88 421 ASP A O 1
ATOM 3375 N N . LYS A 1 422 ? 7.782 -15.533 29.210 1.00 92.94 422 LYS A N 1
ATOM 3376 C CA . LYS A 1 422 ? 8.390 -14.459 30.003 1.00 92.94 422 LYS A CA 1
ATOM 3377 C C . LYS A 1 422 ? 7.587 -13.163 29.894 1.00 92.94 422 LYS A C 1
ATOM 3379 O O . LYS A 1 422 ? 7.279 -12.556 30.911 1.00 92.94 422 LYS A O 1
ATOM 3384 N N . PHE A 1 423 ? 7.235 -12.766 28.670 1.00 93.00 423 PHE A N 1
ATOM 3385 C CA . PHE A 1 423 ? 6.442 -11.561 28.440 1.00 93.00 423 PHE A CA 1
ATOM 3386 C C . PHE A 1 423 ? 5.074 -11.682 29.112 1.00 93.00 423 PHE A C 1
ATOM 3388 O O . PHE A 1 423 ? 4.655 -10.774 29.819 1.00 93.00 423 PHE A O 1
ATOM 3395 N N . ARG A 1 424 ? 4.435 -12.850 28.985 1.00 91.88 424 ARG A N 1
ATOM 3396 C CA . ARG A 1 424 ? 3.174 -13.159 29.664 1.00 91.88 424 ARG A CA 1
ATOM 3397 C C . ARG A 1 424 ? 3.272 -12.992 31.181 1.00 91.88 424 ARG A C 1
ATOM 3399 O O . ARG A 1 424 ? 2.425 -12.325 31.759 1.00 91.88 424 ARG A O 1
ATOM 3406 N N . GLN A 1 425 ? 4.300 -13.562 31.813 1.00 90.56 425 GLN A N 1
ATOM 3407 C CA . GLN A 1 425 ? 4.522 -13.438 33.259 1.00 90.56 425 GLN A CA 1
ATOM 3408 C C . GLN A 1 425 ? 4.730 -11.981 33.677 1.00 90.56 425 GLN A C 1
ATOM 3410 O O . GLN A 1 425 ? 4.120 -11.527 34.646 1.00 90.56 425 GLN A O 1
ATOM 3415 N N . ASP A 1 426 ? 5.560 -11.244 32.938 1.00 91.38 426 ASP A N 1
ATOM 3416 C CA . ASP A 1 426 ? 5.833 -9.835 33.215 1.00 91.38 426 ASP A CA 1
ATOM 3417 C C . ASP A 1 426 ? 4.548 -8.990 33.124 1.00 91.38 426 ASP A C 1
ATOM 3419 O O . ASP A 1 426 ? 4.316 -8.159 33.999 1.00 91.38 426 ASP A O 1
ATOM 3423 N N . VAL A 1 427 ? 3.681 -9.252 32.134 1.00 90.38 427 VAL A N 1
ATOM 3424 C CA . VAL A 1 427 ? 2.378 -8.583 31.972 1.00 90.38 427 VAL A CA 1
ATOM 3425 C C . VAL A 1 427 ? 1.408 -8.958 33.098 1.00 90.38 427 VAL A C 1
ATOM 3427 O O . VAL A 1 427 ? 0.872 -8.070 33.752 1.00 90.38 427 VAL A O 1
ATOM 3430 N N . THR A 1 428 ? 1.234 -10.244 33.424 1.00 89.62 428 THR A N 1
ATOM 3431 C CA . THR A 1 428 ? 0.331 -10.670 34.521 1.00 89.62 428 THR A CA 1
ATOM 3432 C C . THR A 1 428 ? 0.737 -10.133 35.898 1.00 89.62 428 THR A C 1
ATOM 3434 O O . THR A 1 428 ? -0.097 -10.007 36.791 1.00 89.62 428 THR A O 1
ATOM 3437 N N . ASN A 1 429 ? 2.017 -9.793 36.083 1.00 89.94 429 ASN A N 1
ATOM 3438 C CA . ASN A 1 429 ? 2.526 -9.220 37.327 1.00 89.94 429 ASN A CA 1
ATOM 3439 C C . ASN A 1 429 ? 2.251 -7.716 37.471 1.00 89.94 429 ASN A C 1
ATOM 3441 O O . ASN A 1 429 ? 2.484 -7.176 38.559 1.00 89.94 429 ASN A O 1
ATOM 3445 N N . LEU A 1 430 ? 1.772 -7.043 36.419 1.00 89.12 430 LEU A N 1
ATOM 3446 C CA . LEU A 1 430 ? 1.421 -5.626 36.462 1.00 89.12 430 LEU A CA 1
ATOM 3447 C C . LEU A 1 430 ? 0.206 -5.397 37.372 1.00 89.12 430 LEU A C 1
ATOM 3449 O O . LEU A 1 430 ? -0.794 -6.112 37.307 1.00 89.12 430 LEU A O 1
ATOM 3453 N N . GLU A 1 431 ? 0.275 -4.360 38.208 1.00 86.06 431 GLU A N 1
ATOM 3454 C CA . GLU A 1 431 ? -0.787 -4.009 39.161 1.00 86.06 431 GLU A CA 1
ATOM 3455 C C . GLU A 1 431 ? -2.184 -3.827 38.522 1.00 86.06 431 GLU A C 1
ATOM 3457 O O . GLU A 1 431 ? -3.159 -4.319 39.100 1.00 86.06 431 GLU A O 1
ATOM 3462 N N . PRO A 1 432 ? -2.343 -3.220 37.323 1.00 86.50 432 PRO A N 1
ATOM 3463 C CA . PRO A 1 432 ? -3.653 -3.010 36.711 1.00 86.50 432 PRO A CA 1
ATOM 3464 C C . PRO A 1 432 ? -4.344 -4.307 36.284 1.00 86.50 432 PRO A C 1
ATOM 3466 O O . PRO A 1 432 ? -5.566 -4.299 36.124 1.00 86.50 432 PRO A O 1
ATOM 3469 N N . LEU A 1 433 ? -3.586 -5.397 36.108 1.00 86.50 433 LEU A N 1
ATOM 3470 C CA . LEU A 1 433 ? -4.084 -6.721 35.723 1.00 86.50 433 LEU A CA 1
ATOM 3471 C C . LEU A 1 433 ? -4.315 -7.649 36.916 1.00 86.50 433 LEU A C 1
ATOM 3473 O O . LEU A 1 433 ? -4.991 -8.664 36.773 1.00 86.50 433 LEU A O 1
ATOM 3477 N N . LYS A 1 434 ? -3.818 -7.298 38.106 1.00 85.94 434 LYS A N 1
ATOM 3478 C CA . LYS A 1 434 ? -4.195 -7.983 39.352 1.00 85.94 434 LYS A CA 1
ATOM 3479 C C . LYS A 1 434 ? -5.592 -7.592 39.813 1.00 85.94 434 LYS A C 1
ATOM 3481 O O . LYS A 1 434 ? -6.277 -8.405 40.417 1.00 85.94 434 LYS A O 1
ATOM 3486 N N . LYS A 1 435 ? -6.016 -6.359 39.523 1.00 85.94 435 LYS A N 1
ATOM 3487 C CA . LYS A 1 435 ? -7.338 -5.842 39.890 1.00 85.94 435 LYS A CA 1
ATOM 3488 C C . LYS A 1 435 ? -8.327 -6.009 38.748 1.00 85.94 435 LYS A C 1
ATOM 3490 O O . LYS A 1 435 ? -8.208 -5.348 37.711 1.00 85.94 435 LYS A O 1
ATOM 3495 N N . TYR A 1 436 ? -9.337 -6.833 38.962 1.00 86.12 436 TYR A N 1
ATOM 3496 C CA . TYR A 1 436 ? -10.482 -6.940 38.074 1.00 86.12 436 TYR A CA 1
ATOM 3497 C C . TYR A 1 436 ? -11.565 -5.963 38.506 1.00 86.12 436 TYR A C 1
ATOM 3499 O O . TYR A 1 436 ? -11.827 -5.822 39.696 1.00 86.12 436 TYR A O 1
ATOM 3507 N N . SER A 1 437 ? -12.174 -5.282 37.543 1.00 85.31 437 SER A N 1
ATOM 3508 C CA . SER A 1 437 ? -13.347 -4.448 37.772 1.00 85.31 437 SER A CA 1
ATOM 3509 C C . SER A 1 437 ? -14.262 -4.595 36.573 1.00 85.31 437 SER A C 1
ATOM 3511 O O . SER A 1 437 ? -13.808 -4.446 35.436 1.00 85.31 437 SER A O 1
ATOM 3513 N N . GLU A 1 438 ? -15.524 -4.905 36.830 1.00 83.56 438 GLU A N 1
ATOM 3514 C CA . GLU A 1 438 ? -16.536 -5.067 35.797 1.00 83.56 438 GLU A CA 1
ATOM 3515 C C . GLU A 1 438 ? -17.858 -4.466 36.270 1.00 83.56 438 GLU A C 1
ATOM 3517 O O . GLU A 1 438 ? -18.176 -4.463 37.464 1.00 83.56 438 GLU A O 1
ATOM 3522 N N . ALA A 1 439 ? -18.611 -3.924 35.314 1.00 84.81 439 ALA A N 1
ATOM 3523 C CA . ALA A 1 439 ? -19.941 -3.401 35.543 1.00 84.81 439 ALA A CA 1
ATOM 3524 C C . ALA A 1 439 ? -20.985 -4.397 35.028 1.00 84.81 439 ALA A C 1
ATOM 3526 O O . ALA A 1 439 ? -20.974 -4.785 33.860 1.00 84.81 439 ALA A O 1
ATOM 3527 N N . TYR A 1 440 ? -21.931 -4.766 35.883 1.00 84.81 440 TYR A N 1
ATOM 3528 C CA . TYR A 1 440 ? -23.055 -5.615 35.525 1.00 84.81 440 TYR A CA 1
ATOM 3529 C C . TYR A 1 440 ? -24.350 -4.809 35.561 1.00 84.81 440 TYR A C 1
ATOM 3531 O O . TYR A 1 440 ? -24.707 -4.235 36.589 1.00 84.81 440 TYR A O 1
ATOM 3539 N N . TYR A 1 441 ? -25.069 -4.764 34.440 1.00 85.50 441 TYR A N 1
ATOM 3540 C CA . TYR A 1 441 ? -26.347 -4.064 34.336 1.00 85.50 441 TYR A CA 1
ATOM 3541 C C . TYR A 1 441 ? -27.522 -5.031 34.483 1.00 85.50 441 TYR A C 1
ATOM 3543 O O . TYR A 1 441 ? -27.603 -6.057 33.809 1.00 85.50 441 TYR A O 1
ATOM 3551 N N . PHE A 1 442 ? -28.490 -4.633 35.297 1.00 86.06 442 PHE A N 1
ATOM 3552 C CA . PHE A 1 442 ? -29.782 -5.272 35.436 1.00 86.06 442 PHE A CA 1
ATOM 3553 C C . PHE A 1 442 ? -30.899 -4.300 35.057 1.00 86.06 442 PHE A C 1
ATOM 3555 O O . PHE A 1 442 ? -31.081 -3.248 35.670 1.00 86.06 442 PHE A O 1
ATOM 3562 N N . ASN A 1 443 ? -31.717 -4.705 34.090 1.00 86.19 443 ASN A N 1
ATOM 3563 C CA . ASN A 1 443 ? -33.068 -4.185 33.924 1.00 86.19 443 ASN A CA 1
ATOM 3564 C C . ASN A 1 443 ? -33.996 -5.076 34.755 1.00 86.19 443 ASN A C 1
ATOM 3566 O O . ASN A 1 443 ? -34.292 -6.194 34.333 1.00 86.19 443 ASN A O 1
ATOM 3570 N N . LEU A 1 444 ? -34.416 -4.633 35.945 1.00 88.19 444 LEU A N 1
ATOM 3571 C CA . LEU A 1 444 ? -35.093 -5.525 36.897 1.00 88.19 444 LEU A CA 1
ATOM 3572 C C . LEU A 1 444 ? -36.424 -6.065 36.363 1.00 88.19 444 LEU A C 1
ATOM 3574 O O . LEU A 1 444 ? -36.769 -7.211 36.642 1.00 88.19 444 LEU A O 1
ATOM 3578 N N . LYS A 1 445 ? -37.138 -5.300 35.532 1.00 85.81 445 LYS A N 1
ATOM 3579 C CA . LYS A 1 445 ? -38.371 -5.765 34.884 1.00 85.81 445 LYS A CA 1
ATOM 3580 C C . LYS A 1 445 ? -38.133 -6.896 33.883 1.00 85.81 445 LYS A C 1
ATOM 3582 O O . LYS A 1 445 ? -38.970 -7.789 33.769 1.00 85.81 445 LYS A O 1
ATOM 3587 N N . GLN A 1 446 ? -37.033 -6.840 33.132 1.00 84.31 446 GLN A N 1
ATOM 3588 C CA . GLN A 1 446 ? -36.682 -7.862 32.139 1.00 84.31 446 GLN A CA 1
ATOM 3589 C C . GLN A 1 446 ? -35.964 -9.063 32.763 1.00 84.31 446 GLN A C 1
ATOM 3591 O O . GLN A 1 446 ? -36.243 -10.194 32.378 1.00 84.31 446 GLN A O 1
ATOM 3596 N N . ALA A 1 447 ? -35.064 -8.823 33.718 1.00 85.25 447 ALA A N 1
ATOM 3597 C CA . ALA A 1 447 ? -34.278 -9.860 34.380 1.00 85.25 447 ALA A CA 1
ATOM 3598 C C . ALA A 1 447 ? -35.116 -10.689 35.367 1.00 85.25 447 ALA A C 1
ATOM 3600 O O . ALA A 1 447 ? -34.935 -11.900 35.449 1.00 85.25 447 ALA A O 1
ATOM 3601 N N . PHE A 1 448 ? -36.063 -10.052 36.068 1.00 90.75 448 PHE A N 1
ATOM 3602 C CA . PHE A 1 448 ? -36.878 -10.674 37.119 1.00 90.75 448 PHE A CA 1
ATOM 3603 C C . PHE A 1 448 ? -38.381 -10.401 36.904 1.00 90.75 448 PHE A C 1
ATOM 3605 O O . PHE A 1 448 ? -39.023 -9.704 37.697 1.00 90.75 448 PHE A O 1
ATOM 3612 N N . PRO A 1 449 ? -38.985 -10.897 35.805 1.00 88.44 449 PRO A N 1
ATOM 3613 C CA . PRO A 1 449 ? -40.347 -10.523 35.419 1.00 88.44 449 PRO A CA 1
ATOM 3614 C C . PRO A 1 449 ? -41.422 -11.002 36.409 1.00 88.44 449 PRO A C 1
ATOM 3616 O O . PRO A 1 449 ? -42.448 -10.336 36.569 1.00 88.44 449 PRO A O 1
ATOM 3619 N N . GLY A 1 450 ? -41.216 -12.143 37.079 1.00 88.88 450 GLY A N 1
ATOM 3620 C CA . GLY A 1 450 ? -42.176 -12.688 38.047 1.00 88.88 450 GLY A CA 1
ATOM 3621 C C . GLY A 1 450 ? -42.183 -11.903 39.360 1.00 88.88 450 GLY A C 1
ATOM 3622 O O . GLY A 1 450 ? -43.240 -11.551 39.894 1.00 88.88 450 GLY A O 1
ATOM 3623 N N . GLU A 1 451 ? -40.991 -11.576 39.842 1.00 89.69 451 GLU A N 1
ATOM 3624 C CA . GLU A 1 451 ? -40.721 -10.760 41.019 1.00 89.69 451 GLU A CA 1
ATOM 3625 C C . GLU A 1 451 ? -41.233 -9.336 40.797 1.00 89.69 451 GLU A C 1
ATOM 3627 O O . GLU A 1 451 ? -41.948 -8.801 41.643 1.00 89.69 451 GLU A O 1
ATOM 3632 N N . TRP A 1 452 ? -40.968 -8.762 39.618 1.00 89.75 452 TRP A N 1
ATOM 3633 C CA . TRP A 1 452 ? -41.460 -7.446 39.213 1.00 89.75 452 TRP A CA 1
ATOM 3634 C C . TRP A 1 452 ? -42.991 -7.376 39.179 1.00 89.75 452 TRP A C 1
ATOM 3636 O O . TRP A 1 452 ? -43.596 -6.446 39.717 1.00 89.75 452 TRP A O 1
ATOM 3646 N N . HIS A 1 453 ? -43.642 -8.379 38.579 1.00 87.75 453 HIS A N 1
ATOM 3647 C CA . HIS A 1 453 ? -45.102 -8.450 38.550 1.00 87.75 453 HIS A CA 1
ATOM 3648 C C . HIS A 1 453 ? -45.691 -8.563 39.960 1.00 87.75 453 HIS A C 1
ATOM 3650 O O . HIS A 1 453 ? -46.739 -7.979 40.238 1.00 87.75 453 HIS A O 1
ATOM 3656 N N . THR A 1 454 ? -45.033 -9.306 40.851 1.00 87.69 454 THR A N 1
ATOM 3657 C CA . THR A 1 454 ? -45.453 -9.425 42.251 1.00 87.69 454 THR A CA 1
ATOM 3658 C C . THR A 1 454 ? -45.299 -8.084 42.961 1.00 87.69 454 THR A C 1
ATOM 3660 O O . THR A 1 454 ? -46.284 -7.572 43.475 1.00 87.69 454 THR A O 1
ATOM 3663 N N . PHE A 1 455 ? -44.128 -7.453 42.882 1.00 88.38 455 PHE A N 1
ATOM 3664 C CA . PHE A 1 455 ? -43.833 -6.149 43.482 1.00 88.38 455 PHE A CA 1
ATOM 3665 C C . PHE A 1 455 ? -44.890 -5.072 43.183 1.00 88.38 455 PHE A C 1
ATOM 3667 O O . PHE A 1 455 ? -45.354 -4.395 44.102 1.00 88.38 455 PHE A O 1
ATOM 3674 N N . LEU A 1 456 ? -45.316 -4.943 41.922 1.00 86.12 456 LEU A N 1
ATOM 3675 C CA . LEU A 1 456 ? -46.277 -3.910 41.518 1.00 86.12 456 LEU A CA 1
ATOM 3676 C C . LEU A 1 456 ? -47.746 -4.261 41.800 1.00 86.12 456 LEU A C 1
ATOM 3678 O O . LEU A 1 456 ? -48.556 -3.348 41.948 1.00 86.12 456 LEU A O 1
ATOM 3682 N N . ASN A 1 457 ? -48.109 -5.547 41.870 1.00 83.12 457 ASN A N 1
ATOM 3683 C CA . ASN A 1 457 ? -49.514 -5.972 41.969 1.00 83.12 457 ASN A CA 1
ATOM 3684 C C . ASN A 1 457 ? -49.901 -6.582 43.326 1.00 83.12 457 ASN A C 1
ATOM 3686 O O . ASN A 1 457 ? -51.090 -6.672 43.641 1.00 83.12 457 ASN A O 1
ATOM 3690 N N . SER A 1 458 ? -48.939 -7.038 44.133 1.00 77.06 458 SER A N 1
ATOM 3691 C CA . SER A 1 458 ? -49.210 -7.622 45.446 1.00 77.06 458 SER A CA 1
ATOM 3692 C C . SER A 1 458 ? -49.310 -6.526 46.509 1.00 77.06 458 SER A C 1
ATOM 3694 O O . SER A 1 458 ? -48.307 -6.042 47.027 1.00 77.06 458 SER A O 1
ATOM 3696 N N . ASN A 1 459 ? -50.540 -6.162 46.864 1.00 74.62 459 ASN A N 1
ATOM 3697 C CA . ASN A 1 459 ? -50.841 -5.137 47.870 1.00 74.62 459 ASN A CA 1
ATOM 3698 C C . ASN A 1 459 ? -50.929 -5.736 49.286 1.00 74.62 459 ASN A C 1
ATOM 3700 O O . ASN A 1 459 ? -51.959 -5.636 49.953 1.00 74.62 459 ASN A O 1
ATOM 3704 N N . THR A 1 460 ? -49.882 -6.438 49.724 1.00 70.25 460 THR A N 1
ATOM 3705 C CA . THR A 1 460 ? -49.871 -7.163 51.009 1.00 70.25 460 THR A CA 1
ATOM 3706 C C . THR A 1 460 ? -49.684 -6.265 52.232 1.00 70.25 460 THR A C 1
ATOM 3708 O O . THR A 1 460 ? -50.150 -6.623 53.311 1.00 70.25 460 THR A O 1
ATOM 3711 N N . ASP A 1 461 ? -49.024 -5.117 52.079 1.00 76.81 461 ASP A N 1
ATOM 3712 C CA . ASP A 1 461 ? -48.785 -4.132 53.138 1.00 76.81 461 ASP A CA 1
ATOM 3713 C C . ASP A 1 461 ? -49.258 -2.752 52.656 1.00 76.81 461 ASP A C 1
ATOM 3715 O O . ASP A 1 461 ? -49.018 -2.371 51.513 1.00 76.81 461 ASP A O 1
ATOM 3719 N N . THR A 1 462 ? -49.969 -2.008 53.505 1.00 75.75 462 THR A N 1
ATOM 3720 C CA . THR A 1 462 ? -50.496 -0.677 53.160 1.00 75.75 462 THR A CA 1
ATOM 3721 C C . THR A 1 462 ? -49.421 0.404 53.167 1.00 75.75 462 THR A C 1
ATOM 3723 O O . THR A 1 462 ? -49.641 1.473 52.603 1.00 75.75 462 THR A O 1
ATOM 3726 N N . ASN A 1 463 ? -48.281 0.145 53.816 1.00 80.56 463 ASN A N 1
ATOM 3727 C CA . ASN A 1 463 ? -47.240 1.147 54.036 1.00 80.56 463 ASN A CA 1
ATOM 3728 C C . ASN A 1 463 ? -45.945 0.861 53.261 1.00 80.56 463 ASN A C 1
ATOM 3730 O O . ASN A 1 463 ? -45.099 1.748 53.176 1.00 80.56 463 ASN A O 1
ATOM 3734 N N . SER A 1 464 ? -45.770 -0.335 52.688 1.00 84.94 464 SER A N 1
ATOM 3735 C CA . SER A 1 464 ? -44.547 -0.691 51.961 1.00 84.94 464 SER A CA 1
ATOM 3736 C C . SER A 1 464 ? -44.793 -1.595 50.750 1.00 84.94 464 SER A C 1
ATOM 3738 O O . SER A 1 464 ? -45.675 -2.453 50.769 1.00 84.94 464 SER A O 1
ATOM 3740 N N . GLN A 1 465 ? -43.992 -1.417 49.695 1.00 88.31 465 GLN A N 1
ATOM 3741 C CA . GLN A 1 465 ? -43.906 -2.343 48.559 1.00 88.31 465 GLN A CA 1
ATOM 3742 C C . GLN A 1 465 ? -42.463 -2.809 48.386 1.00 88.31 465 GLN A C 1
ATOM 3744 O O . GLN A 1 465 ? -41.551 -1.991 48.282 1.00 88.31 465 GLN A O 1
ATOM 3749 N N . LYS A 1 466 ? -42.260 -4.129 48.352 1.00 89.81 466 LYS A N 1
ATOM 3750 C CA . LYS A 1 466 ? -40.932 -4.752 48.329 1.00 89.81 466 LYS A CA 1
ATOM 3751 C C . LYS A 1 466 ? -40.724 -5.566 47.062 1.00 89.81 466 LYS A C 1
ATOM 3753 O O . LYS A 1 466 ? -41.558 -6.404 46.726 1.00 89.81 466 LYS A O 1
ATOM 3758 N N . LEU A 1 467 ? -39.602 -5.335 46.393 1.00 90.06 467 LEU A N 1
ATOM 3759 C CA . LEU A 1 467 ? -39.101 -6.150 45.297 1.00 90.06 467 LEU A CA 1
ATOM 3760 C C . LEU A 1 467 ? -37.972 -7.026 45.836 1.00 90.06 467 LEU A C 1
ATOM 3762 O O . LEU A 1 467 ? -36.903 -6.518 46.169 1.00 90.06 467 LEU A O 1
ATOM 3766 N N . ASN A 1 468 ? -38.225 -8.330 45.914 1.00 90.94 468 ASN A N 1
ATOM 3767 C CA . ASN A 1 468 ? -37.233 -9.322 46.315 1.00 90.94 468 ASN A CA 1
ATOM 3768 C C . ASN A 1 468 ? -36.715 -10.026 45.063 1.00 90.94 468 ASN A C 1
ATOM 3770 O O . ASN A 1 468 ? -37.525 -10.533 44.290 1.00 90.94 468 ASN A O 1
ATOM 3774 N N . PHE A 1 469 ? -35.404 -10.083 44.877 1.00 91.44 469 PHE A N 1
ATOM 3775 C CA . PHE A 1 469 ? -34.773 -10.777 43.754 1.00 91.44 469 PHE A CA 1
ATOM 3776 C C . PHE A 1 469 ? -33.447 -11.398 44.194 1.00 91.44 469 PHE A C 1
ATOM 3778 O O . PHE A 1 469 ? -32.889 -11.018 45.220 1.00 91.44 469 PHE A O 1
ATOM 3785 N N . TYR A 1 470 ? -32.962 -12.383 43.442 1.00 90.00 470 TYR A N 1
ATOM 3786 C CA . TYR A 1 470 ? -31.733 -13.104 43.763 1.00 90.00 470 TYR A CA 1
ATOM 3787 C C . TYR A 1 470 ? -30.663 -12.822 42.713 1.00 90.00 470 TYR A C 1
ATOM 3789 O O . TYR A 1 470 ? -30.896 -13.011 41.518 1.00 90.00 470 TYR A O 1
ATOM 3797 N N . ILE A 1 471 ? -29.489 -12.393 43.165 1.00 88.31 471 ILE A N 1
ATOM 3798 C CA . ILE A 1 471 ? -28.302 -12.243 42.329 1.00 88.31 471 ILE A CA 1
ATOM 3799 C C . ILE A 1 471 ? -27.455 -13.510 42.467 1.00 88.31 471 ILE A C 1
ATOM 3801 O O . ILE A 1 471 ? -26.998 -13.833 43.563 1.00 88.31 471 ILE A O 1
ATOM 3805 N N . SER A 1 472 ? -27.264 -14.221 41.352 1.00 86.19 472 SER A N 1
ATOM 3806 C CA . SER A 1 472 ? -26.437 -15.433 41.285 1.00 86.19 472 SER A CA 1
ATOM 3807 C C . SER A 1 472 ? -24.956 -15.107 41.463 1.00 86.19 472 SER A C 1
ATOM 3809 O O . SER A 1 472 ? -24.486 -14.111 40.923 1.00 86.19 472 SER A O 1
ATOM 3811 N N . GLU A 1 473 ? -24.205 -15.980 42.138 1.00 84.75 473 GLU A N 1
ATOM 3812 C CA . GLU A 1 473 ? -22.735 -15.909 42.197 1.00 84.75 473 GLU A CA 1
ATOM 3813 C C . GLU A 1 473 ? -22.080 -16.089 40.816 1.00 84.75 473 GLU A C 1
ATOM 3815 O O . GLU A 1 473 ? -20.957 -15.645 40.613 1.00 84.75 473 GLU A O 1
ATOM 3820 N N . GLU A 1 474 ? -22.791 -16.666 39.840 1.00 84.62 474 GLU A N 1
ATOM 3821 C CA . GLU A 1 474 ? -22.294 -16.884 38.470 1.00 84.62 474 GLU A CA 1
ATOM 3822 C C . GLU A 1 474 ? -21.968 -15.589 37.709 1.00 84.62 474 GLU A C 1
ATOM 3824 O O . GLU A 1 474 ? -21.301 -15.648 36.676 1.00 84.62 474 GLU A O 1
ATOM 3829 N N . ILE A 1 475 ? -22.424 -14.426 38.192 1.00 83.25 475 ILE A N 1
ATOM 3830 C CA . ILE A 1 475 ? -22.043 -13.136 37.599 1.00 83.25 475 ILE A CA 1
ATOM 3831 C C . ILE A 1 475 ? -20.575 -12.785 37.861 1.00 83.25 475 ILE A C 1
ATOM 3833 O O . ILE A 1 475 ? -20.035 -11.934 37.164 1.00 83.25 475 ILE A O 1
ATOM 3837 N N . ILE A 1 476 ? -19.945 -13.411 38.863 1.00 84.25 476 ILE A N 1
ATOM 3838 C CA . ILE A 1 476 ? -18.525 -13.245 39.168 1.00 84.25 476 ILE A CA 1
ATOM 3839 C C . ILE A 1 476 ? -17.762 -14.350 38.425 1.00 84.25 476 ILE A C 1
ATOM 3841 O O . ILE A 1 476 ? -18.026 -15.536 38.651 1.00 84.25 476 ILE A O 1
ATOM 3845 N N . PRO A 1 477 ? -16.797 -14.012 37.552 1.00 85.81 477 PRO A N 1
ATOM 3846 C CA . PRO A 1 477 ? -16.006 -15.021 36.872 1.00 85.81 477 PRO A CA 1
ATOM 3847 C C . PRO A 1 477 ? -15.231 -15.897 37.872 1.00 85.81 477 PRO A C 1
ATOM 3849 O O . PRO A 1 477 ? -14.691 -15.391 38.855 1.00 85.81 477 PRO A O 1
ATOM 3852 N N . PRO A 1 478 ? -15.084 -17.208 37.611 1.00 84.25 478 PRO A N 1
ATOM 3853 C CA . PRO A 1 478 ? -14.559 -18.165 38.593 1.00 84.25 478 PRO A CA 1
ATOM 3854 C C . PRO A 1 478 ? -13.078 -17.967 38.957 1.00 84.25 478 PRO A C 1
ATOM 3856 O O . PRO A 1 478 ? -12.604 -18.557 39.920 1.00 84.25 478 PRO A O 1
ATOM 3859 N N . HIS A 1 479 ? -12.338 -17.181 38.172 1.00 84.44 479 HIS A N 1
ATOM 3860 C CA . HIS A 1 479 ? -10.926 -16.859 38.397 1.00 84.44 479 HIS A CA 1
ATOM 3861 C C . HIS A 1 479 ? -10.729 -15.568 39.212 1.00 84.44 479 HIS A C 1
ATOM 3863 O O . HIS A 1 479 ? -9.591 -15.150 39.435 1.00 84.44 479 HIS A O 1
ATOM 3869 N N . ILE A 1 480 ? -11.826 -14.922 39.620 1.00 86.81 480 ILE A N 1
ATOM 3870 C CA . ILE A 1 480 ? -11.813 -13.721 40.449 1.00 86.81 480 ILE A CA 1
ATOM 3871 C C . ILE A 1 480 ? -12.022 -14.122 41.904 1.00 86.81 480 ILE A C 1
ATOM 3873 O O . ILE A 1 480 ? -13.048 -14.690 42.272 1.00 86.81 480 ILE A O 1
ATOM 3877 N N . GLU A 1 481 ? -11.045 -13.796 42.741 1.00 85.75 481 GLU A N 1
ATOM 3878 C CA . GLU A 1 481 ? -11.080 -14.035 44.177 1.00 85.75 481 GLU A CA 1
ATOM 3879 C C . GLU A 1 481 ? -11.408 -12.740 44.930 1.00 85.75 481 GLU A C 1
ATOM 3881 O O . GLU A 1 481 ? -11.032 -11.637 44.527 1.00 85.75 481 GLU A O 1
ATOM 3886 N N . GLY A 1 482 ? -12.130 -12.869 46.047 1.00 84.38 482 GLY A N 1
ATOM 3887 C CA . GLY A 1 482 ? -12.412 -11.745 46.943 1.00 84.38 482 GLY A CA 1
ATOM 3888 C C . GLY A 1 482 ? -13.225 -10.614 46.311 1.00 84.38 482 GLY A C 1
ATOM 3889 O O . GLY A 1 482 ? -13.002 -9.460 46.670 1.00 84.38 482 GLY A O 1
ATOM 3890 N N . ALA A 1 483 ? -14.133 -10.928 45.379 1.00 86.25 483 ALA A N 1
ATOM 3891 C CA . ALA A 1 483 ? -14.992 -9.944 44.728 1.00 86.25 483 ALA A CA 1
ATOM 3892 C C . ALA A 1 483 ? -15.833 -9.162 45.753 1.00 86.25 483 ALA A C 1
ATOM 3894 O O . ALA A 1 483 ? -16.530 -9.745 46.582 1.00 86.25 483 ALA A O 1
ATOM 3895 N N . LYS A 1 484 ? -15.786 -7.832 45.679 1.00 88.88 484 LYS A N 1
ATOM 3896 C CA . LYS A 1 484 ? -16.537 -6.914 46.542 1.00 88.88 484 LYS A CA 1
ATOM 3897 C C . LYS A 1 484 ? -17.299 -5.932 45.683 1.00 88.88 484 LYS A C 1
ATOM 3899 O O . LYS A 1 484 ? -16.752 -5.392 44.724 1.00 88.88 484 LYS A O 1
ATOM 3904 N N . LEU A 1 485 ? -18.541 -5.654 46.051 1.00 86.88 485 LEU A N 1
ATOM 3905 C CA . LEU A 1 485 ? -19.300 -4.584 45.418 1.00 86.88 485 LEU A CA 1
ATOM 3906 C C . LEU A 1 485 ? -18.722 -3.238 45.865 1.00 86.88 485 LEU A C 1
ATOM 3908 O O . LEU A 1 485 ? -18.758 -2.950 47.060 1.00 86.88 485 LEU A O 1
ATOM 3912 N N . THR A 1 486 ? -18.211 -2.435 44.928 1.00 87.50 486 THR A N 1
ATOM 3913 C CA . THR A 1 486 ? -17.568 -1.140 45.214 1.00 87.50 486 THR A CA 1
ATOM 3914 C C . THR A 1 486 ? -18.476 0.043 44.944 1.00 87.50 486 THR A C 1
ATOM 3916 O O . THR A 1 486 ? -18.467 1.022 45.695 1.00 87.50 486 THR A O 1
ATOM 3919 N N . SER A 1 487 ? -19.296 -0.040 43.900 1.00 86.31 487 SER A N 1
ATOM 3920 C CA . SER A 1 487 ? -20.306 0.976 43.635 1.00 86.31 487 SER A CA 1
ATOM 3921 C C . SER A 1 487 ? -21.570 0.396 43.027 1.00 86.31 487 SER A C 1
ATOM 3923 O O . SER A 1 487 ? -21.587 -0.676 42.420 1.00 86.31 487 SER A O 1
ATOM 3925 N N . LEU A 1 488 ? -22.658 1.122 43.244 1.00 88.00 488 LEU A N 1
ATOM 3926 C CA . LEU A 1 488 ? -23.973 0.788 42.743 1.00 88.00 488 LEU A CA 1
ATOM 3927 C C . LEU A 1 488 ? -24.627 2.043 42.188 1.00 88.00 488 LEU A C 1
ATOM 3929 O O . LEU A 1 488 ? -24.729 3.055 42.877 1.00 88.00 488 LEU A O 1
ATOM 3933 N N . ILE A 1 489 ? -25.110 1.959 40.955 1.00 86.88 489 ILE A N 1
ATOM 3934 C CA . ILE A 1 489 ? -25.935 3.002 40.353 1.00 86.88 489 ILE A CA 1
ATOM 3935 C C . ILE A 1 489 ? -27.351 2.460 40.253 1.00 86.88 489 ILE A C 1
ATOM 3937 O O . ILE A 1 489 ? -27.598 1.432 39.626 1.00 86.88 489 ILE A O 1
ATOM 3941 N N . PHE A 1 490 ? -28.281 3.171 40.868 1.00 87.00 490 PHE A N 1
ATOM 3942 C CA . PHE A 1 490 ? -29.700 2.885 40.838 1.00 87.00 490 PHE A CA 1
ATOM 3943 C C . PHE A 1 490 ? -30.401 3.969 40.030 1.00 87.00 490 PHE A C 1
ATOM 3945 O O . PHE A 1 490 ? -30.254 5.153 40.319 1.00 87.00 490 PHE A O 1
ATOM 3952 N N . LYS A 1 491 ? -31.201 3.586 39.041 1.00 85.38 491 LYS A N 1
ATOM 3953 C CA . LYS A 1 491 ? -32.031 4.521 38.282 1.00 85.38 491 LYS A CA 1
ATOM 3954 C C . LYS A 1 491 ? -33.475 4.052 38.288 1.00 85.38 491 LYS A C 1
ATOM 3956 O O . LYS A 1 491 ? -33.781 2.924 37.902 1.00 85.38 491 LYS A O 1
ATOM 3961 N N . LEU A 1 492 ? -34.370 4.940 38.704 1.00 85.25 492 LEU A N 1
ATOM 3962 C CA . LEU A 1 492 ? -35.808 4.712 38.641 1.00 85.25 492 LEU A CA 1
ATOM 3963 C C . LEU A 1 492 ? -36.355 5.307 37.340 1.00 85.25 492 LEU A C 1
ATOM 3965 O O . LEU A 1 492 ? -36.375 6.525 37.166 1.00 85.25 492 LEU A O 1
ATOM 3969 N N . ASP A 1 493 ? -36.826 4.448 36.438 1.00 82.25 493 ASP A N 1
ATOM 3970 C CA . ASP A 1 493 ? -37.469 4.874 35.195 1.00 82.25 493 ASP A CA 1
ATOM 3971 C C . ASP A 1 493 ? -38.922 5.285 35.474 1.00 82.25 493 ASP A C 1
ATOM 3973 O O . ASP A 1 493 ? -39.861 4.485 35.420 1.00 82.25 493 ASP A O 1
ATOM 3977 N N . ALA A 1 494 ? -39.070 6.547 35.867 1.00 80.44 494 ALA A N 1
ATOM 3978 C CA . ALA A 1 494 ? -40.322 7.222 36.171 1.00 80.44 494 ALA A CA 1
ATOM 3979 C C . ALA A 1 494 ? -40.163 8.738 35.917 1.00 80.44 494 ALA A C 1
ATOM 3981 O O . ALA A 1 494 ? -39.032 9.217 35.787 1.00 80.44 494 ALA A O 1
ATOM 3982 N N . PRO A 1 495 ? -41.253 9.528 35.863 1.00 73.69 495 PRO A N 1
ATOM 3983 C CA . PRO A 1 495 ? -41.169 10.985 35.794 1.00 73.69 495 PRO A CA 1
ATOM 3984 C C . PRO A 1 495 ? -40.304 11.552 36.924 1.00 73.69 495 PRO A C 1
ATOM 3986 O O . PRO A 1 495 ? -40.366 11.066 38.055 1.00 73.69 495 PRO A O 1
ATOM 3989 N N . ASP A 1 496 ? -39.505 12.575 36.614 1.00 66.31 496 ASP A N 1
ATOM 3990 C CA . ASP A 1 496 ? -38.496 13.105 37.533 1.00 66.31 496 ASP A CA 1
ATOM 3991 C C . ASP A 1 496 ? -39.127 13.582 38.848 1.00 66.31 496 ASP A C 1
ATOM 3993 O O . ASP A 1 496 ? -39.957 14.501 38.868 1.00 66.31 496 ASP A O 1
ATOM 3997 N N . VAL A 1 497 ? -38.721 12.942 39.942 1.00 61.03 497 VAL A N 1
ATOM 3998 C CA . VAL A 1 497 ? -39.194 13.215 41.300 1.00 61.03 497 VAL A CA 1
ATOM 3999 C C . VAL A 1 497 ? -38.706 14.586 41.775 1.00 61.03 497 VAL A C 1
ATOM 4001 O O . VAL A 1 497 ? -39.368 15.224 42.592 1.00 61.03 497 VAL A O 1
ATOM 4004 N N . SER A 1 498 ? -37.597 15.081 41.216 1.00 53.00 498 SER A N 1
ATOM 4005 C CA . SER A 1 498 ? -36.951 16.337 41.619 1.00 53.00 498 SER A CA 1
ATOM 4006 C C . SER A 1 498 ? -37.567 17.610 41.010 1.00 53.00 498 SER A C 1
ATOM 4008 O O . SER A 1 498 ? -37.330 18.716 41.498 1.00 53.00 498 SER A O 1
ATOM 4010 N N . SER A 1 499 ? -38.381 17.485 39.955 1.00 44.62 499 SER A N 1
ATOM 4011 C CA . SER A 1 499 ? -38.836 18.622 39.138 1.00 44.62 499 SER A CA 1
ATOM 4012 C C . SER A 1 499 ? -39.991 19.449 39.723 1.00 44.62 499 SER A C 1
ATOM 4014 O O . SER A 1 499 ? -40.290 20.528 39.212 1.00 44.62 499 SER A O 1
ATOM 4016 N N . ASN A 1 500 ? -40.633 18.998 40.803 1.00 38.72 500 ASN A N 1
ATOM 4017 C CA . ASN A 1 500 ? -41.706 19.737 41.462 1.00 38.72 500 ASN A CA 1
ATOM 4018 C C . ASN A 1 500 ? -41.638 19.537 42.973 1.00 38.72 500 ASN A C 1
ATOM 4020 O O . ASN A 1 500 ? -42.017 18.488 43.478 1.00 38.72 500 ASN A O 1
ATOM 4024 N N . GLN A 1 501 ? -41.281 20.620 43.663 1.00 39.00 501 GLN A N 1
ATOM 4025 C CA . GLN A 1 501 ? -41.095 20.773 45.109 1.00 39.00 501 GLN A CA 1
ATOM 4026 C C . GLN A 1 501 ? -39.653 20.571 45.567 1.00 39.00 501 GLN A C 1
ATOM 4028 O O . GLN A 1 501 ? -39.002 19.571 45.301 1.00 39.00 501 GLN A O 1
ATOM 4033 N N . SER A 1 502 ? -39.182 21.572 46.306 1.00 35.09 502 SER A N 1
ATOM 4034 C CA . SER A 1 502 ? -38.064 21.488 47.231 1.00 35.09 502 SER A CA 1
ATOM 4035 C C . SER A 1 502 ? -38.232 20.255 48.119 1.00 35.09 502 SER A C 1
ATOM 4037 O O . SER A 1 502 ? -38.915 20.320 49.143 1.00 35.09 502 SER A O 1
ATOM 4039 N N . VAL A 1 503 ? -37.633 19.138 47.707 1.00 41.53 503 VAL A N 1
ATOM 4040 C CA . VAL A 1 503 ? -37.433 17.967 48.553 1.00 41.53 503 VAL A CA 1
ATOM 4041 C C . VAL A 1 503 ? -36.492 18.435 49.653 1.00 41.53 503 VAL A C 1
ATOM 4043 O O . VAL A 1 503 ? -35.296 18.628 49.447 1.00 41.53 503 VAL A O 1
ATOM 4046 N N . SER A 1 504 ? -37.055 18.733 50.823 1.00 36.22 504 SER A N 1
ATOM 4047 C CA . SER A 1 504 ? -36.267 18.832 52.042 1.00 36.22 504 SER A CA 1
ATOM 4048 C C . SER A 1 504 ? -35.460 17.545 52.158 1.00 36.22 504 SER A C 1
ATOM 4050 O O . SER A 1 504 ? -36.029 16.459 52.087 1.00 36.22 504 SER A O 1
ATOM 4052 N N . SER A 1 505 ? -34.155 17.700 52.313 1.00 40.47 505 SER A N 1
ATOM 4053 C CA . SER A 1 505 ? -33.068 16.721 52.270 1.00 40.47 505 SER A CA 1
ATOM 4054 C C . SER A 1 505 ? -33.139 15.568 53.292 1.00 40.47 505 SER A C 1
ATOM 4056 O O . SER A 1 505 ? -32.126 15.264 53.904 1.00 40.47 505 SER A O 1
ATOM 4058 N N . ASN A 1 506 ? -34.310 14.981 53.567 1.00 40.00 506 ASN A N 1
ATOM 4059 C CA . ASN A 1 506 ? -34.501 14.035 54.676 1.00 40.00 506 ASN A CA 1
ATOM 4060 C C . ASN A 1 506 ? -35.663 13.027 54.515 1.00 40.00 506 ASN A C 1
ATOM 4062 O O . ASN A 1 506 ? -36.068 12.421 55.505 1.00 40.00 506 ASN A O 1
ATOM 4066 N N . GLN A 1 507 ? -36.236 12.843 53.322 1.00 56.94 507 GLN A N 1
ATOM 4067 C CA . GLN A 1 507 ? -37.282 11.829 53.102 1.00 56.94 507 GLN A CA 1
ATOM 4068 C C . GLN A 1 507 ? -36.958 10.963 51.887 1.00 56.94 507 GLN A C 1
ATOM 4070 O O . GLN A 1 507 ? -37.621 11.023 50.853 1.00 56.94 507 GLN A O 1
ATOM 4075 N N . SER A 1 508 ? -35.916 10.152 52.022 1.00 69.00 508 SER A N 1
ATOM 4076 C CA . SER A 1 508 ? -35.718 8.994 51.162 1.00 69.00 508 SER A CA 1
ATOM 4077 C C . SER A 1 508 ? -36.898 8.037 51.298 1.00 69.00 508 SER A C 1
ATOM 4079 O O . SER A 1 508 ? -37.361 7.728 52.396 1.00 69.00 508 SER A O 1
ATOM 4081 N N . PHE A 1 509 ? -37.410 7.581 50.161 1.00 82.06 509 PHE A N 1
ATOM 4082 C CA . PHE A 1 509 ? -38.559 6.677 50.099 1.00 82.06 509 PHE A CA 1
ATOM 4083 C C . PHE A 1 509 ? -38.192 5.297 49.553 1.00 82.06 509 PHE A C 1
ATOM 4085 O O . PHE A 1 509 ? -39.066 4.439 49.449 1.00 82.06 509 PHE A O 1
ATOM 4092 N N . VAL A 1 510 ? -36.920 5.077 49.207 1.00 86.00 510 VAL A N 1
ATOM 4093 C CA . VAL A 1 510 ? -36.402 3.786 48.752 1.00 86.00 510 VAL A CA 1
ATOM 4094 C C . VAL A 1 510 ? -35.229 3.381 49.627 1.00 86.00 510 VAL A C 1
ATOM 4096 O O . VAL A 1 510 ? -34.304 4.157 49.861 1.00 86.00 510 VAL A O 1
ATOM 4099 N N . THR A 1 511 ? -35.273 2.142 50.096 1.00 86.44 511 THR A N 1
ATOM 4100 C CA . THR A 1 511 ? -34.173 1.500 50.812 1.00 86.44 511 THR A CA 1
ATOM 4101 C C . THR A 1 511 ? -33.804 0.199 50.115 1.00 86.44 511 THR A C 1
ATOM 4103 O O . THR A 1 511 ? -34.697 -0.550 49.717 1.00 86.44 511 THR A O 1
ATOM 4106 N N . LEU A 1 512 ? -32.512 -0.083 49.998 1.00 87.38 512 LEU A N 1
ATOM 4107 C CA . LEU A 1 512 ? -31.965 -1.275 49.367 1.00 87.38 512 LEU A CA 1
ATOM 4108 C C . LEU A 1 512 ? -31.226 -2.133 50.395 1.00 87.38 512 LEU A C 1
ATOM 4110 O O . LEU A 1 512 ? -30.246 -1.698 50.986 1.00 87.38 512 LEU A O 1
ATOM 4114 N N . GLU A 1 513 ? -31.668 -3.367 50.573 1.00 87.00 513 GLU A N 1
ATOM 4115 C CA . GLU A 1 513 ? -30.998 -4.379 51.383 1.00 87.00 513 GLU A CA 1
ATOM 4116 C C . GLU A 1 513 ? -30.218 -5.324 50.465 1.00 87.00 513 GLU A C 1
ATOM 4118 O O . GLU A 1 513 ? -30.786 -5.898 49.532 1.00 87.00 513 GLU A O 1
ATOM 4123 N N . ILE A 1 514 ? -28.921 -5.482 50.728 1.00 84.44 514 ILE A N 1
ATOM 4124 C CA . ILE A 1 514 ? -28.021 -6.351 49.964 1.00 84.44 514 ILE A CA 1
ATOM 4125 C C . ILE A 1 514 ? -27.707 -7.571 50.827 1.00 84.44 514 ILE A C 1
ATOM 4127 O O . ILE A 1 514 ? -27.189 -7.412 51.926 1.00 84.44 514 ILE A O 1
ATOM 4131 N N . ALA A 1 515 ? -28.034 -8.775 50.355 1.00 75.75 515 ALA A N 1
ATOM 4132 C CA . ALA A 1 515 ? -27.688 -10.051 50.996 1.00 75.75 515 ALA A CA 1
ATOM 4133 C C . ALA A 1 515 ? -28.057 -10.180 52.496 1.00 75.75 515 ALA A C 1
ATOM 4135 O O . ALA A 1 515 ? -27.441 -10.947 53.237 1.00 75.75 515 ALA A O 1
ATOM 4136 N N . ASN A 1 516 ? -29.129 -9.506 52.929 1.00 66.56 516 ASN A N 1
ATOM 4137 C CA . ASN A 1 516 ? -29.590 -9.397 54.326 1.00 66.56 516 ASN A CA 1
ATOM 4138 C C . ASN A 1 516 ? -28.678 -8.572 55.262 1.00 66.56 516 ASN A C 1
ATOM 4140 O O . ASN A 1 516 ? -28.672 -8.782 56.479 1.00 66.56 516 ASN A O 1
ATOM 4144 N N . GLU A 1 517 ? -27.883 -7.656 54.710 1.00 74.12 517 GLU A N 1
ATOM 4145 C CA . GLU A 1 517 ? -27.132 -6.662 55.480 1.00 74.12 517 GLU A CA 1
ATOM 4146 C C . GLU A 1 517 ? -27.979 -5.419 55.820 1.00 74.12 517 GLU A C 1
ATOM 4148 O O . GLU A 1 517 ? -29.195 -5.391 55.651 1.00 74.12 517 GLU A O 1
ATOM 4153 N N . GLN A 1 518 ? -27.355 -4.363 56.353 1.00 74.69 518 GLN A N 1
ATOM 4154 C CA . GLN A 1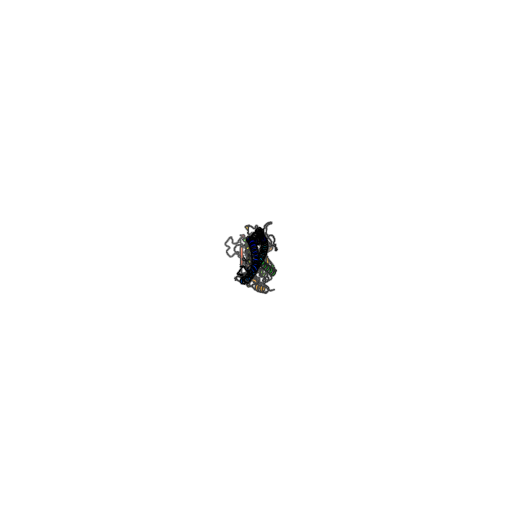 518 ? -28.049 -3.109 56.646 1.00 74.69 518 GLN A CA 1
ATOM 4155 C C . GLN A 1 518 ? -28.656 -2.487 55.379 1.00 74.69 518 GLN A C 1
ATOM 4157 O O . GLN A 1 518 ? -27.993 -2.356 54.353 1.00 74.69 518 GLN A O 1
ATOM 4162 N N . ALA A 1 519 ? -29.911 -2.043 55.486 1.00 78.50 519 ALA A N 1
ATOM 4163 C CA . ALA A 1 519 ? -30.601 -1.352 54.407 1.00 78.50 519 ALA A CA 1
ATOM 4164 C C . ALA A 1 519 ? -29.929 -0.002 54.096 1.00 78.50 519 ALA A C 1
ATOM 4166 O O . ALA A 1 519 ? -29.876 0.897 54.939 1.00 78.50 519 ALA A O 1
ATOM 4167 N N . LEU A 1 520 ? -29.439 0.130 52.869 1.00 82.81 520 LEU A N 1
ATOM 4168 C CA . LEU A 1 520 ? -28.879 1.343 52.297 1.00 82.81 520 LEU A CA 1
ATOM 4169 C C . LEU A 1 520 ? -30.007 2.283 51.885 1.00 82.81 520 LEU A C 1
ATOM 4171 O O . LEU A 1 520 ? -30.996 1.871 51.280 1.00 82.81 520 LEU A O 1
ATOM 4175 N N . ILE A 1 521 ? -29.856 3.561 52.202 1.00 82.25 521 ILE A N 1
ATOM 4176 C CA . ILE A 1 521 ? -30.803 4.593 51.794 1.00 82.25 521 ILE A CA 1
ATOM 4177 C C . ILE A 1 521 ? -30.480 5.011 50.357 1.00 82.25 521 ILE A C 1
ATOM 4179 O O . ILE A 1 521 ? -29.330 5.314 50.050 1.00 82.25 521 ILE A O 1
ATOM 4183 N N . ILE A 1 522 ? -31.491 5.027 49.487 1.00 82.00 522 ILE A N 1
ATOM 4184 C CA . ILE A 1 522 ? -31.359 5.520 48.115 1.00 82.00 522 ILE A CA 1
ATOM 4185 C C . ILE A 1 522 ? -31.878 6.956 48.072 1.00 82.00 522 ILE A C 1
ATOM 4187 O O . ILE A 1 522 ? -33.088 7.200 48.107 1.00 82.00 522 ILE A O 1
ATOM 4191 N N . ASP A 1 523 ? -30.941 7.895 47.983 1.00 77.56 523 ASP A N 1
ATOM 4192 C CA . ASP A 1 523 ? -31.218 9.311 47.772 1.00 77.56 523 ASP A CA 1
ATOM 4193 C C . ASP A 1 523 ? -31.097 9.632 46.281 1.00 77.56 523 ASP A C 1
ATOM 4195 O O . ASP A 1 523 ? -30.024 9.533 45.690 1.00 77.56 523 ASP A O 1
ATOM 4199 N N . PHE A 1 524 ? -32.222 9.983 45.658 1.00 75.56 524 PHE A N 1
ATOM 4200 C CA . PHE A 1 524 ? -32.259 10.310 44.236 1.00 75.56 524 PHE A CA 1
ATOM 4201 C C . PHE A 1 524 ? -31.715 11.713 43.969 1.00 75.56 524 PHE A C 1
ATOM 4203 O O . PHE A 1 524 ? -32.141 12.694 44.582 1.00 75.56 524 PHE A O 1
ATOM 4210 N N . GLU A 1 525 ? -30.824 11.796 42.992 1.00 70.81 525 GLU A N 1
ATOM 4211 C CA . GLU A 1 525 ? -30.325 13.026 42.400 1.00 70.81 525 GLU A CA 1
ATOM 4212 C C . GLU A 1 525 ? -31.158 13.404 41.154 1.00 70.81 525 GLU A C 1
ATOM 4214 O O . GLU A 1 525 ? -32.342 13.078 41.034 1.00 70.81 525 GLU A O 1
ATOM 4219 N N . VAL A 1 526 ? -30.552 14.126 40.208 1.00 67.50 526 VAL A N 1
ATOM 4220 C CA . VAL A 1 526 ? -31.192 14.557 38.956 1.00 67.50 526 VAL A CA 1
ATOM 4221 C C . VAL A 1 526 ? -31.541 13.340 38.085 1.00 67.50 526 VAL A C 1
ATOM 4223 O O . VAL A 1 526 ? -30.770 12.384 38.010 1.00 67.50 526 VAL A O 1
ATOM 4226 N N . ASN A 1 527 ? -32.681 13.382 37.383 1.00 67.31 527 ASN A N 1
ATOM 4227 C CA . ASN A 1 527 ? -33.168 12.305 36.509 1.00 67.31 527 ASN A CA 1
ATOM 4228 C C . ASN A 1 527 ? -33.444 10.967 37.227 1.00 67.31 527 ASN A C 1
ATOM 4230 O O . ASN A 1 527 ? -33.352 9.911 36.597 1.00 67.31 527 ASN A O 1
ATOM 4234 N N . ASN A 1 528 ? -33.786 10.992 38.521 1.00 77.50 528 ASN A N 1
ATOM 4235 C CA . ASN A 1 528 ? -34.062 9.794 39.324 1.00 77.50 528 ASN A CA 1
ATOM 4236 C C . ASN A 1 528 ? -32.899 8.776 39.362 1.00 77.50 528 ASN A C 1
ATOM 4238 O O . ASN A 1 528 ? -33.129 7.562 39.413 1.00 77.50 528 ASN A O 1
ATOM 4242 N N . ILE A 1 529 ? -31.657 9.261 39.334 1.00 79.19 529 ILE A N 1
ATOM 4243 C CA . ILE A 1 529 ? -30.443 8.447 39.475 1.00 79.19 529 ILE A CA 1
ATOM 4244 C C . ILE A 1 529 ? -29.902 8.612 40.895 1.00 79.19 529 ILE A C 1
ATOM 4246 O O . ILE A 1 529 ? -29.876 9.718 41.416 1.00 79.19 529 ILE A O 1
ATOM 4250 N N . ALA A 1 530 ? -29.460 7.526 41.512 1.00 82.31 530 ALA A N 1
ATOM 4251 C CA . ALA A 1 530 ? -28.740 7.518 42.774 1.00 82.31 530 ALA A CA 1
ATOM 4252 C C . ALA A 1 530 ? -27.460 6.696 42.600 1.00 82.31 530 ALA A C 1
ATOM 4254 O O . ALA A 1 530 ? -27.511 5.555 42.138 1.00 82.31 530 ALA A O 1
ATOM 4255 N N . SER A 1 531 ? -26.316 7.266 42.961 1.00 81.88 531 SER A N 1
ATOM 4256 C CA . SER A 1 531 ? -25.026 6.574 42.964 1.00 81.88 531 SER A CA 1
ATOM 4257 C C . SER A 1 531 ? -24.555 6.367 44.394 1.00 81.88 531 SER A C 1
ATOM 4259 O O . SER A 1 531 ? -24.394 7.324 45.149 1.00 81.88 531 SER A O 1
ATOM 4261 N N . ILE A 1 532 ? -24.314 5.114 44.759 1.00 82.81 532 ILE A N 1
ATOM 4262 C CA . ILE A 1 532 ? -23.734 4.732 46.040 1.00 82.81 532 ILE A CA 1
ATOM 4263 C C . ILE A 1 532 ? -22.308 4.271 45.761 1.00 82.81 532 ILE A C 1
ATOM 4265 O O . ILE A 1 532 ? -22.090 3.241 45.124 1.00 82.81 532 ILE A O 1
ATOM 4269 N N . GLU A 1 533 ? -21.338 5.053 46.217 1.00 82.38 533 GLU A N 1
ATOM 4270 C CA . GLU A 1 533 ? -19.911 4.761 46.077 1.00 82.38 533 GLU A CA 1
ATOM 4271 C C . GLU A 1 533 ? -19.319 4.231 47.389 1.00 82.38 533 GLU A C 1
ATOM 4273 O O . GLU A 1 533 ? -19.879 4.438 48.467 1.00 82.38 533 GLU A O 1
ATOM 4278 N N . ASN A 1 534 ? -18.140 3.609 47.305 1.00 75.31 534 ASN A N 1
ATOM 4279 C CA . ASN A 1 534 ? -17.381 3.081 48.447 1.00 75.31 534 ASN A CA 1
ATOM 4280 C C . ASN A 1 534 ? -18.130 2.010 49.252 1.00 75.31 534 ASN A C 1
ATOM 4282 O O . ASN A 1 534 ? -17.973 1.903 50.471 1.00 75.31 534 ASN A O 1
ATOM 4286 N N . LEU A 1 535 ? -18.929 1.199 48.562 1.00 79.06 535 LEU A N 1
ATOM 4287 C CA . LEU A 1 535 ? -19.432 -0.046 49.119 1.00 79.06 535 LEU A CA 1
ATOM 4288 C C . LEU A 1 535 ? -18.245 -1.006 49.314 1.00 79.06 535 LEU A C 1
ATOM 4290 O O . LEU A 1 535 ? -17.257 -0.971 48.583 1.00 79.06 535 LEU A O 1
ATOM 4294 N N . SER A 1 536 ? -18.301 -1.828 50.353 1.00 75.56 536 SER A N 1
ATOM 4295 C CA . SER A 1 536 ? -17.267 -2.826 50.650 1.00 75.56 536 SER A CA 1
ATOM 4296 C C . SER A 1 536 ? -17.899 -4.153 51.054 1.00 75.56 536 SER A C 1
ATOM 4298 O O . SER A 1 536 ? -17.464 -4.814 51.993 1.00 75.56 536 SER A O 1
ATOM 4300 N N . ASN A 1 537 ? -18.962 -4.526 50.339 1.00 76.06 537 ASN A N 1
ATOM 4301 C CA . ASN A 1 537 ? -19.717 -5.737 50.621 1.00 76.06 537 ASN A CA 1
ATOM 4302 C C . ASN A 1 537 ? -19.093 -6.933 49.885 1.00 76.06 537 ASN A C 1
ATOM 4304 O O . ASN A 1 537 ? -19.111 -6.996 48.654 1.00 76.06 537 ASN A O 1
ATOM 4308 N N . GLU A 1 538 ? -18.521 -7.861 50.654 1.00 70.31 538 GLU A N 1
ATOM 4309 C CA . GLU A 1 538 ? -17.834 -9.069 50.168 1.00 70.31 538 GLU A CA 1
ATOM 4310 C C . GLU A 1 538 ? -18.802 -10.203 49.787 1.00 70.31 538 GLU A C 1
ATOM 4312 O O . GLU A 1 538 ? -18.394 -11.176 49.161 1.00 70.31 538 GLU A O 1
ATOM 4317 N N . GLN A 1 539 ? -20.084 -10.099 50.153 1.00 73.81 539 GLN A N 1
ATOM 4318 C CA . GLN A 1 539 ? -21.116 -11.107 49.891 1.00 73.81 539 GLN A CA 1
ATOM 4319 C C . GLN A 1 539 ? -22.324 -10.475 49.203 1.00 73.81 539 GLN A C 1
ATOM 4321 O O . GLN A 1 539 ? -23.459 -10.598 49.648 1.00 73.81 539 GLN A O 1
ATOM 4326 N N . PHE A 1 540 ? -22.088 -9.772 48.097 1.00 83.81 540 PHE A N 1
ATOM 4327 C CA . PHE A 1 540 ? -23.171 -9.115 47.367 1.00 83.81 540 PHE A CA 1
ATOM 4328 C C . PHE A 1 540 ? -24.001 -10.081 46.505 1.00 83.81 540 PHE A C 1
ATOM 4330 O O . PHE A 1 540 ? -25.097 -9.724 46.078 1.00 83.81 540 PHE A O 1
ATOM 4337 N N . ALA A 1 541 ? -23.527 -11.301 46.254 1.00 84.00 541 ALA A N 1
ATOM 4338 C CA . ALA A 1 541 ? -24.348 -12.347 45.657 1.00 84.00 541 ALA A CA 1
ATOM 4339 C C . ALA A 1 541 ? -25.312 -12.915 46.710 1.00 84.00 541 ALA A C 1
ATOM 4341 O O . ALA A 1 541 ? -24.916 -13.237 47.829 1.00 84.00 541 ALA A O 1
ATOM 4342 N N . GLY A 1 542 ? -26.598 -13.014 46.377 1.00 86.44 542 GLY A N 1
ATOM 4343 C CA . GLY A 1 542 ? -27.619 -13.379 47.353 1.00 86.44 542 GLY A CA 1
ATOM 4344 C C . GLY A 1 542 ? -28.971 -12.722 47.110 1.00 86.44 542 GLY A C 1
ATOM 4345 O O . GLY A 1 542 ? -29.267 -12.220 46.027 1.00 86.44 542 GLY A O 1
ATOM 4346 N N . ASN A 1 543 ? -29.811 -12.733 48.146 1.00 88.25 543 ASN A N 1
ATOM 4347 C CA . ASN A 1 543 ? -31.124 -12.093 48.107 1.00 88.25 543 ASN A CA 1
ATOM 4348 C C . ASN A 1 543 ? -30.994 -10.583 48.300 1.00 88.25 543 ASN A C 1
ATOM 4350 O O . ASN A 1 543 ? -30.395 -10.123 49.268 1.00 88.25 543 ASN A O 1
ATOM 4354 N N . TRP A 1 544 ? -31.597 -9.831 47.394 1.00 91.50 544 TRP A N 1
ATOM 4355 C CA . TRP A 1 544 ? -31.683 -8.381 47.424 1.00 91.50 544 TRP A CA 1
ATOM 4356 C C . TRP A 1 544 ? -33.128 -7.961 47.639 1.00 91.50 544 TRP A C 1
ATOM 4358 O O . TRP A 1 544 ? -34.049 -8.566 47.082 1.00 91.50 544 TRP A O 1
ATOM 4368 N N . VAL A 1 545 ? -33.324 -6.913 48.437 1.00 91.00 545 VAL A N 1
ATOM 4369 C CA . VAL A 1 545 ? -34.649 -6.362 48.730 1.00 91.00 545 VAL A CA 1
ATOM 4370 C C . VAL A 1 545 ? -34.641 -4.866 48.474 1.00 91.00 545 VAL A C 1
ATOM 4372 O O . VAL A 1 545 ? -34.005 -4.105 49.197 1.00 91.00 545 VAL A O 1
ATOM 4375 N N . ILE A 1 546 ? -35.392 -4.422 47.470 1.00 90.81 546 ILE A N 1
ATOM 4376 C CA . ILE A 1 546 ? -35.694 -3.001 47.285 1.00 90.81 546 ILE A CA 1
ATOM 4377 C C . ILE A 1 546 ? -37.044 -2.729 47.932 1.00 90.81 546 ILE A C 1
ATOM 4379 O O . ILE A 1 546 ? -38.062 -3.283 47.523 1.00 90.81 546 ILE A O 1
ATOM 4383 N N . ASN A 1 547 ? -37.064 -1.865 48.936 1.00 89.25 547 ASN A N 1
ATOM 4384 C CA . ASN A 1 547 ? -38.259 -1.501 49.678 1.00 89.25 547 ASN A CA 1
ATOM 4385 C C . ASN A 1 547 ? -38.632 -0.040 49.413 1.00 89.25 547 ASN A C 1
ATOM 4387 O O . ASN A 1 547 ? -37.834 0.861 49.659 1.00 89.25 547 ASN A O 1
ATOM 4391 N N . PHE A 1 548 ? -39.859 0.176 48.947 1.00 87.25 548 PHE A N 1
ATOM 4392 C CA . PHE A 1 548 ? -40.465 1.488 48.766 1.00 87.25 548 PHE A CA 1
ATOM 4393 C C . PHE A 1 548 ? -41.381 1.798 49.949 1.00 87.25 548 PHE A C 1
ATOM 4395 O O . PHE A 1 548 ? -42.377 1.106 50.170 1.00 87.25 548 PHE A O 1
ATOM 4402 N N . ASP A 1 549 ? -41.066 2.857 50.690 1.00 85.06 549 ASP A N 1
ATOM 4403 C CA . ASP A 1 549 ? -41.903 3.376 51.769 1.00 85.06 549 ASP A CA 1
ATOM 4404 C C . ASP A 1 549 ? -43.035 4.230 51.190 1.00 85.06 549 ASP A C 1
ATOM 4406 O O . ASP A 1 549 ? -42.867 5.406 50.845 1.00 85.06 549 ASP A O 1
ATOM 4410 N N . LEU A 1 550 ? -44.227 3.639 51.110 1.00 82.56 550 LEU A N 1
ATOM 4411 C CA . LEU A 1 550 ? -45.405 4.278 50.534 1.00 82.56 550 LEU A CA 1
ATOM 4412 C C . LEU A 1 550 ? -45.875 5.495 51.333 1.00 82.56 550 LEU A C 1
ATOM 4414 O O . LEU A 1 550 ? -46.696 6.249 50.817 1.00 82.56 550 LEU A O 1
ATOM 4418 N N . THR A 1 551 ? -45.387 5.747 52.549 1.00 81.06 551 THR A N 1
ATOM 4419 C CA . THR A 1 551 ? -45.708 6.993 53.263 1.00 81.06 551 THR A CA 1
ATOM 4420 C C . THR A 1 551 ? -44.931 8.185 52.704 1.00 81.06 551 THR A C 1
ATOM 4422 O O . THR A 1 551 ? -45.494 9.273 52.580 1.00 81.06 551 THR A O 1
ATOM 4425 N N . ASN A 1 552 ? -43.691 7.950 52.265 1.00 80.19 552 ASN A N 1
ATOM 4426 C CA . ASN A 1 552 ? -42.760 8.971 51.786 1.00 80.19 552 ASN A CA 1
ATOM 4427 C C . ASN A 1 552 ? -42.672 9.048 50.252 1.00 80.19 552 ASN A C 1
ATOM 4429 O O . ASN A 1 552 ? -42.222 10.060 49.721 1.00 80.19 552 ASN A O 1
ATOM 4433 N N . VAL A 1 553 ? -43.140 8.024 49.521 1.00 80.69 553 VAL A N 1
ATOM 4434 C CA . VAL A 1 553 ? -43.183 8.056 48.048 1.00 80.69 553 VAL A CA 1
ATOM 4435 C C . VAL A 1 553 ? -44.000 9.275 47.559 1.00 80.69 553 VAL A C 1
ATOM 4437 O O . VAL A 1 553 ? -45.132 9.480 48.019 1.00 80.69 553 VAL A O 1
ATOM 4440 N N . PRO A 1 554 ? -43.493 10.053 46.589 1.00 78.12 554 PRO A N 1
ATOM 4441 C CA . PRO A 1 554 ? -44.209 11.156 45.949 1.00 78.12 554 PRO A CA 1
ATOM 4442 C C . PRO A 1 554 ? -45.573 10.759 45.358 1.00 78.12 554 PRO A C 1
ATOM 4444 O O . PRO A 1 554 ? -45.735 9.698 44.755 1.00 78.12 554 PRO A O 1
ATOM 4447 N N . GLY A 1 555 ? -46.579 11.630 45.487 1.00 74.94 555 GLY A N 1
ATOM 4448 C CA . GLY A 1 555 ? -47.948 11.334 45.037 1.00 74.94 555 GLY A CA 1
ATOM 4449 C C . GLY A 1 555 ? -48.098 11.119 43.524 1.00 74.94 555 GLY A C 1
ATOM 4450 O O . GLY A 1 555 ? -48.974 10.371 43.105 1.00 74.94 555 GLY A O 1
ATOM 4451 N N . ASN A 1 556 ? -47.230 11.721 42.706 1.00 78.38 556 ASN A N 1
ATOM 4452 C CA . ASN A 1 556 ? -47.194 11.545 41.247 1.00 78.38 556 ASN A CA 1
ATOM 4453 C C . ASN A 1 556 ? -46.747 10.141 40.809 1.00 78.38 556 ASN A C 1
ATOM 4455 O O . ASN A 1 556 ? -47.008 9.765 39.672 1.00 78.38 556 ASN A O 1
ATOM 4459 N N . LEU A 1 557 ? -46.102 9.370 41.689 1.00 80.69 557 LEU A N 1
ATOM 4460 C CA . LEU A 1 557 ? -45.701 7.987 41.422 1.00 80.69 557 LEU A CA 1
ATOM 4461 C C . LEU A 1 557 ? -46.747 6.961 41.881 1.00 80.69 557 LEU A C 1
ATOM 4463 O O . LEU A 1 557 ? -46.558 5.762 41.672 1.00 80.69 557 LEU A O 1
ATOM 4467 N N . LYS A 1 558 ? -47.849 7.403 42.506 1.00 81.75 558 LYS A N 1
ATOM 4468 C CA . LYS A 1 558 ? -48.861 6.522 43.103 1.00 81.75 558 LYS A CA 1
ATOM 4469 C C . LYS A 1 558 ? -50.158 6.457 42.303 1.00 81.75 558 LYS A C 1
ATOM 4471 O O . LYS A 1 558 ? -50.587 7.430 41.691 1.00 81.75 558 LYS A O 1
ATOM 4476 N N . ASN A 1 559 ? -50.842 5.322 42.406 1.00 79.94 559 ASN A N 1
ATOM 4477 C CA . ASN A 1 559 ? -52.245 5.145 42.051 1.00 79.94 559 ASN A CA 1
ATOM 4478 C C . ASN A 1 559 ? -52.942 4.360 43.174 1.00 79.94 559 ASN A C 1
ATOM 4480 O O . ASN A 1 559 ? -52.476 3.299 43.580 1.00 79.94 559 ASN A O 1
ATOM 4484 N N . ASN A 1 560 ? -54.038 4.895 43.721 1.00 78.44 560 ASN A N 1
ATOM 4485 C CA . ASN A 1 560 ? -54.774 4.301 44.850 1.00 78.44 560 ASN A CA 1
ATOM 4486 C C . ASN A 1 560 ? -53.916 3.959 46.092 1.00 78.44 560 ASN A C 1
ATOM 4488 O O . ASN A 1 560 ? -54.216 3.007 46.807 1.00 78.44 560 ASN A O 1
ATOM 4492 N N . GLY A 1 561 ? -52.863 4.739 46.364 1.00 76.75 561 GLY A N 1
ATOM 4493 C CA . GLY A 1 561 ? -51.987 4.561 47.533 1.00 76.75 561 GLY A CA 1
ATOM 4494 C C . GLY A 1 561 ? -50.783 3.634 47.321 1.00 76.75 561 GLY A C 1
ATOM 4495 O O . GLY A 1 561 ? -49.874 3.666 48.143 1.00 76.75 561 GLY A O 1
ATOM 4496 N N . PHE A 1 562 ? -50.728 2.903 46.206 1.00 84.19 562 PHE A N 1
ATOM 4497 C CA . PHE A 1 562 ? -49.610 2.034 45.807 1.00 84.19 562 PHE A CA 1
ATOM 4498 C C . PHE A 1 562 ? -48.840 2.648 44.634 1.00 84.19 562 PHE A C 1
ATOM 4500 O O . PHE A 1 562 ? -49.337 3.583 44.004 1.00 84.19 562 PHE A O 1
ATOM 4507 N N . LEU A 1 563 ? -47.644 2.148 44.322 1.00 83.81 563 LEU A N 1
ATOM 4508 C CA . LEU A 1 563 ? -46.897 2.548 43.126 1.00 83.81 563 LEU A CA 1
ATOM 4509 C C . LEU A 1 563 ? -47.719 2.273 41.865 1.00 83.81 563 LEU A C 1
ATOM 4511 O O . LEU A 1 563 ? -48.326 1.213 41.728 1.00 83.81 563 LEU A O 1
ATOM 4515 N N . ASN A 1 564 ? -47.748 3.235 40.944 1.00 83.88 564 ASN A N 1
ATOM 4516 C CA . ASN A 1 564 ? -48.493 3.097 39.701 1.00 83.88 564 ASN A CA 1
ATOM 4517 C C . ASN A 1 564 ? -47.671 2.306 38.659 1.00 83.88 564 ASN A C 1
ATOM 4519 O O . ASN A 1 564 ? -46.644 2.822 38.207 1.00 83.88 564 ASN A O 1
ATOM 4523 N N . PRO A 1 565 ? -48.136 1.123 38.207 1.00 82.31 565 PRO A N 1
ATOM 4524 C CA . PRO A 1 565 ? -47.443 0.323 37.193 1.00 82.31 565 PRO A CA 1
ATOM 4525 C C . PRO A 1 565 ? -47.317 1.004 35.822 1.00 82.31 565 PRO A C 1
ATOM 4527 O O . PRO A 1 565 ? -46.472 0.610 35.026 1.00 82.31 565 PRO A O 1
ATOM 4530 N N . GLU A 1 566 ? -48.163 1.998 35.527 1.00 80.00 566 GLU A N 1
ATOM 4531 C CA . GLU A 1 566 ? -48.116 2.770 34.274 1.00 80.00 566 GLU A CA 1
ATOM 4532 C C . GLU A 1 566 ? -47.105 3.926 34.318 1.00 80.00 566 GLU A C 1
ATOM 4534 O O . GLU A 1 566 ? -46.787 4.504 33.282 1.00 80.00 566 GLU A O 1
ATOM 4539 N N . ILE A 1 567 ? -46.633 4.296 35.514 1.00 82.50 567 ILE A N 1
ATOM 4540 C CA . ILE A 1 567 ? -45.712 5.424 35.726 1.00 82.50 567 ILE A CA 1
ATOM 4541 C C . ILE A 1 567 ? -44.314 4.920 36.085 1.00 82.50 567 ILE A C 1
ATOM 4543 O O . ILE A 1 567 ? -43.328 5.468 35.602 1.00 82.50 567 ILE A O 1
ATOM 4547 N N . VAL A 1 568 ? -44.224 3.886 36.927 1.00 83.81 568 VAL A N 1
ATOM 4548 C CA . VAL A 1 568 ? -42.962 3.228 37.278 1.00 83.81 568 VAL A CA 1
ATOM 4549 C C . VAL A 1 568 ? -42.696 2.129 36.257 1.00 83.81 568 VAL A C 1
ATOM 4551 O O . VAL A 1 568 ? -43.160 0.995 36.392 1.00 83.81 568 VAL A O 1
ATOM 4554 N N . ASN A 1 569 ? -41.965 2.482 35.204 1.00 81.81 569 ASN A N 1
ATOM 4555 C CA . ASN A 1 569 ? -41.763 1.602 34.062 1.00 81.81 569 ASN A CA 1
ATOM 4556 C C . ASN A 1 569 ? -40.743 0.506 34.344 1.00 81.81 569 ASN A C 1
ATOM 4558 O O . ASN A 1 569 ? -40.964 -0.631 33.912 1.00 81.81 569 ASN A O 1
ATOM 4562 N N . ASN A 1 570 ? -39.647 0.850 35.024 1.00 85.44 570 ASN A N 1
ATOM 4563 C CA . ASN A 1 570 ? -38.531 -0.043 35.313 1.00 85.44 570 ASN A CA 1
ATOM 4564 C C . ASN A 1 570 ? -37.639 0.498 36.450 1.00 85.44 570 ASN A C 1
ATOM 4566 O O . ASN A 1 570 ? -37.665 1.683 36.780 1.00 85.44 570 ASN A O 1
ATOM 4570 N N . ILE A 1 571 ? -36.813 -0.380 37.016 1.00 87.25 571 ILE A N 1
ATOM 4571 C CA . ILE A 1 571 ? -35.644 -0.023 37.818 1.00 87.25 571 ILE A CA 1
ATOM 4572 C C . ILE A 1 571 ? -34.412 -0.573 37.094 1.00 87.25 571 ILE A C 1
ATOM 4574 O O . ILE A 1 571 ? -34.337 -1.767 36.792 1.00 87.25 571 ILE A O 1
ATOM 4578 N N . GLU A 1 572 ? -33.460 0.306 36.801 1.00 86.88 572 GLU A N 1
ATOM 4579 C CA . GLU A 1 572 ? -32.152 -0.061 36.268 1.00 86.88 572 GLU A CA 1
ATOM 4580 C C . GLU A 1 572 ? -31.126 -0.053 37.395 1.00 86.88 572 GLU A C 1
ATOM 4582 O O . GLU A 1 572 ? -31.086 0.870 38.212 1.00 86.88 572 GLU A O 1
ATOM 4587 N N . LEU A 1 573 ? -30.295 -1.086 37.433 1.00 88.06 573 LEU A N 1
ATOM 4588 C CA . LEU A 1 573 ? -29.309 -1.275 38.480 1.00 88.06 573 LEU A CA 1
ATOM 4589 C C . LEU A 1 573 ? -27.976 -1.656 37.836 1.00 88.06 573 LEU A C 1
ATOM 4591 O O . LEU A 1 573 ? -27.901 -2.647 37.119 1.00 88.06 573 LEU A O 1
ATOM 4595 N N . ILE A 1 574 ? -26.941 -0.849 38.054 1.00 87.81 574 ILE A N 1
ATOM 4596 C CA . ILE A 1 574 ? -25.575 -1.128 37.602 1.00 87.81 574 ILE A CA 1
ATOM 4597 C C . ILE A 1 574 ? -24.747 -1.438 38.840 1.00 87.81 574 ILE A C 1
ATOM 4599 O O . ILE A 1 574 ? -24.596 -0.591 39.718 1.00 87.81 574 ILE A O 1
ATOM 4603 N N . LEU A 1 575 ? -24.225 -2.654 38.898 1.00 88.19 575 LEU A N 1
ATOM 4604 C CA . LEU A 1 575 ? -23.317 -3.122 39.937 1.00 88.19 575 LEU A CA 1
ATOM 4605 C C . LEU A 1 575 ? -21.910 -2.988 39.403 1.00 88.19 575 LEU A C 1
ATOM 4607 O O . LEU A 1 575 ? -21.626 -3.512 38.333 1.00 88.19 575 LEU A O 1
ATOM 4611 N N . ILE A 1 576 ? -21.031 -2.341 40.144 1.00 87.75 576 ILE A N 1
ATOM 4612 C CA . ILE A 1 576 ? -19.607 -2.350 39.842 1.00 87.75 576 ILE A CA 1
ATOM 4613 C C . ILE A 1 576 ? -18.942 -3.070 40.998 1.00 87.75 576 ILE A C 1
ATOM 4615 O O . ILE A 1 576 ? -19.050 -2.652 42.155 1.00 87.75 576 ILE A O 1
ATOM 4619 N N . TYR A 1 577 ? -18.294 -4.180 40.679 1.00 88.88 577 TYR A N 1
ATOM 4620 C CA . TYR A 1 577 ? -17.565 -4.975 41.648 1.00 88.88 577 TYR A CA 1
ATOM 4621 C C . TYR A 1 577 ? -16.085 -5.002 41.286 1.00 88.88 577 TYR A C 1
ATOM 4623 O O . TYR A 1 577 ? -15.704 -4.873 40.121 1.00 88.88 577 TYR A O 1
ATOM 4631 N N . GLU A 1 578 ? -15.252 -5.147 42.308 1.00 88.75 578 GLU A N 1
ATOM 4632 C CA . GLU A 1 578 ? -13.810 -5.290 42.171 1.00 88.75 578 GLU A CA 1
ATOM 4633 C C . GLU A 1 578 ? -13.349 -6.569 42.853 1.00 88.75 578 GLU A C 1
ATOM 4635 O O . GLU A 1 578 ? -13.844 -6.922 43.920 1.00 88.75 578 GLU A O 1
ATOM 4640 N N . GLY A 1 579 ? -12.387 -7.259 42.256 1.00 87.38 579 GLY A N 1
ATOM 4641 C CA . GLY A 1 579 ? -11.780 -8.455 42.831 1.00 87.38 579 GLY A CA 1
ATOM 4642 C C . GLY A 1 579 ? -10.335 -8.623 42.385 1.00 87.38 579 GLY A C 1
ATOM 4643 O O . GLY A 1 579 ? -9.821 -7.843 41.578 1.00 87.38 579 GLY A O 1
ATOM 4644 N N . GLU A 1 580 ? -9.674 -9.643 42.917 1.00 87.75 580 GLU A N 1
ATOM 4645 C CA . GLU A 1 580 ? -8.307 -9.991 42.539 1.00 87.75 580 GLU A CA 1
ATOM 4646 C C . GLU A 1 580 ? -8.308 -11.133 41.523 1.00 87.75 580 GLU A C 1
ATOM 4648 O O . GLU A 1 580 ? -9.018 -12.125 41.674 1.00 87.75 580 GLU A O 1
ATOM 4653 N N . VAL A 1 581 ? -7.513 -10.989 40.466 1.00 86.19 581 VAL A N 1
ATOM 4654 C CA . VAL A 1 581 ? -7.366 -12.026 39.443 1.00 86.19 581 VAL A CA 1
ATOM 4655 C C . VAL A 1 581 ? -6.367 -13.071 39.910 1.00 86.19 581 VAL A C 1
ATOM 4657 O O . VAL A 1 581 ? -5.184 -12.778 40.106 1.00 86.19 581 VAL A O 1
ATOM 4660 N N . SER A 1 582 ? -6.826 -14.315 40.005 1.00 82.69 582 SER A N 1
ATOM 4661 C CA . SER A 1 582 ? -5.965 -15.466 40.241 1.00 82.69 582 SER A CA 1
ATOM 4662 C C . SER A 1 582 ? -5.387 -15.947 38.909 1.00 82.69 582 SER A C 1
ATOM 4664 O O . SER A 1 582 ? -5.984 -16.739 38.184 1.00 82.69 582 SER A O 1
ATOM 4666 N N . TRP A 1 583 ? -4.202 -15.442 38.557 1.00 77.62 583 TRP A N 1
ATOM 4667 C CA . TRP A 1 583 ? -3.462 -15.872 37.359 1.00 77.62 583 TRP A CA 1
ATOM 4668 C C . TRP A 1 583 ? -2.805 -17.258 37.512 1.00 77.62 583 TRP A C 1
ATOM 4670 O O . TRP A 1 583 ? -2.115 -17.724 36.602 1.00 77.62 583 T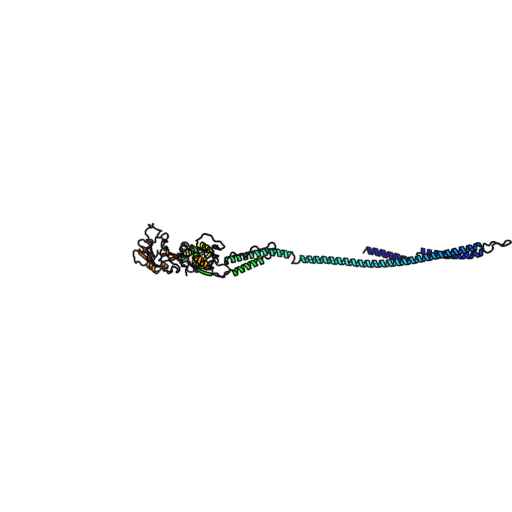RP A O 1
ATOM 4680 N N . VAL A 1 584 ? -2.979 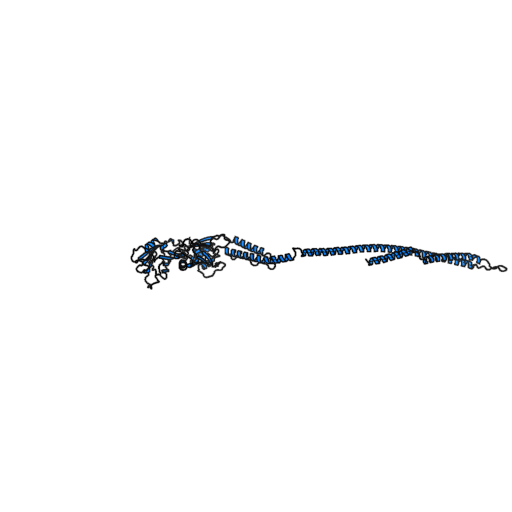-17.909 38.667 1.00 62.66 584 VAL A N 1
ATOM 4681 C CA . VAL A 1 584 ? -2.371 -19.200 38.996 1.00 62.66 584 VAL A CA 1
ATOM 4682 C C . VAL A 1 584 ? -3.279 -20.332 38.513 1.00 62.66 584 VAL A C 1
ATOM 4684 O O . VAL A 1 584 ? -4.356 -20.544 39.058 1.00 62.66 584 VAL A O 1
ATOM 4687 N N . ASN A 1 585 ? -2.798 -21.085 37.522 1.00 45.22 585 ASN A N 1
ATOM 4688 C CA . ASN A 1 585 ? -3.181 -22.482 37.303 1.00 45.22 585 ASN A CA 1
ATOM 4689 C C . ASN A 1 585 ? -2.056 -23.396 37.785 1.00 45.22 585 ASN A C 1
ATOM 4691 O O . ASN A 1 585 ? -0.887 -23.114 37.423 1.00 45.22 585 ASN A O 1
#

Sequence (585 aa):
MNSLNESLASAQHRYDYYSNLIQNGLSIYEQQGQDLMISALNFQLAATGLLFASSPAQGIPTIFGFSNGGMRPGEIVRAMGEASQNIANVLNQSSGLADKMGSYERREEEWEFQGQLAEIDVQQIEYQIEAQKIRQAIAEQELKIHNKSIEQAKEIEDFLKDKFTNKELYQWMVTRLSSIYFPTYKIALDMAIAAQRAYQYELNNNDTFIEVSYWDSLHKGLLAGESLMLGLNQLEKAYIEGNSRYLEIEKTISLLQLNPQAFQQLKDTGKCEFELSEKLFDFDFPGHYCRQIKTIAVSIPAVVGPYQNINATLTQTKNETLLKPDVKVVQFLLGETDEIPDTSILRRNWRRNQKIALSKDVNDTGLFELNFRDERYLPFEGTGAVSTWELSLPKATNRIDFYSISDVIITLSYTALDGGDKFRQDVTNLEPLKKYSEAYYFNLKQAFPGEWHTFLNSNTDTNSQKLNFYISEEIIPPHIEGAKLTSLIFKLDAPDVSSNQSVSSNQSFVTLEIANEQALIIDFEVNNIASIENLSNEQFAGNWVINFDLTNVPGNLKNNGFLNPEIVNNIELILIYEGEVSWVN

Foldseek 3Di:
DVVLVVLLVVLVVQLVVLVVPLVVADDPVRVVVLVVLVVVLVVLVVVLVVLQVCQVVQQDWDDDDPDTGRHDNVSNVVSVVVSVVSVVVSVVSVVVSVVSVVVSVVVSVVSVVSSVVSVVSNVVSVVVVVVVVVVVVVVVVVVVVVVVVVVVVVVVVCCQCPPPPHPVVVVVVCVVCLVVVVVVLVVLLVVLVVVVVVLCLVLVHPDALRDPPLADVVVSSPCSVVSRVVSVVVSVVCSVVRDDDFAKDKDKDWCCWQPVPQLVCCLVAQKGKGWPAPLVVCLVPVQWFQKAFQFKWKAFDFPDDPPAWQWKKKWFAKFKGFNALDVVVVCVSLVVDPDDDDCNGMPMQDVHGFMAIGTHRPGGRSDPDDDPPDPDGRGRGSTHPGTMMMMGRHPVRHPGNSVRGPTMMMITIIGIHGNDDVSSVSRCPDPSNQKDKIKDKDFCCVVPVPLVVCQQPVPPDLFKGKRKDFAAPVVDPPQFPQKFFFKKKKAFQFPWPPPDDDPPPPQQFKWKDAQNDDTHGFDADTNRMGMDGGGGHSPRGTMMMIMGGLVRDDPRQDDPSGGDCVGRPTMMMMTMMMTGGNPDD

pLDDT: mean 85.27, std 11.77, range [35.09, 97.62]

Radius of gyration: 76.6 Å; chains: 1; bounding box: 190×46×202 Å

Secondary structure (DSSP, 8-state):
-HHHHHHHHHHHHHHHHHHHHHHH-S-HHHHHHHHHHHHHHHHHHHHHHHHHHHTGGGSS--B-SSS-B---THHHHHHHHHHHHHHHHHHHHHHHHHHHHHHHHHHHHHHHHHHHHHHHHHHHHHHHHHHHHHHHHHHHHHHHHHHHHHHHHHHHHHHHHHSTTSHHHHHHHHHHHHHHHHHHHHHHHHHHHHHHHHHHHHT--------STT--TTTTTTTHHHHHHHHHHHHHHHHHHH----EEEEEEEEHHHH-HHHHHHHHHHSEEEEEE-HHHHHTT-TTEEEEEEEEEEEE----PPTT----EEEEEEEEEEE-S--HHHHHHHTTS---PPPTTTEEE-TTTT-EEEE--SSSB-SSSS--TT-SSPPTTTTSBSEEEEEEE--TTT--S-GGG----EEEEEEEEEE-HHHHHHHHHTSHHHHEEEEEEEEEHHHH-HHHHHHHHH----SSEEEEEEEE-GGGS-TTEEEEEEEEEEEEEESS-GGGSS---TT---EEEEETTSPPEEE---GGGEEEEEEEEETT-SEEEEEEEETTTS-GGGEETTEE-TTT--EEEEEEEEEEEE----